Protein 3GJA (pdb70)

InterPro domains:
  IPR008775 Phytanoyl-CoA dioxygenase-like [PF05721] (20-249)
  IPR010092 Chlorinating enzyme [TIGR01762] (10-302)

Solvent-accessible surface area: 22613 Å² total; per-residue (Å²): 130,88,67,49,14,44,120,116,52,32,43,85,7,127,129,19,13,23,7,25,74,13,111,5,14,82,46,121,51,0,55,115,17,12,81,52,1,122,128,69,21,131,65,66,91,70,15,11,4,72,132,40,145,17,65,0,15,120,35,28,12,1,2,0,3,1,5,66,33,0,0,42,1,0,23,56,36,23,0,3,3,32,0,2,19,33,25,31,98,50,0,1,0,3,15,0,11,8,70,56,16,110,66,50,58,152,25,60,55,1,23,35,29,14,10,2,4,26,12,28,7,91,18,10,0,9,35,86,53,117,173,59,164,39,0,50,0,0,0,0,1,1,6,0,0,2,17,74,0,32,92,104,0,0,0,19,3,6,23,71,42,150,40,70,58,88,100,122,55,105,48,20,68,2,128,27,0,33,0,0,0,17,54,4,14,16,26,28,0,10,40,53,4,95,14,64,167,126,27,73,10,14,0,1,0,1,32,0,0,5,3,55,0,73,8,3,38,67,8,102,99,71,65,85,5,1,19,7,2,18,0,120,110,11,0,0,0,23,0,4,7,86,48,136,113,58,73,15,72,73,15,128,60,7,60,96,54,64,78,2,92,22,60,116,107,113,73,76,60,14,44,123,120,54,30,37,96,6,122,131,23,13,28,8,24,72,14,117,7,4,85,54,68,53,1,62,146,24,11,83,68,0,124,136,55,20,139,64,64,90,69,16,10,4,82,132,42,142,17,57,0,17,119,35,27,11,1,2,0,3,0,4,63,45,0,0,46,1,0,21,52,37,22,0,0,0,33,0,6,31,35,23,35,105,40,0,0,0,3,14,0,11,11,72,54,18,108,67,51,56,152,24,62,58,1,27,14,33,19,12,7,2,26,46,47,7,72,15,10,0,32,42,88,70,194,109,11,58,2,1,0,0,0,0,5,0,0,3,20,74,2,39,72,100,0,0,0,18,1,3,7,47,27,85,33,46,2,98,24,47,43,100,118,109,37,66,138,75,72,11,95,49,16,72,6,128,28,0,29,0,0,0,13,51,5,24,14,2,30,0,11,10,56,4,99,16,64,171,128,27,64,10,18,0,0,0,0,31,0,0,4,0,48,0,71,8,3,22,80,9,155,152,65,62,113,6,23,31,19,2,18,0,123,108,12,1,0,0,27,0,0,13,89,36,126,103,58,76,21,64,75,15,117,58,7,68,104,49,61,83,2,94,30,49,117,6,47,145

B-factor: mean 45.68, std 12.04, range [25.51, 95.99]

Structure (mmCIF, N/CA/C/O backbone):
data_3GJA
#
_entry.id   3GJA
#
_cell.length_a   90.024
_cell.length_b   90.024
_cell.length_c   249.187
_cell.angle_alpha   90.00
_cell.angle_beta   90.00
_cell.angle_gamma   90.00
#
_symmetry.space_group_name_H-M   'P 43 21 2'
#
loop_
_entity.id
_entity.type
_entity.pdbx_description
1 polymer CytC3
2 non-polymer 'ACETATE ION'
3 water water
#
loop_
_atom_site.group_PDB
_atom_site.id
_atom_site.type_symbol
_atom_site.label_atom_id
_atom_site.label_alt_id
_atom_site.label_comp_id
_atom_site.label_asym_id
_atom_site.label_entity_id
_atom_site.label_seq_id
_atom_site.pdbx_PDB_ins_code
_atom_site.Cartn_x
_atom_site.Cartn_y
_atom_site.Cartn_z
_atom_site.occupancy
_atom_site.B_iso_or_equiv
_atom_site.auth_seq_id
_atom_site.auth_comp_id
_atom_site.auth_asym_id
_atom_site.auth_atom_id
_atom_site.pdbx_PDB_model_num
ATOM 1 N N . ALA A 1 8 ? 13.591 -10.044 -15.335 1.00 59.94 8 ALA A N 1
ATOM 2 C CA . ALA A 1 8 ? 12.778 -9.817 -16.567 1.00 59.31 8 ALA A CA 1
ATOM 3 C C . ALA A 1 8 ? 12.210 -11.136 -17.079 1.00 58.80 8 ALA A C 1
ATOM 4 O O . ALA A 1 8 ? 12.885 -12.164 -17.061 1.00 59.37 8 ALA A O 1
ATOM 6 N N . ASN A 1 9 ? 10.968 -11.089 -17.545 1.00 57.32 9 ASN A N 1
ATOM 7 C CA . ASN A 1 9 ? 10.276 -12.263 -18.052 1.00 56.07 9 ASN A CA 1
ATOM 8 C C . ASN A 1 9 ? 9.479 -11.849 -19.289 1.00 54.95 9 ASN A C 1
ATOM 9 O O . ASN A 1 9 ? 8.940 -10.744 -19.333 1.00 55.62 9 ASN A O 1
ATOM 14 N N . PHE A 1 10 ? 9.407 -12.721 -20.292 1.00 51.98 10 PHE A N 1
ATOM 15 C CA . PHE A 1 10 ? 8.659 -12.396 -21.505 1.00 50.56 10 PHE A CA 1
ATOM 16 C C . PHE A 1 10 ? 7.587 -13.426 -21.846 1.00 50.43 10 PHE A C 1
ATOM 17 O O . PHE A 1 10 ? 7.149 -13.532 -22.990 1.00 51.51 10 PHE A O 1
ATOM 25 N N . THR A 1 11 ? 7.164 -14.177 -20.837 1.00 49.58 11 THR A N 1
ATOM 26 C CA . THR A 1 11 ? 6.132 -15.191 -20.995 1.00 48.91 11 THR A CA 1
ATOM 27 C C . THR A 1 11 ? 4.845 -14.530 -21.474 1.00 48.69 11 THR A C 1
ATOM 28 O O . THR A 1 11 ? 4.542 -13.408 -21.087 1.00 49.53 11 THR A O 1
ATOM 32 N N . PHE A 1 12 ? 4.089 -15.216 -22.322 1.00 48.08 12 PHE A N 1
ATOM 33 C CA . PHE A 1 12 ? 2.832 -14.655 -22.799 1.00 48.25 12 PHE A CA 1
ATOM 34 C C . PHE A 1 12 ? 1.779 -14.726 -21.700 1.00 49.69 12 PHE A C 1
ATOM 35 O O . PHE A 1 12 ? 1.833 -15.586 -20.824 1.00 47.55 12 PHE A O 1
ATOM 43 N N . SER A 1 13 ? 0.818 -13.815 -21.758 1.00 51.35 13 SER A N 1
ATOM 44 C CA . SER A 1 13 ? -0.264 -13.792 -20.791 1.00 53.44 13 SER A CA 1
ATOM 45 C C . SER A 1 13 ? -1.224 -14.897 -21.212 1.00 54.93 13 SER A C 1
ATOM 46 O O . SER A 1 13 ? -1.147 -15.393 -22.334 1.00 55.30 13 SER A O 1
ATOM 49 N N . PRO A 1 14 ? -2.139 -15.303 -20.322 1.00 56.59 14 PRO A N 1
ATOM 50 C CA . PRO A 1 14 ? -3.081 -16.361 -20.699 1.00 56.91 14 PRO A CA 1
ATOM 51 C C . PRO A 1 14 ? -3.930 -15.961 -21.907 1.00 57.30 14 PRO A C 1
ATOM 52 O O . PRO A 1 14 ? -4.305 -16.805 -22.722 1.00 57.29 14 PRO A O 1
ATOM 56 N N . GLU A 1 15 ? -4.219 -14.668 -22.022 1.00 57.34 15 GLU A N 1
ATOM 57 C CA . GLU A 1 15 ? -5.016 -14.157 -23.131 1.00 58.39 15 GLU A CA 1
ATOM 58 C C . GLU A 1 15 ? -4.256 -14.274 -24.454 1.00 57.70 15 GLU A C 1
ATOM 59 O O . GLU A 1 15 ? -4.791 -14.751 -25.458 1.00 56.53 15 GLU A O 1
ATOM 65 N N . GLU A 1 16 ? -3.006 -13.828 -24.447 1.00 55.33 16 GLU A N 1
ATOM 66 C CA . GLU A 1 16 ? -2.178 -13.872 -25.640 1.00 53.83 16 GLU A CA 1
ATOM 67 C C . GLU A 1 16 ? -2.021 -15.301 -26.135 1.00 52.26 16 GLU A C 1
ATOM 68 O O . GLU A 1 16 ? -2.059 -15.554 -27.338 1.00 50.40 16 GLU A O 1
ATOM 74 N N . VAL A 1 17 ? -1.851 -16.234 -25.204 1.00 52.37 17 VAL A N 1
ATOM 75 C CA . VAL A 1 17 ? -1.712 -17.643 -25.557 1.00 52.20 17 VAL A CA 1
ATOM 76 C C . VAL A 1 17 ? -3.000 -18.114 -26.226 1.00 51.84 17 VAL A C 1
ATOM 77 O O . VAL A 1 17 ? -2.966 -18.855 -27.204 1.00 51.38 17 VAL A O 1
ATOM 81 N N . ALA A 1 18 ? -4.136 -17.668 -25.696 1.00 52.22 18 ALA A N 1
ATOM 82 C CA . ALA A 1 18 ? -5.438 -18.040 -26.239 1.00 52.74 18 ALA A CA 1
ATOM 83 C C . ALA A 1 18 ? -5.579 -17.513 -27.659 1.00 52.65 18 ALA A C 1
ATOM 84 O O . ALA A 1 18 ? -6.070 -18.213 -28.548 1.00 53.61 18 ALA A O 1
ATOM 86 N N . ARG A 1 19 ? -5.150 -16.270 -27.853 1.00 50.88 19 ARG A N 1
ATOM 87 C CA . ARG A 1 19 ? -5.200 -15.617 -29.153 1.00 50.28 19 ARG A CA 1
ATOM 88 C C . ARG A 1 19 ? -4.392 -16.435 -30.159 1.00 49.47 19 ARG A C 1
ATOM 89 O O . ARG A 1 19 ? -4.846 -16.695 -31.273 1.00 48.54 19 ARG A O 1
ATOM 97 N N . PHE A 1 20 ? -3.194 -16.842 -29.753 1.00 47.98 20 PHE A N 1
ATOM 98 C CA . PHE A 1 20 ? -2.328 -17.634 -30.613 1.00 46.36 20 PHE A CA 1
ATOM 99 C C . PHE A 1 20 ? -2.994 -18.961 -30.947 1.00 47.58 20 PHE A C 1
ATOM 100 O O . PHE A 1 20 ? -2.898 -19.455 -32.070 1.00 47.63 20 PHE A O 1
ATOM 108 N N . GLU A 1 21 ? -3.661 -19.545 -29.960 1.00 49.04 21 GLU A N 1
ATOM 109 C CA . GLU A 1 21 ? -4.326 -20.820 -30.166 1.00 51.87 21 GLU A CA 1
ATOM 110 C C . GLU A 1 21 ? -5.430 -20.740 -31.208 1.00 50.88 21 GLU A C 1
ATOM 111 O O . GLU A 1 21 ? -5.668 -21.701 -31.933 1.00 51.51 21 GLU A O 1
ATOM 117 N N . ARG A 1 22 ? -6.111 -19.607 -31.301 1.00 49.83 22 ARG A N 1
ATOM 118 C CA . ARG A 1 22 ? -7.169 -19.517 -32.291 1.00 50.29 22 ARG A CA 1
ATOM 119 C C . ARG A 1 22 ? -6.695 -19.025 -33.654 1.00 48.63 22 ARG A C 1
ATOM 120 O O . ARG A 1 22 ? -7.307 -19.354 -34.668 1.00 48.95 22 ARG A O 1
ATOM 128 N N . ASP A 1 23 ? -5.600 -18.267 -33.686 1.00 45.07 23 ASP A N 1
ATOM 129 C CA . ASP A 1 23 ? -5.085 -17.735 -34.945 1.00 43.50 23 ASP A CA 1
ATOM 130 C C . ASP A 1 23 ? -3.933 -18.505 -35.578 1.00 42.50 23 ASP A C 1
ATOM 131 O O . ASP A 1 23 ? -3.765 -18.476 -36.793 1.00 44.36 23 ASP A O 1
ATOM 136 N N . GLY A 1 24 ? -3.137 -19.182 -34.765 1.00 41.05 24 GLY A N 1
ATOM 137 C CA . GLY A 1 24 ? -2.009 -19.918 -35.303 1.00 39.58 24 GLY A CA 1
ATOM 138 C C . GLY A 1 24 ? -0.795 -19.011 -35.411 1.00 39.34 24 GLY A C 1
ATOM 139 O O . GLY A 1 24 ? 0.261 -19.420 -35.885 1.00 39.21 24 GLY A O 1
ATOM 140 N N . TYR A 1 25 ? -0.953 -17.764 -34.982 1.00 38.53 25 TYR A N 1
ATOM 141 C CA . TYR A 1 25 ? 0.142 -16.803 -35.012 1.00 38.10 25 TYR A CA 1
ATOM 142 C C . TYR A 1 25 ? -0.139 -15.690 -34.020 1.00 37.36 25 TYR A C 1
ATOM 143 O O . TYR A 1 25 ? -1.226 -15.606 -33.451 1.00 36.14 25 TYR A O 1
ATOM 152 N N . ILE A 1 26 ? 0.854 -14.838 -33.817 1.00 36.82 26 ILE A N 1
ATOM 153 C CA . ILE A 1 26 ? 0.711 -13.710 -32.923 1.00 38.18 26 ILE A CA 1
ATOM 154 C C . ILE A 1 26 ? 1.841 -12.759 -33.220 1.00 38.24 26 ILE A C 1
ATOM 155 O O . ILE A 1 26 ? 2.990 -13.166 -33.372 1.00 39.22 26 ILE A O 1
ATOM 160 N N . GLY A 1 27 ? 1.498 -11.485 -33.324 1.00 38.58 27 GLY A N 1
ATOM 161 C CA . GLY A 1 27 ? 2.490 -10.477 -33.610 1.00 38.18 27 GLY A CA 1
ATOM 162 C C . GLY A 1 27 ? 1.775 -9.199 -33.984 1.00 39.67 27 GLY A C 1
ATOM 163 O O . GLY A 1 27 ? 0.565 -9.209 -34.223 1.00 39.18 27 GLY A O 1
ATOM 164 N N . PRO A 1 28 ? 2.500 -8.078 -34.047 1.00 39.90 28 PRO A N 1
ATOM 165 C CA . PRO A 1 28 ? 3.941 -8.036 -33.770 1.00 39.87 28 PRO A CA 1
ATOM 166 C C . PRO A 1 28 ? 4.342 -8.111 -32.292 1.00 40.23 28 PRO A C 1
ATOM 167 O O . PRO A 1 28 ? 3.583 -7.716 -31.408 1.00 41.89 28 PRO A O 1
ATOM 171 N N . VAL A 1 29 ? 5.536 -8.639 -32.038 1.00 39.43 29 VAL A N 1
ATOM 172 C CA . VAL A 1 29 ? 6.091 -8.720 -30.686 1.00 39.36 29 VAL A CA 1
ATOM 173 C C . VAL A 1 29 ? 7.502 -8.155 -30.818 1.00 39.38 29 VAL A C 1
ATOM 174 O O . VAL A 1 29 ? 8.234 -8.501 -31.752 1.00 38.87 29 VAL A O 1
ATOM 178 N N . LYS A 1 30 ? 7.872 -7.280 -29.892 1.00 38.24 30 LYS A N 1
ATOM 179 C CA . LYS A 1 30 ? 9.173 -6.643 -29.937 1.00 38.95 30 LYS A CA 1
ATOM 180 C C . LYS A 1 30 ? 10.304 -7.497 -29.403 1.00 38.42 30 LYS A C 1
ATOM 181 O O . LYS A 1 30 ? 10.264 -7.973 -28.272 1.00 38.26 30 LYS A O 1
ATOM 187 N N . ILE A 1 31 ? 11.317 -7.686 -30.236 1.00 38.26 31 ILE A N 1
ATOM 188 C CA . ILE A 1 31 ? 12.486 -8.458 -29.853 1.00 38.80 31 ILE A CA 1
ATOM 189 C C . ILE A 1 31 ? 13.588 -7.456 -29.524 1.00 39.61 31 ILE A C 1
ATOM 190 O O . ILE A 1 31 ? 14.293 -7.595 -28.532 1.00 41.24 31 ILE A O 1
ATOM 195 N N . PHE A 1 32 ? 13.711 -6.436 -30.369 1.00 40.15 32 PHE A N 1
ATOM 196 C CA . PHE A 1 32 ? 14.707 -5.379 -30.207 1.00 39.84 32 PHE A CA 1
ATOM 197 C C . PHE A 1 32 ? 14.102 -4.051 -30.644 1.00 39.42 32 PHE A C 1
ATOM 198 O O . PHE A 1 32 ? 13.133 -4.029 -31.403 1.00 39.26 32 PHE A O 1
ATOM 206 N N . GLU A 1 33 ? 14.677 -2.950 -30.171 1.00 39.14 33 GLU A N 1
ATOM 207 C CA . GLU A 1 33 ? 14.229 -1.626 -30.590 1.00 39.68 33 GLU A CA 1
ATOM 208 C C . GLU A 1 33 ? 14.739 -1.483 -32.025 1.00 38.83 33 GLU A C 1
ATOM 209 O O . GLU A 1 33 ? 15.784 -2.037 -32.380 1.00 39.09 33 GLU A O 1
ATOM 215 N N . PRO A 1 34 ? 14.017 -0.733 -32.866 1.00 38.70 34 PRO A N 1
ATOM 216 C CA . PRO A 1 34 ? 14.405 -0.530 -34.266 1.00 39.25 34 PRO A CA 1
ATOM 217 C C . PRO A 1 34 ? 15.878 -0.206 -34.545 1.00 41.70 34 PRO A C 1
ATOM 218 O O . PRO A 1 34 ? 16.499 -0.850 -35.394 1.00 42.93 34 PRO A O 1
ATOM 222 N N . GLU A 1 35 ? 16.439 0.779 -33.845 1.00 41.12 35 GLU A N 1
ATOM 223 C CA . GLU A 1 35 ? 17.830 1.168 -34.078 1.00 42.31 35 GLU A CA 1
ATOM 224 C C . GLU A 1 35 ? 18.801 0.077 -33.664 1.00 40.94 35 GLU A C 1
ATOM 225 O O . GLU A 1 35 ? 19.868 -0.074 -34.258 1.00 40.61 35 GLU A O 1
ATOM 231 N N . GLU A 1 36 ? 18.429 -0.671 -32.633 1.00 39.06 36 GLU A N 1
ATOM 232 C CA . GLU A 1 36 ? 19.258 -1.757 -32.130 1.00 38.90 36 GLU A CA 1
ATOM 233 C C . GLU A 1 36 ? 19.278 -2.907 -33.136 1.00 37.74 36 GLU A C 1
ATOM 234 O O . GLU A 1 36 ? 20.336 -3.446 -33.442 1.00 38.68 36 GLU A O 1
ATOM 240 N N . MET A 1 37 ? 18.112 -3.275 -33.661 1.00 37.33 37 MET A N 1
ATOM 241 C CA . MET A 1 37 ? 18.052 -4.361 -34.639 1.00 36.65 37 MET A CA 1
ATOM 242 C C . MET A 1 37 ? 18.861 -3.972 -35.864 1.00 35.44 37 MET A C 1
ATOM 243 O O . MET A 1 37 ? 19.598 -4.791 -36.419 1.00 34.60 37 MET A O 1
ATOM 248 N N . THR A 1 38 ? 18.721 -2.714 -36.279 1.00 34.34 38 THR A N 1
ATOM 249 C CA . THR A 1 38 ? 19.431 -2.215 -37.450 1.00 34.37 38 THR A CA 1
ATOM 250 C C . THR A 1 38 ? 20.931 -2.298 -37.229 1.00 35.21 38 THR A C 1
ATOM 251 O O . THR A 1 38 ? 21.677 -2.728 -38.112 1.00 36.76 38 THR A O 1
ATOM 255 N N . ARG A 1 39 ? 21.367 -1.896 -36.042 1.00 36.09 39 ARG A N 1
ATOM 256 C CA . ARG A 1 39 ? 22.779 -1.933 -35.692 1.00 37.57 39 ARG A CA 1
ATOM 257 C C . ARG A 1 39 ? 23.319 -3.359 -35.857 1.00 35.91 39 ARG A C 1
ATOM 258 O O . ARG A 1 39 ? 24.389 -3.562 -36.426 1.00 37.08 39 ARG A O 1
ATOM 266 N N . ARG A 1 40 ? 22.571 -4.338 -35.349 1.00 34.59 40 ARG A N 1
ATOM 267 C CA . ARG A 1 40 ? 22.964 -5.751 -35.430 1.00 34.70 40 ARG A CA 1
ATOM 268 C C . ARG A 1 40 ? 22.987 -6.257 -36.868 1.00 34.35 40 ARG A C 1
ATOM 269 O O . ARG A 1 40 ? 23.943 -6.899 -37.301 1.00 34.43 40 ARG A O 1
ATOM 277 N N . TRP A 1 41 ? 21.920 -5.968 -37.603 1.00 33.86 41 TRP A N 1
ATOM 278 C CA . TRP A 1 41 ? 21.816 -6.394 -38.989 1.00 34.31 41 TRP A CA 1
ATOM 279 C C . TRP A 1 41 ? 22.942 -5.796 -39.819 1.00 34.87 41 TRP A C 1
ATOM 280 O O . TRP A 1 41 ? 23.414 -6.423 -40.770 1.00 34.81 41 TRP A O 1
ATOM 291 N N . ASN A 1 42 ? 23.371 -4.584 -39.467 1.00 34.57 42 ASN A N 1
ATOM 292 C CA . ASN A 1 42 ? 24.450 -3.942 -40.211 1.00 35.12 42 ASN A CA 1
ATOM 293 C C . ASN A 1 42 ? 25.704 -4.799 -40.084 1.00 34.10 42 ASN A C 1
ATOM 294 O O . ASN A 1 42 ? 26.476 -4.942 -41.030 1.00 36.01 42 ASN A O 1
ATOM 299 N N . ILE A 1 43 ? 25.903 -5.376 -38.910 1.00 34.47 43 ILE A N 1
ATOM 300 C CA . ILE A 1 43 ? 27.068 -6.221 -38.693 1.00 34.76 43 ILE A CA 1
ATOM 301 C C . ILE A 1 43 ? 26.852 -7.586 -39.342 1.00 33.24 43 ILE A C 1
ATOM 302 O O . ILE A 1 43 ? 27.657 -8.022 -40.170 1.00 33.90 43 ILE A O 1
ATOM 307 N N . ILE A 1 44 ? 25.748 -8.233 -38.978 1.00 33.21 44 ILE A N 1
ATOM 308 C CA . ILE A 1 44 ? 25.389 -9.558 -39.488 1.00 33.20 44 ILE A CA 1
ATOM 309 C C . ILE A 1 44 ? 25.484 -9.685 -41.007 1.00 34.25 44 ILE A C 1
ATOM 310 O O . ILE A 1 44 ? 25.995 -10.680 -41.528 1.00 33.07 44 ILE A O 1
ATOM 315 N N . ARG A 1 45 ? 24.983 -8.676 -41.712 1.00 35.08 45 ARG A N 1
ATOM 316 C CA . ARG A 1 45 ? 24.983 -8.687 -43.170 1.00 36.40 45 ARG A CA 1
ATOM 317 C C . ARG A 1 45 ? 26.393 -8.909 -43.713 1.00 37.29 45 ARG A C 1
ATOM 318 O O . ARG A 1 45 ? 26.591 -9.702 -44.636 1.00 37.93 45 ARG A O 1
ATOM 326 N N . ARG A 1 46 ? 27.377 -8.225 -43.136 1.00 37.68 46 ARG A N 1
ATOM 327 C CA . ARG A 1 46 ? 28.753 -8.394 -43.585 1.00 39.14 46 ARG A CA 1
ATOM 328 C C . ARG A 1 46 ? 29.282 -9.757 -43.170 1.00 38.26 46 ARG A C 1
ATOM 329 O O . ARG A 1 46 ? 29.969 -10.424 -43.939 1.00 39.24 46 ARG A O 1
ATOM 337 N N . GLN A 1 47 ? 28.962 -10.168 -41.947 1.00 36.97 47 GLN A N 1
ATOM 338 C CA . GLN A 1 47 ? 29.438 -11.444 -41.442 1.00 37.09 47 GLN A CA 1
ATOM 339 C C . GLN A 1 47 ? 28.905 -12.656 -42.197 1.00 37.50 47 GLN A C 1
ATOM 340 O O . GLN A 1 47 ? 29.543 -13.707 -42.208 1.00 37.02 47 GLN A O 1
ATOM 346 N N . LEU A 1 48 ? 27.746 -12.520 -42.832 1.00 36.26 48 LEU A N 1
ATOM 347 C CA . LEU A 1 48 ? 27.207 -13.640 -43.596 1.00 36.81 48 LEU A CA 1
ATOM 348 C C . LEU A 1 48 ? 28.174 -13.952 -44.744 1.00 37.30 48 LEU A C 1
ATOM 349 O O . LEU A 1 48 ? 28.325 -15.099 -45.140 1.00 36.89 48 LEU A O 1
ATOM 354 N N . LEU A 1 49 ? 28.835 -12.918 -45.260 1.00 38.10 49 LEU A N 1
ATOM 355 C CA . LEU A 1 49 ? 29.774 -13.060 -46.368 1.00 39.10 49 LEU A CA 1
ATOM 356 C C . LEU A 1 49 ? 30.903 -14.038 -46.085 1.00 40.59 49 LEU A C 1
ATOM 357 O O . LEU A 1 49 ? 31.354 -14.750 -46.984 1.00 39.76 49 LEU A O 1
ATOM 362 N N . ASP A 1 50 ? 31.361 -14.065 -44.836 1.00 40.88 50 ASP A N 1
ATOM 363 C CA . ASP A 1 50 ? 32.444 -14.960 -44.431 1.00 40.89 50 ASP A CA 1
ATOM 364 C C . ASP A 1 50 ? 31.878 -16.293 -43.955 1.00 40.55 50 ASP A C 1
ATOM 365 O O . ASP A 1 50 ? 31.254 -16.374 -42.899 1.00 42.19 50 ASP A O 1
ATOM 370 N N . ARG A 1 51 ? 32.103 -17.336 -44.746 1.00 41.32 51 ARG A N 1
ATOM 371 C CA . ARG A 1 51 ? 31.600 -18.665 -44.423 1.00 42.16 51 ARG A CA 1
ATOM 372 C C . ARG A 1 51 ? 32.693 -19.585 -43.895 1.00 42.97 51 ARG A C 1
ATOM 373 O O . ARG A 1 51 ? 32.483 -20.792 -43.775 1.00 42.32 51 ARG A O 1
ATOM 381 N N . SER A 1 52 ? 33.849 -19.013 -43.569 1.00 42.49 52 SER A N 1
ATOM 382 C CA . SER A 1 52 ? 34.979 -19.799 -43.084 1.00 43.69 52 SER A CA 1
ATOM 383 C C . SER A 1 52 ? 34.598 -20.787 -41.987 1.00 44.48 52 SER A C 1
ATOM 384 O O . SER A 1 52 ? 35.201 -21.849 -41.873 1.00 46.49 52 SER A O 1
ATOM 387 N N . LEU A 1 53 ? 33.597 -20.451 -41.185 1.00 44.10 53 LEU A N 1
ATOM 388 C CA . LEU A 1 53 ? 33.188 -21.342 -40.106 1.00 42.28 53 LEU A CA 1
ATOM 389 C C . LEU A 1 53 ? 31.734 -21.796 -40.187 1.00 42.01 53 LEU A C 1
ATOM 390 O O . LEU A 1 53 ? 31.176 -22.263 -39.199 1.00 42.13 53 LEU A O 1
ATOM 395 N N . ALA A 1 54 ? 31.117 -21.653 -41.356 1.00 41.69 54 ALA A N 1
ATOM 396 C CA . ALA A 1 54 ? 29.728 -22.067 -41.525 1.00 41.79 54 ALA A CA 1
ATOM 397 C C . ALA A 1 54 ? 29.694 -23.592 -41.519 1.00 41.64 54 ALA A C 1
ATOM 398 O O . ALA A 1 54 ? 30.601 -24.237 -42.041 1.00 40.76 54 ALA A O 1
ATOM 400 N N . ILE A 1 55 ? 28.653 -24.174 -40.935 1.00 42.34 55 ILE A N 1
ATOM 401 C CA . ILE A 1 55 ? 28.583 -25.627 -40.874 1.00 41.53 55 ILE A CA 1
ATOM 402 C C . ILE A 1 55 ? 28.261 -26.310 -42.196 1.00 43.72 55 ILE A C 1
ATOM 403 O O . ILE A 1 55 ? 28.542 -27.499 -42.356 1.00 44.23 55 ILE A O 1
ATOM 408 N N . TYR A 1 56 ? 27.679 -25.581 -43.146 1.00 43.73 56 TYR A N 1
ATOM 409 C CA . TYR A 1 56 ? 27.379 -26.185 -44.443 1.00 45.51 56 TYR A CA 1
ATOM 410 C C . TYR A 1 56 ? 28.379 -25.730 -45.497 1.00 47.71 56 TYR A C 1
ATOM 411 O O . TYR A 1 56 ? 28.639 -24.543 -45.652 1.00 47.58 56 TYR A O 1
ATOM 420 N N . PRO A 1 57 ? 28.955 -26.686 -46.239 1.00 51.54 57 PRO A N 1
ATOM 421 C CA . PRO A 1 57 ? 29.939 -26.418 -47.290 1.00 53.87 57 PRO A CA 1
ATOM 422 C C . PRO A 1 57 ? 29.339 -25.693 -48.484 1.00 55.49 57 PRO A C 1
ATOM 423 O O . PRO A 1 57 ? 28.122 -25.676 -48.670 1.00 56.15 57 PRO A O 1
ATOM 427 N N . ASP A 1 58 ? 30.205 -25.103 -49.298 1.00 57.21 58 ASP A N 1
ATOM 428 C CA . ASP A 1 58 ? 29.763 -24.382 -50.476 1.00 58.80 58 ASP A CA 1
ATOM 429 C C . ASP A 1 58 ? 28.953 -25.302 -51.378 1.00 58.96 58 ASP A C 1
ATOM 430 O O . ASP A 1 58 ? 29.282 -26.480 -51.530 1.00 59.60 58 ASP A O 1
ATOM 435 N N . SER A 1 59 ? 27.886 -24.763 -51.960 1.00 56.77 59 SER A N 1
ATOM 436 C CA . SER A 1 59 ? 27.031 -25.524 -52.863 1.00 54.79 59 SER A CA 1
ATOM 437 C C . SER A 1 59 ? 25.983 -24.578 -53.417 1.00 54.40 59 SER A C 1
ATOM 438 O O . SER A 1 59 ? 25.996 -23.389 -53.106 1.00 54.55 59 SER A O 1
ATOM 441 N N . ASN A 1 60 ? 25.084 -25.102 -54.242 1.00 54.08 60 ASN A N 1
ATOM 442 C CA . ASN A 1 60 ? 24.021 -24.291 -54.824 1.00 54.44 60 ASN A CA 1
ATOM 443 C C . ASN A 1 60 ? 22.683 -24.640 -54.187 1.00 51.76 60 ASN A C 1
ATOM 444 O O . ASN A 1 60 ? 21.636 -24.225 -54.676 1.00 51.18 60 ASN A O 1
ATOM 449 N N . GLY A 1 61 ? 22.726 -25.402 -53.096 1.00 49.53 61 GLY A N 1
ATOM 450 C CA . GLY A 1 61 ? 21.506 -25.802 -52.413 1.00 46.18 61 GLY A CA 1
ATOM 451 C C . GLY A 1 61 ? 20.898 -24.696 -51.574 1.00 45.02 61 GLY A C 1
ATOM 452 O O . GLY A 1 61 ? 21.559 -23.699 -51.276 1.00 43.82 61 GLY A O 1
ATOM 453 N N . LYS A 1 62 ? 19.636 -24.874 -51.188 1.00 43.92 62 LYS A N 1
ATOM 454 C CA . LYS A 1 62 ? 18.927 -23.881 -50.379 1.00 44.16 62 LYS A CA 1
ATOM 455 C C . LYS A 1 62 ? 19.678 -23.499 -49.115 1.00 41.45 62 LYS A C 1
ATOM 456 O O . LYS A 1 62 ? 19.780 -22.317 -48.772 1.00 40.92 62 LYS A O 1
ATOM 462 N N . ALA A 1 63 ? 20.181 -24.516 -48.419 1.00 39.48 63 ALA A N 1
ATOM 463 C CA . ALA A 1 63 ? 20.905 -24.331 -47.164 1.00 37.99 63 ALA A CA 1
ATOM 464 C C . ALA A 1 63 ? 22.000 -23.274 -47.262 1.00 36.99 63 ALA A C 1
ATOM 465 O O . ALA A 1 63 ? 22.228 -22.519 -46.321 1.00 36.39 63 ALA A O 1
ATOM 467 N N . ASN A 1 64 ? 22.663 -23.224 -48.408 1.00 37.56 64 ASN A N 1
ATOM 468 C CA . ASN A 1 64 ? 23.738 -22.270 -48.640 1.00 39.23 64 ASN A CA 1
ATOM 469 C C . ASN A 1 64 ? 23.198 -20.924 -49.137 1.00 39.74 64 ASN A C 1
ATOM 470 O O . ASN A 1 64 ? 23.474 -19.868 -48.554 1.00 39.67 64 ASN A O 1
ATOM 475 N N . ILE A 1 65 ? 22.420 -20.975 -50.212 1.00 37.66 65 ILE A N 1
ATOM 476 C CA . ILE A 1 65 ? 21.860 -19.778 -50.822 1.00 38.37 65 ILE A CA 1
ATOM 477 C C . ILE A 1 65 ? 20.959 -18.971 -49.888 1.00 37.48 65 ILE A C 1
ATOM 478 O O . ILE A 1 65 ? 20.949 -17.749 -49.953 1.00 36.18 65 ILE A O 1
ATOM 483 N N . SER A 1 66 ? 20.204 -19.646 -49.025 1.00 36.77 66 SER A N 1
ATOM 484 C CA . SER A 1 66 ? 19.330 -18.943 -48.091 1.00 35.48 66 SER A CA 1
ATOM 485 C C . SER A 1 66 ? 19.948 -18.872 -46.701 1.00 34.48 66 SER A C 1
ATOM 486 O O . SER A 1 66 ? 19.276 -18.556 -45.723 1.00 34.35 66 SER A O 1
ATOM 489 N N . ASN A 1 67 ? 21.242 -19.159 -46.630 1.00 34.17 67 ASN A N 1
ATOM 490 C CA . ASN A 1 67 ? 21.989 -19.120 -45.380 1.00 33.56 67 ASN A CA 1
ATOM 491 C C . ASN A 1 67 ? 21.330 -19.762 -44.158 1.00 33.40 67 ASN A C 1
ATOM 492 O O . ASN A 1 67 ? 21.034 -19.098 -43.157 1.00 31.38 67 ASN A O 1
ATOM 497 N N . TYR A 1 68 ? 21.121 -21.070 -44.250 1.00 35.22 68 TYR A N 1
ATOM 498 C CA . TYR A 1 68 ? 20.531 -21.848 -43.167 1.00 35.52 68 TYR A CA 1
ATOM 499 C C . TYR A 1 68 ? 21.501 -21.995 -42.004 1.00 36.19 68 TYR A C 1
ATOM 500 O O . TYR A 1 68 ? 22.715 -22.108 -42.195 1.00 35.16 68 TYR A O 1
ATOM 509 N N . ASP A 1 69 ? 20.934 -21.992 -40.803 1.00 36.05 69 ASP A N 1
ATOM 510 C CA . ASP A 1 69 ? 21.655 -22.200 -39.558 1.00 35.38 69 ASP A CA 1
ATOM 511 C C . ASP A 1 69 ? 22.956 -21.440 -39.288 1.00 36.91 69 ASP A C 1
ATOM 512 O O . ASP A 1 69 ? 23.945 -22.026 -38.834 1.00 34.96 69 ASP A O 1
ATOM 517 N N . ARG A 1 70 ? 22.952 -20.137 -39.534 1.00 36.26 70 ARG A N 1
ATOM 518 C CA . ARG A 1 70 ? 24.138 -19.337 -39.278 1.00 34.76 70 ARG A CA 1
ATOM 519 C C . ARG A 1 70 ? 24.237 -18.958 -37.810 1.00 35.24 70 ARG A C 1
ATOM 520 O O . ARG A 1 70 ? 25.214 -18.341 -37.385 1.00 35.02 70 ARG A O 1
ATOM 528 N N . HIS A 1 71 ? 23.223 -19.330 -37.034 1.00 33.11 71 HIS A N 1
ATOM 529 C CA . HIS A 1 71 ? 23.253 -19.057 -35.608 1.00 33.92 71 HIS A CA 1
ATOM 530 C C . HIS A 1 71 ? 24.287 -20.001 -34.984 1.00 36.62 71 HIS A C 1
ATOM 531 O O . HIS A 1 71 ? 24.580 -19.919 -33.792 1.00 36.83 71 HIS A O 1
ATOM 538 N N . LEU A 1 72 ? 24.837 -20.901 -35.799 1.00 37.54 72 LEU A N 1
ATOM 539 C CA . LEU A 1 72 ? 25.842 -21.835 -35.318 1.00 38.33 72 LEU A CA 1
ATOM 540 C C . LEU A 1 72 ? 27.263 -21.340 -35.567 1.00 38.94 72 LEU A C 1
ATOM 541 O O . LEU A 1 72 ? 28.222 -22.004 -35.190 1.00 40.15 72 LEU A O 1
ATOM 546 N N . ASP A 1 73 ? 27.412 -20.187 -36.211 1.00 38.36 73 ASP A N 1
ATOM 547 C CA . ASP A 1 73 ? 28.756 -19.656 -36.419 1.00 39.78 73 ASP A CA 1
ATOM 548 C C . ASP A 1 73 ? 28.860 -18.135 -36.248 1.00 41.07 73 ASP A C 1
ATOM 549 O O . ASP A 1 73 ? 29.955 -17.601 -36.042 1.00 42.59 73 ASP A O 1
ATOM 554 N N . ILE A 1 74 ? 27.728 -17.438 -36.308 1.00 39.80 74 ILE A N 1
ATOM 555 C CA . ILE A 1 74 ? 27.741 -15.988 -36.139 1.00 37.68 74 ILE A CA 1
ATOM 556 C C . ILE A 1 74 ? 27.184 -15.644 -34.768 1.00 37.37 74 ILE A C 1
ATOM 557 O O . ILE A 1 74 ? 26.018 -15.915 -34.477 1.00 36.14 74 ILE A O 1
ATOM 562 N N . ASP A 1 75 ? 28.030 -15.045 -33.932 1.00 37.01 75 ASP A N 1
ATOM 563 C CA . ASP A 1 75 ? 27.656 -14.684 -32.568 1.00 37.12 75 ASP A CA 1
ATOM 564 C C . ASP A 1 75 ? 26.341 -13.948 -32.401 1.00 36.06 75 ASP A C 1
ATOM 565 O O . ASP A 1 75 ? 25.524 -14.337 -31.577 1.00 36.00 75 ASP A O 1
ATOM 570 N N . LEU A 1 76 ? 26.139 -12.878 -33.163 1.00 35.68 76 LEU A N 1
ATOM 571 C CA . LEU A 1 76 ? 24.905 -12.097 -33.066 1.00 34.87 76 LEU A CA 1
ATOM 572 C C . LEU A 1 76 ? 23.659 -12.931 -33.406 1.00 33.38 76 LEU A C 1
ATOM 573 O O . LEU A 1 76 ? 22.555 -12.652 -32.934 1.00 34.18 76 LEU A O 1
ATOM 578 N N . LEU A 1 77 ? 23.842 -13.956 -34.227 1.00 31.22 77 LEU A N 1
ATOM 579 C CA . LEU A 1 77 ? 22.739 -14.829 -34.598 1.00 33.34 77 LEU A CA 1
ATOM 580 C C . LEU A 1 77 ? 22.584 -15.899 -33.524 1.00 33.83 77 LEU A C 1
ATOM 581 O O . LEU A 1 77 ? 21.472 -16.347 -33.237 1.00 33.46 77 LEU A O 1
ATOM 586 N N . ALA A 1 78 ? 23.703 -16.296 -32.921 1.00 34.76 78 ALA A N 1
ATOM 587 C CA . ALA A 1 78 ? 23.672 -17.291 -31.849 1.00 35.16 78 ALA A CA 1
ATOM 588 C C . ALA A 1 78 ? 22.876 -16.681 -30.698 1.00 34.49 78 ALA A C 1
ATOM 589 O O . ALA A 1 78 ? 22.045 -17.343 -30.074 1.00 35.58 78 ALA A O 1
ATOM 591 N N . GLU A 1 79 ? 23.127 -15.405 -30.435 1.00 33.94 79 GLU A N 1
ATOM 592 C CA . GLU A 1 79 ? 22.432 -14.704 -29.369 1.00 34.36 79 GLU A CA 1
ATOM 593 C C . GLU A 1 79 ? 20.961 -14.484 -29.715 1.00 33.80 79 GLU A C 1
ATOM 594 O O . GLU A 1 79 ? 20.087 -14.609 -28.856 1.00 33.55 79 GLU A O 1
ATOM 600 N N . HIS A 1 80 ? 20.689 -14.152 -30.976 1.00 34.90 80 HIS A N 1
ATOM 601 C CA . HIS A 1 80 ? 19.316 -13.907 -31.407 1.00 33.38 80 HIS A CA 1
ATOM 602 C C . HIS A 1 80 ? 18.387 -15.071 -31.079 1.00 33.06 80 HIS A C 1
ATOM 603 O O . HIS A 1 80 ? 17.327 -14.869 -30.498 1.00 33.08 80 HIS A O 1
ATOM 610 N N . ILE A 1 81 ? 18.779 -16.293 -31.432 1.00 34.46 81 ILE A N 1
ATOM 611 C CA . ILE A 1 81 ? 17.908 -17.440 -31.166 1.00 35.39 81 ILE A CA 1
ATOM 612 C C . ILE A 1 81 ? 17.776 -17.776 -29.678 1.00 37.30 81 ILE A C 1
ATOM 613 O O . ILE A 1 81 ? 16.844 -18.476 -29.278 1.00 37.54 81 ILE A O 1
ATOM 618 N N . MET A 1 82 ? 18.691 -17.247 -28.865 1.00 37.53 82 MET A N 1
ATOM 619 C CA . MET A 1 82 ? 18.686 -17.468 -27.415 1.00 38.30 82 MET A CA 1
ATOM 620 C C . MET A 1 82 ? 17.906 -16.388 -26.657 1.00 38.90 82 MET A C 1
ATOM 621 O O . MET A 1 82 ? 17.613 -16.536 -25.472 1.00 37.66 82 MET A O 1
ATOM 626 N N . ARG A 1 83 ? 17.584 -15.297 -27.341 1.00 40.02 83 ARG A N 1
ATOM 627 C CA . ARG A 1 83 ? 16.878 -14.177 -26.727 1.00 40.04 83 ARG A CA 1
ATOM 628 C C . ARG A 1 83 ? 15.644 -14.488 -25.882 1.00 41.11 83 ARG A C 1
ATOM 629 O O . ARG A 1 83 ? 14.718 -15.166 -26.328 1.00 40.65 83 ARG A O 1
ATOM 637 N N . PRO A 1 84 ? 15.625 -13.992 -24.632 1.00 40.46 84 PRO A N 1
ATOM 638 C CA . PRO A 1 84 ? 14.499 -14.208 -23.718 1.00 40.23 84 PRO A CA 1
ATOM 639 C C . PRO A 1 84 ? 13.207 -13.708 -24.359 1.00 40.54 84 PRO A C 1
ATOM 640 O O . PRO A 1 84 ? 12.143 -14.317 -24.206 1.00 39.42 84 PRO A O 1
ATOM 644 N N . GLU A 1 85 ? 13.314 -12.589 -25.074 1.00 39.40 85 GLU A N 1
ATOM 645 C CA . GLU A 1 85 ? 12.167 -11.996 -25.752 1.00 38.97 85 GLU A CA 1
ATOM 646 C C . GLU A 1 85 ? 11.557 -12.983 -26.745 1.00 38.70 85 GLU A C 1
ATOM 647 O O . GLU A 1 85 ? 10.376 -12.890 -27.083 1.00 38.39 85 GLU A O 1
ATOM 653 N N . ILE A 1 86 ? 12.362 -13.930 -27.215 1.00 37.78 86 ILE A N 1
ATOM 654 C CA . ILE A 1 86 ? 11.854 -14.940 -28.129 1.00 37.45 86 ILE A CA 1
ATOM 655 C C . ILE A 1 86 ? 11.528 -16.220 -27.367 1.00 38.09 86 ILE A C 1
ATOM 656 O O . ILE A 1 86 ? 10.392 -16.699 -27.393 1.00 38.71 86 ILE A O 1
ATOM 661 N N . VAL A 1 87 ? 12.533 -16.757 -26.681 1.00 37.80 87 VAL A N 1
ATOM 662 C CA . VAL A 1 87 ? 12.404 -17.995 -25.920 1.00 38.34 87 VAL A CA 1
ATOM 663 C C . VAL A 1 87 ? 11.293 -18.019 -24.868 1.00 39.12 87 VAL A C 1
ATOM 664 O O . VAL A 1 87 ? 10.559 -19.000 -24.769 1.00 38.52 87 VAL A O 1
ATOM 668 N N . ASP A 1 88 ? 11.156 -16.962 -24.076 1.00 39.25 88 ASP A N 1
ATOM 669 C CA . ASP A 1 88 ? 10.091 -16.962 -23.078 1.00 41.43 88 ASP A CA 1
ATOM 670 C C . ASP A 1 88 ? 8.723 -17.024 -23.754 1.00 41.47 88 ASP A C 1
ATOM 671 O O . ASP A 1 88 ? 7.797 -17.656 -23.244 1.00 41.06 88 ASP A O 1
ATOM 676 N N . ARG A 1 89 ? 8.591 -16.363 -24.901 1.00 42.34 89 ARG A N 1
ATOM 677 C CA . ARG A 1 89 ? 7.314 -16.360 -25.604 1.00 41.90 89 ARG A CA 1
ATOM 678 C C . ARG A 1 89 ? 7.023 -17.697 -26.271 1.00 41.02 89 ARG A C 1
ATOM 679 O O . ARG A 1 89 ? 5.908 -18.205 -26.172 1.00 40.95 89 ARG A O 1
ATOM 687 N N . VAL A 1 90 ? 8.016 -18.278 -26.934 1.00 40.00 90 VAL A N 1
ATOM 688 C CA . VAL A 1 90 ? 7.804 -19.568 -27.573 1.00 39.52 90 VAL A CA 1
ATOM 689 C C . VAL A 1 90 ? 7.502 -20.597 -26.482 1.00 41.13 90 VAL A C 1
ATOM 690 O O . VAL A 1 90 ? 6.604 -21.430 -26.627 1.00 40.34 90 VAL A O 1
ATOM 694 N N . GLY A 1 91 ? 8.257 -20.512 -25.388 1.00 42.54 91 GLY A N 1
ATOM 695 C CA . GLY A 1 91 ? 8.087 -21.424 -24.268 1.00 41.74 91 GLY A CA 1
ATOM 696 C C . GLY A 1 91 ? 6.688 -21.413 -23.687 1.00 43.02 91 GLY A C 1
ATOM 697 O O . GLY A 1 91 ? 6.210 -22.436 -23.208 1.00 41.07 91 GLY A O 1
ATOM 698 N N . SER A 1 92 ? 6.033 -20.257 -23.711 1.00 43.11 92 SER A N 1
ATOM 699 C CA . SER A 1 92 ? 4.673 -20.149 -23.201 1.00 44.24 92 SER A CA 1
ATOM 700 C C . SER A 1 92 ? 3.719 -20.926 -24.108 1.00 45.58 92 SER A C 1
ATOM 701 O O . SER A 1 92 ? 2.598 -21.247 -23.713 1.00 46.81 92 SER A O 1
ATOM 704 N N . LEU A 1 93 ? 4.168 -21.228 -25.322 1.00 44.78 93 LEU A N 1
ATOM 705 C CA . LEU A 1 93 ? 3.335 -21.926 -26.292 1.00 44.59 93 LEU A CA 1
ATOM 706 C C . LEU A 1 93 ? 3.551 -23.424 -26.383 1.00 43.48 93 LEU A C 1
ATOM 707 O O . LEU A 1 93 ? 2.592 -24.193 -26.402 1.00 42.71 93 LEU A O 1
ATOM 712 N N . ILE A 1 94 ? 4.806 -23.847 -26.445 1.00 44.02 94 ILE A N 1
ATOM 713 C CA . ILE A 1 94 ? 5.090 -25.268 -26.569 1.00 43.38 94 ILE A CA 1
ATOM 714 C C . ILE A 1 94 ? 6.002 -25.863 -25.495 1.00 45.58 94 ILE A C 1
ATOM 715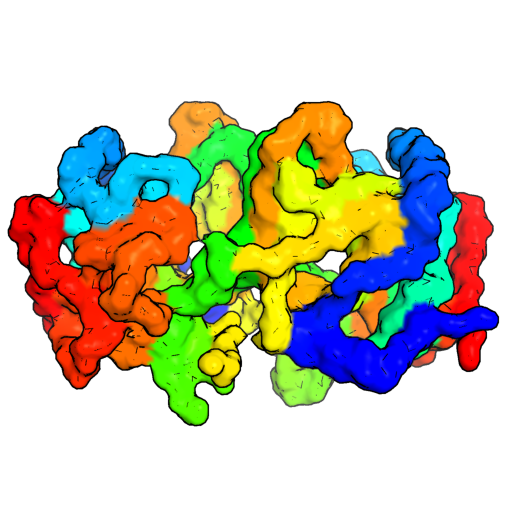 O O . ILE A 1 94 ? 6.493 -26.983 -25.651 1.00 45.78 94 ILE A O 1
ATOM 720 N N . GLY A 1 95 ? 6.234 -25.119 -24.415 1.00 44.98 95 GLY A N 1
ATOM 721 C CA . GLY A 1 95 ? 7.059 -25.640 -23.336 1.00 46.84 95 GLY A CA 1
ATOM 722 C C . GLY A 1 95 ? 8.426 -25.012 -23.151 1.00 48.18 95 GLY A C 1
ATOM 723 O O . GLY A 1 95 ? 9.039 -24.547 -24.111 1.00 48.70 95 GLY A O 1
ATOM 724 N N . ARG A 1 96 ? 8.913 -25.016 -21.911 1.00 49.23 96 ARG A N 1
ATOM 725 C CA . ARG A 1 96 ? 10.213 -24.430 -21.597 1.00 50.66 96 ARG A CA 1
ATOM 726 C C . ARG A 1 96 ? 11.428 -25.267 -21.973 1.00 48.78 96 ARG A C 1
ATOM 727 O O . ARG A 1 96 ? 12.548 -24.770 -21.942 1.00 49.23 96 ARG A O 1
ATOM 735 N N . ASN A 1 97 ? 11.226 -26.534 -22.311 1.00 47.00 97 ASN A N 1
ATOM 736 C CA . ASN A 1 97 ? 12.352 -27.355 -22.737 1.00 45.96 97 ASN A CA 1
ATOM 737 C C . ASN A 1 97 ? 12.388 -27.170 -24.253 1.00 46.18 97 ASN A C 1
ATOM 738 O O . ASN A 1 97 ? 11.919 -28.021 -25.004 1.00 45.28 97 ASN A O 1
ATOM 743 N N . LEU A 1 98 ? 12.951 -26.036 -24.677 1.00 46.54 98 LEU A N 1
ATOM 744 C CA . LEU A 1 98 ? 13.019 -25.641 -26.084 1.00 45.53 98 LEU A CA 1
ATOM 745 C C . LEU A 1 98 ? 14.270 -25.914 -26.893 1.00 44.45 98 LEU A C 1
ATOM 746 O O . LEU A 1 98 ? 15.388 -25.652 -26.454 1.00 46.22 98 LEU A O 1
ATOM 751 N N . LEU A 1 99 ? 14.040 -26.368 -28.119 1.00 42.18 99 LEU A N 1
ATOM 752 C CA . LEU A 1 99 ? 15.090 -26.671 -29.082 1.00 40.40 99 LEU A CA 1
ATOM 753 C C . LEU A 1 99 ? 14.937 -25.767 -30.320 1.00 40.43 99 LEU A C 1
ATOM 754 O O . LEU A 1 99 ? 13.839 -25.641 -30.869 1.00 38.66 99 LEU A O 1
ATOM 759 N N . CYS A 1 100 ? 16.022 -25.113 -30.732 1.00 39.27 100 CYS A N 1
ATOM 760 C CA . CYS A 1 100 ? 16.008 -24.304 -31.947 1.00 36.08 100 CYS A CA 1
ATOM 761 C C . CYS A 1 100 ? 16.724 -25.209 -32.933 1.00 36.22 100 CYS A C 1
ATOM 762 O O . CYS A 1 100 ? 17.939 -25.382 -32.854 1.00 34.71 100 CYS A O 1
ATOM 765 N N . TRP A 1 101 ? 15.978 -25.800 -33.861 1.00 36.38 101 TRP A N 1
ATOM 766 C CA . TRP A 1 101 ? 16.591 -26.724 -34.802 1.00 35.42 101 TRP A CA 1
ATOM 767 C C . TRP A 1 101 ? 16.964 -26.117 -36.150 1.00 34.75 101 TRP A C 1
ATOM 768 O O . TRP A 1 101 ? 17.580 -26.780 -36.985 1.00 34.83 101 TRP A O 1
ATOM 779 N N . ARG A 1 102 ? 16.585 -24.866 -36.370 1.00 34.61 102 ARG A N 1
ATOM 780 C CA . ARG A 1 102 ? 16.915 -24.205 -37.625 1.00 33.76 102 ARG A CA 1
ATOM 781 C C . ARG A 1 102 ? 16.635 -22.703 -37.656 1.00 32.87 102 ARG A C 1
ATOM 782 O O . ARG A 1 102 ? 15.797 -22.188 -36.909 1.00 31.16 102 ARG A O 1
ATOM 790 N N . SER A 1 103 ? 17.375 -22.021 -38.525 1.00 32.13 103 SER A N 1
ATOM 791 C CA . SER A 1 103 ? 17.225 -20.599 -38.762 1.00 32.61 103 SER A CA 1
ATOM 792 C C . SER A 1 103 ? 17.578 -20.395 -40.237 1.00 34.46 103 SER A C 1
ATOM 793 O O . SER A 1 103 ? 18.348 -21.171 -40.820 1.00 30.32 103 SER A O 1
ATOM 796 N N . GLU A 1 104 ? 16.994 -19.365 -40.844 1.00 35.03 104 GLU A N 1
ATOM 797 C CA . GLU A 1 104 ? 17.234 -19.073 -42.251 1.00 35.57 104 GLU A CA 1
ATOM 798 C C . GLU A 1 104 ? 16.789 -17.654 -42.549 1.00 35.42 104 GLU A C 1
ATOM 799 O O . GLU A 1 104 ? 16.062 -17.048 -41.762 1.00 34.35 104 GLU A O 1
ATOM 805 N N . PHE A 1 105 ? 17.223 -17.130 -43.690 1.00 35.16 105 PHE A N 1
ATOM 806 C CA . PHE A 1 105 ? 16.860 -15.782 -44.081 1.00 33.58 105 PHE A CA 1
ATOM 807 C C . PHE A 1 105 ? 15.800 -15.778 -45.168 1.00 34.05 105 PHE A C 1
ATOM 808 O O . PHE A 1 105 ? 15.723 -16.689 -45.990 1.00 31.30 105 PHE A O 1
ATOM 816 N N . PHE A 1 106 ? 14.975 -14.741 -45.149 1.00 33.54 106 PHE A N 1
ATOM 817 C CA . PHE A 1 106 ? 13.919 -14.587 -46.129 1.00 35.05 106 PHE A CA 1
ATOM 818 C C . PHE A 1 106 ? 14.002 -13.203 -46.746 1.00 34.60 106 PHE A C 1
ATOM 819 O O . PHE A 1 106 ? 13.393 -12.251 -46.264 1.00 32.50 106 PHE A O 1
ATOM 827 N N . PRO A 1 107 ? 14.798 -13.068 -47.810 1.00 35.22 107 PRO A N 1
ATOM 828 C CA . PRO A 1 107 ? 14.929 -11.766 -48.465 1.00 35.95 107 PRO A CA 1
ATOM 829 C C . PRO A 1 107 ? 13.792 -11.571 -49.457 1.00 36.54 107 PRO A C 1
ATOM 830 O O . PRO A 1 107 ? 13.167 -12.534 -49.892 1.00 38.00 107 PRO A O 1
ATOM 834 N N . LYS A 1 108 ? 13.508 -10.324 -49.796 1.00 36.39 108 LYS A N 1
ATOM 835 C CA . LYS A 1 108 ? 12.478 -10.031 -50.779 1.00 37.20 108 LYS A CA 1
ATOM 836 C C . LYS A 1 108 ? 12.928 -8.763 -51.480 1.00 37.23 108 LYS A C 1
ATOM 837 O O . LYS A 1 108 ? 13.234 -7.763 -50.834 1.00 37.12 108 LYS A O 1
ATOM 843 N N . TYR A 1 109 ? 12.981 -8.816 -52.803 1.00 36.82 109 TYR A N 1
ATOM 844 C CA . TYR A 1 109 ? 13.444 -7.686 -53.588 1.00 38.03 109 TYR A CA 1
ATOM 845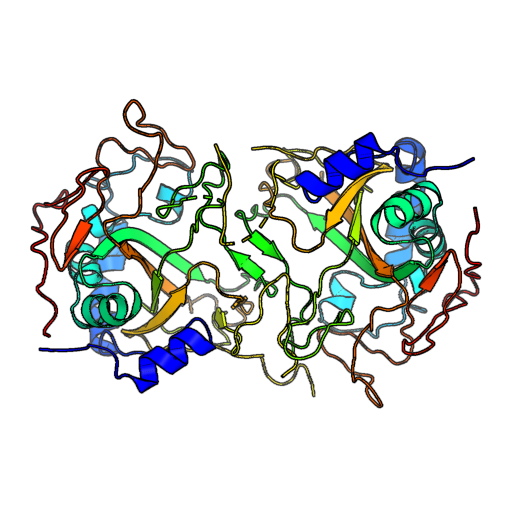 C C . TYR A 1 109 ? 12.392 -7.236 -54.584 1.00 39.05 109 TYR A C 1
ATOM 846 O O . TYR A 1 109 ? 11.457 -7.979 -54.897 1.00 38.44 109 TYR A O 1
ATOM 855 N N . GLN A 1 110 ? 12.564 -6.017 -55.081 1.00 38.66 110 GLN A N 1
ATOM 856 C CA . GLN A 1 110 ? 11.651 -5.426 -56.049 1.00 39.39 110 GLN A CA 1
ATOM 857 C C . GLN A 1 110 ? 11.433 -6.399 -57.207 1.00 39.43 110 GLN A C 1
ATOM 858 O O . GLN A 1 110 ? 12.379 -6.971 -57.741 1.00 38.19 110 GLN A O 1
ATOM 864 N N . GLY A 1 111 ? 10.172 -6.612 -57.566 1.00 39.93 111 GLY A N 1
ATOM 865 C CA . GLY A 1 111 ? 9.861 -7.518 -58.653 1.00 39.69 111 GLY A CA 1
ATOM 866 C C . GLY A 1 111 ? 9.357 -8.865 -58.174 1.00 41.96 111 GLY A C 1
ATOM 867 O O . GLY A 1 111 ? 8.621 -9.537 -58.892 1.00 42.87 111 GLY A O 1
ATOM 868 N N . ASP A 1 112 ? 9.751 -9.271 -56.971 1.00 41.78 112 ASP A N 1
ATOM 869 C CA . ASP A 1 112 ? 9.311 -10.552 -56.439 1.00 41.97 112 ASP A CA 1
ATOM 870 C C . ASP A 1 112 ? 7.796 -10.543 -56.351 1.00 43.10 112 ASP A C 1
ATOM 871 O O . ASP A 1 112 ? 7.188 -9.566 -55.922 1.00 43.19 112 ASP A O 1
ATOM 876 N N . GLU A 1 113 ? 7.185 -11.634 -56.784 1.00 44.98 113 GLU A N 1
ATOM 877 C CA . GLU A 1 113 ? 5.740 -11.745 -56.749 1.00 47.57 113 GLU A CA 1
ATOM 878 C C . GLU A 1 113 ? 5.333 -12.223 -55.369 1.00 47.22 113 GLU A C 1
ATOM 879 O O . GLU A 1 113 ? 6.170 -12.685 -54.591 1.00 46.32 113 GLU A O 1
ATOM 885 N N . GLY A 1 114 ? 4.052 -12.097 -55.054 1.00 46.00 114 GLY A N 1
ATOM 886 C CA . GLY A 1 114 ? 3.603 -12.549 -53.754 1.00 46.27 114 GLY A CA 1
ATOM 887 C C . GLY A 1 114 ? 3.375 -14.041 -53.811 1.00 44.64 114 GLY A C 1
ATOM 888 O O . GLY A 1 114 ? 3.909 -14.730 -54.681 1.00 45.48 114 GLY A O 1
ATOM 889 N N . THR A 1 115 ? 2.588 -14.542 -52.874 1.00 43.20 115 THR A N 1
ATOM 890 C CA . THR A 1 115 ? 2.251 -15.949 -52.830 1.00 42.93 115 THR A CA 1
ATOM 891 C C . THR A 1 115 ? 0.784 -16.013 -52.461 1.00 42.36 115 THR A C 1
ATOM 892 O O . THR A 1 115 ? 0.284 -15.150 -51.742 1.00 41.17 115 THR A O 1
ATOM 896 N N . ASP A 1 116 ? 0.085 -17.018 -52.972 1.00 43.18 116 ASP A N 1
ATOM 897 C CA . ASP A 1 116 ? -1.328 -17.167 -52.662 1.00 42.63 116 ASP A CA 1
ATOM 898 C C . ASP A 1 116 ? -1.422 -17.897 -51.325 1.00 40.79 116 ASP A C 1
ATOM 899 O O . ASP A 1 116 ? -0.422 -18.413 -50.829 1.00 38.52 116 ASP A O 1
ATOM 904 N N . TRP A 1 117 ? -2.618 -17.931 -50.747 1.00 39.85 117 TRP A N 1
ATOM 905 C CA . TRP A 1 117 ? -2.845 -18.592 -49.463 1.00 39.38 117 TRP A CA 1
ATOM 906 C C . TRP A 1 117 ? -2.461 -20.069 -49.483 1.00 39.12 117 TRP A C 1
ATOM 907 O O . TRP A 1 117 ? -2.915 -20.827 -50.341 1.00 38.52 117 TRP A O 1
ATOM 918 N N . HIS A 1 118 ? -1.633 -20.476 -48.523 1.00 38.55 118 HIS A N 1
ATOM 919 C CA . HIS A 1 118 ? -1.183 -21.865 -48.452 1.00 37.41 118 HIS A CA 1
ATOM 920 C C . HIS A 1 118 ? -0.619 -22.235 -47.083 1.00 38.00 118 HIS A C 1
ATOM 921 O O . HIS A 1 118 ? -0.424 -21.378 -46.220 1.00 37.24 118 HIS A O 1
ATOM 928 N N . GLN A 1 119 ? -0.347 -23.524 -46.902 1.00 37.00 119 GLN A N 1
ATOM 929 C CA . GLN A 1 119 ? 0.222 -24.024 -45.659 1.00 37.77 119 GLN A CA 1
ATOM 930 C C . GLN A 1 119 ? 1.550 -24.704 -45.971 1.00 39.13 119 GLN A C 1
ATOM 931 O O . GLN A 1 119 ? 1.587 -25.738 -46.650 1.00 39.28 119 GLN A O 1
ATOM 937 N N . ALA A 1 120 ? 2.639 -24.119 -45.485 1.00 37.49 120 ALA A N 1
ATOM 938 C CA . ALA A 1 120 ? 3.960 -24.681 -45.723 1.00 37.32 120 ALA A CA 1
ATOM 939 C C . ALA A 1 120 ? 4.139 -25.955 -44.893 1.00 38.20 120 ALA A C 1
ATOM 940 O O . ALA A 1 120 ? 3.499 -26.122 -43.858 1.00 38.46 120 ALA A O 1
ATOM 942 N N . ALA A 1 121 ? 5.006 -26.850 -45.356 1.00 38.52 121 ALA A N 1
ATOM 943 C CA . ALA A 1 121 ? 5.270 -28.109 -44.664 1.00 38.87 121 ALA A CA 1
ATOM 944 C C . ALA A 1 121 ? 6.733 -28.158 -44.223 1.00 40.14 121 ALA A C 1
ATOM 945 O O . ALA A 1 121 ? 7.542 -27.341 -44.662 1.00 42.45 121 ALA A O 1
ATOM 947 N N . THR A 1 122 ? 7.079 -29.107 -43.360 1.00 39.67 122 THR A N 1
ATOM 948 C CA . THR A 1 122 ? 8.456 -29.209 -42.892 1.00 39.73 122 THR A CA 1
ATOM 949 C C . THR A 1 122 ? 9.251 -30.336 -43.547 1.00 42.12 122 THR A C 1
ATOM 950 O O . THR A 1 122 ? 10.289 -30.761 -43.027 1.00 42.21 122 THR A O 1
ATOM 954 N N . PHE A 1 123 ? 8.763 -30.819 -44.686 1.00 40.47 123 PHE A N 1
ATOM 955 C CA . PHE A 1 123 ? 9.453 -31.877 -45.409 1.00 40.33 123 PHE A CA 1
ATOM 956 C C . PHE A 1 123 ? 10.626 -31.256 -46.154 1.00 40.53 123 PHE A C 1
ATOM 957 O O . PHE A 1 123 ? 10.591 -30.076 -46.510 1.00 41.64 123 PHE A O 1
ATOM 965 N N . ALA A 1 124 ? 11.661 -32.055 -46.385 1.00 40.34 124 ALA A N 1
ATOM 966 C CA . ALA A 1 124 ? 12.836 -31.604 -47.117 1.00 40.64 124 ALA A CA 1
ATOM 967 C C . ALA A 1 124 ? 12.463 -31.629 -48.599 1.00 42.93 124 ALA A C 1
ATOM 968 O O . ALA A 1 124 ? 11.947 -32.631 -49.103 1.00 42.40 124 ALA A O 1
ATOM 970 N N . HIS A 1 125 ? 12.725 -30.535 -49.301 1.00 42.87 125 HIS A N 1
ATOM 971 C CA . HIS A 1 125 ? 12.381 -30.468 -50.713 1.00 43.64 125 HIS A CA 1
ATOM 972 C C . HIS A 1 125 ? 13.053 -31.540 -51.575 1.00 42.68 125 HIS A C 1
ATOM 973 O O . HIS A 1 125 ? 12.390 -32.229 -52.349 1.00 43.61 125 HIS A O 1
ATOM 980 N N . ALA A 1 126 ? 14.364 -31.683 -51.434 1.00 43.37 126 ALA A N 1
ATOM 981 C CA . ALA A 1 126 ? 15.121 -32.648 -52.231 1.00 43.93 126 ALA A CA 1
ATOM 982 C C . ALA A 1 126 ? 14.693 -34.111 -52.132 1.00 43.02 126 ALA A C 1
ATOM 983 O O . ALA A 1 126 ? 14.760 -34.844 -53.115 1.00 43.85 126 ALA A O 1
ATOM 985 N N . THR A 1 127 ? 14.250 -34.533 -50.956 1.00 42.60 127 THR A N 1
ATOM 986 C CA . THR A 1 127 ? 13.883 -35.928 -50.748 1.00 42.55 127 THR A CA 1
ATOM 987 C C . THR A 1 127 ? 12.458 -36.171 -50.274 1.00 43.40 127 THR A C 1
ATOM 988 O O . THR A 1 127 ? 11.969 -37.297 -50.331 1.00 42.72 127 THR A O 1
ATOM 992 N N . GLY A 1 128 ? 11.800 -35.129 -49.784 1.00 43.59 128 GLY A N 1
ATOM 993 C CA . GLY A 1 128 ? 10.441 -35.293 -49.301 1.00 43.73 128 GLY A CA 1
ATOM 994 C C . GLY A 1 128 ? 10.398 -35.894 -47.909 1.00 45.00 128 GLY A C 1
ATOM 995 O O . GLY A 1 128 ? 9.321 -36.199 -47.392 1.00 46.08 128 GLY A O 1
ATOM 996 N N . LYS A 1 129 ? 11.568 -36.069 -47.299 1.00 45.56 129 LYS A N 1
ATOM 997 C CA . LYS A 1 129 ? 11.653 -36.636 -45.949 1.00 46.46 129 LYS A CA 1
ATOM 998 C C . LYS A 1 129 ? 11.189 -35.636 -44.900 1.00 46.34 129 LYS A C 1
ATOM 999 O O . LYS A 1 129 ? 11.424 -34.433 -45.030 1.00 46.75 129 LYS A O 1
ATOM 1005 N N . PRO A 1 130 ? 10.523 -36.119 -43.840 1.00 45.41 130 PRO A N 1
ATOM 1006 C CA . PRO A 1 130 ? 10.064 -35.198 -42.801 1.00 44.59 130 PRO A CA 1
ATOM 1007 C C . PRO A 1 130 ? 11.277 -34.815 -41.961 1.00 44.29 130 PRO A C 1
ATOM 1008 O O . PRO A 1 130 ? 11.998 -35.685 -41.471 1.00 44.15 130 PRO A O 1
ATOM 1012 N N . GLN A 1 131 ? 11.514 -33.517 -41.810 1.00 43.15 131 GLN A N 1
ATOM 1013 C CA . GLN A 1 131 ? 12.659 -33.050 -41.037 1.00 43.36 131 GLN A CA 1
ATOM 1014 C C . GLN A 1 131 ? 12.280 -32.927 -39.570 1.00 43.56 131 GLN A C 1
ATOM 1015 O O . GLN A 1 131 ? 13.142 -32.823 -38.699 1.00 43.74 131 GLN A O 1
ATOM 1021 N N . ILE A 1 132 ? 10.978 -32.968 -39.308 1.00 44.74 132 ILE A N 1
ATOM 1022 C CA . ILE A 1 132 ? 10.448 -32.832 -37.959 1.00 45.54 132 ILE A CA 1
ATOM 1023 C C . ILE A 1 132 ? 9.409 -33.913 -37.667 1.00 47.58 132 ILE A C 1
ATOM 1024 O O . ILE A 1 132 ? 8.484 -34.122 -38.454 1.00 47.16 132 ILE A O 1
ATOM 1029 N N . ILE A 1 133 ? 9.564 -34.596 -36.533 1.00 48.75 133 ILE A N 1
ATOM 1030 C CA . ILE A 1 133 ? 8.622 -35.645 -36.136 1.00 48.47 133 ILE A CA 1
ATOM 1031 C C . ILE A 1 133 ? 8.269 -35.569 -34.652 1.00 48.50 133 ILE A C 1
ATOM 1032 O O . ILE A 1 133 ? 9.136 -35.729 -33.793 1.00 47.76 133 ILE A O 1
ATOM 1037 N N . TRP A 1 134 ? 6.999 -35.314 -34.359 1.00 47.48 134 TRP A N 1
ATOM 1038 C CA . TRP A 1 134 ? 6.530 -35.254 -32.980 1.00 49.31 134 TRP A CA 1
ATOM 1039 C C . TRP A 1 134 ? 6.071 -36.656 -32.582 1.00 52.07 134 TRP A C 1
ATOM 1040 O O . TRP A 1 134 ? 5.688 -37.457 -33.436 1.00 52.16 134 TRP A O 1
ATOM 1051 N N . PRO A 1 135 ? 6.099 -36.970 -31.276 1.00 54.38 135 PRO A N 1
ATOM 1052 C CA . PRO A 1 135 ? 5.663 -38.299 -30.835 1.00 55.35 135 PRO A CA 1
ATOM 1053 C C . PRO A 1 135 ? 4.158 -38.438 -31.036 1.00 58.14 135 PRO A C 1
ATOM 1054 O O . PRO A 1 135 ? 3.422 -37.451 -30.971 1.00 55.97 135 PRO A O 1
ATOM 1058 N N . SER A 1 136 ? 3.702 -39.661 -31.282 1.00 61.69 136 SER A N 1
ATOM 1059 C CA . SER A 1 136 ? 2.279 -39.899 -31.501 1.00 66.05 136 SER A CA 1
ATOM 1060 C C . SER A 1 136 ? 1.834 -41.275 -31.018 1.00 68.80 136 SER A C 1
ATOM 1061 O O . SER A 1 136 ? 2.650 -42.184 -30.856 1.00 68.74 136 SER A O 1
ATOM 1064 N N . ASP A 1 137 ? 0.532 -41.418 -30.791 1.00 72.94 137 ASP A N 1
ATOM 1065 C CA . ASP A 1 137 ? -0.033 -42.684 -30.342 1.00 77.07 137 ASP A CA 1
ATOM 1066 C C . ASP A 1 137 ? 0.004 -43.696 -31.474 1.00 79.33 137 ASP A C 1
ATOM 1067 O O . ASP A 1 137 ? 0.370 -43.366 -32.606 1.00 79.90 137 ASP A O 1
ATOM 1072 N N . GLU A 1 138 ? -0.374 -44.931 -31.165 1.00 81.57 138 GLU A N 1
ATOM 1073 C CA . GLU A 1 138 ? -0.373 -45.988 -32.164 1.00 83.33 138 GLU A CA 1
ATOM 1074 C C . GLU A 1 138 ? -1.405 -45.684 -33.242 1.00 83.31 138 GLU A C 1
ATOM 1075 O O . GLU A 1 138 ? -2.523 -45.254 -32.943 1.00 83.75 138 GLU A O 1
ATOM 1081 N N . GLY A 1 139 ? -1.020 -45.905 -34.496 1.00 82.72 139 GLY A N 1
ATOM 1082 C CA . GLY A 1 139 ? -1.920 -45.644 -35.603 1.00 81.54 139 GLY A CA 1
ATOM 1083 C C . GLY A 1 139 ? -1.922 -44.177 -35.984 1.00 80.64 139 GLY A C 1
ATOM 1084 O O . GLY A 1 139 ? -1.557 -43.821 -37.105 1.00 80.74 139 GLY A O 1
ATOM 1085 N N . ARG A 1 140 ? -2.331 -43.325 -35.048 1.00 79.15 140 ARG A N 1
ATOM 1086 C CA . ARG A 1 140 ? -2.385 -41.887 -35.281 1.00 77.72 140 ARG A CA 1
ATOM 1087 C C . ARG A 1 140 ? -1.118 -41.343 -35.937 1.00 74.58 140 ARG A C 1
ATOM 1088 O O . ARG A 1 140 ? -0.003 -41.724 -35.573 1.00 74.98 140 ARG A O 1
ATOM 1096 N N . PRO A 1 141 ? -1.279 -40.449 -36.926 1.00 70.67 141 PRO A N 1
ATOM 1097 C CA . PRO A 1 141 ? -0.141 -39.851 -37.629 1.00 67.63 141 PRO A CA 1
ATOM 1098 C C . PRO A 1 141 ? 0.586 -38.876 -36.707 1.00 64.11 141 PRO A C 1
ATOM 1099 O O . PRO A 1 141 ? 0.020 -38.412 -35.718 1.00 64.39 141 PRO A O 1
ATOM 1103 N N . ALA A 1 142 ? 1.834 -38.562 -37.032 1.00 60.00 142 ALA A N 1
ATOM 1104 C CA . ALA A 1 142 ? 2.623 -37.655 -36.207 1.00 55.25 142 ALA A CA 1
ATOM 1105 C C . ALA A 1 142 ? 2.562 -36.201 -36.672 1.00 52.13 142 ALA A C 1
ATOM 1106 O O . ALA A 1 142 ? 2.651 -35.913 -37.865 1.00 52.04 142 ALA A O 1
ATOM 1108 N N . PHE A 1 143 ? 2.404 -35.293 -35.716 1.00 49.27 143 PHE A N 1
ATOM 1109 C CA . PHE A 1 143 ? 2.361 -33.863 -35.999 1.00 47.59 143 PHE A CA 1
ATOM 1110 C C . PHE A 1 143 ? 3.761 -33.486 -36.478 1.00 46.17 143 PHE A C 1
ATOM 1111 O O . PHE A 1 143 ? 4.743 -34.096 -36.054 1.00 45.69 143 PHE A O 1
ATOM 1119 N N . ILE A 1 144 ? 3.861 -32.497 -37.362 1.00 44.54 144 ILE A N 1
ATOM 1120 C CA . ILE A 1 144 ? 5.168 -32.101 -37.887 1.00 42.38 144 ILE A CA 1
ATOM 1121 C C . ILE A 1 144 ? 5.405 -30.596 -37.924 1.00 41.13 144 ILE A C 1
ATOM 1122 O O . ILE A 1 144 ? 6.269 -30.120 -38.662 1.00 41.65 144 ILE A O 1
ATOM 1127 N N . GLY A 1 145 ? 4.647 -29.848 -37.132 1.00 39.89 145 GLY A N 1
ATOM 1128 C CA . GLY A 1 145 ? 4.805 -28.407 -37.119 1.00 38.64 145 GLY A CA 1
ATOM 1129 C C . GLY A 1 145 ? 5.958 -27.909 -36.263 1.00 39.37 145 GLY A C 1
ATOM 1130 O O . GLY A 1 145 ? 6.500 -28.638 -35.430 1.00 37.09 145 GLY A O 1
ATOM 1131 N N . THR A 1 146 ? 6.334 -26.653 -36.471 1.00 37.54 146 THR A N 1
ATOM 1132 C CA . THR A 1 146 ? 7.420 -26.049 -35.719 1.00 37.33 146 THR A CA 1
ATOM 1133 C C . THR A 1 146 ? 7.120 -24.562 -35.516 1.00 38.29 146 THR A C 1
ATOM 1134 O O . THR A 1 146 ? 6.755 -23.857 -36.455 1.00 39.45 146 THR A O 1
ATOM 1138 N N . ILE A 1 147 ? 7.244 -24.098 -34.280 1.00 37.98 147 ILE A N 1
ATOM 1139 C CA . ILE A 1 147 ? 6.997 -22.697 -33.976 1.00 37.46 147 ILE A CA 1
ATOM 1140 C C . ILE A 1 147 ? 8.081 -21.882 -34.661 1.00 37.91 147 ILE A C 1
ATOM 1141 O O . ILE A 1 147 ? 9.274 -22.083 -34.420 1.00 37.79 147 ILE A O 1
ATOM 1146 N N . THR A 1 148 ? 7.651 -20.970 -35.524 1.00 37.19 148 THR A N 1
ATOM 1147 C CA . THR A 1 148 ? 8.558 -20.120 -36.283 1.00 35.14 148 THR A CA 1
ATOM 1148 C C . THR A 1 148 ? 8.511 -18.696 -35.748 1.00 33.96 148 THR A C 1
ATOM 1149 O O . THR A 1 148 ? 7.435 -18.133 -35.569 1.00 35.04 148 THR A O 1
ATOM 1153 N N . VAL A 1 149 ? 9.679 -18.130 -35.472 1.00 33.55 149 VAL A N 1
ATOM 1154 C CA . VAL A 1 149 ? 9.783 -16.759 -34.991 1.00 30.66 149 VAL A CA 1
ATOM 1155 C C . VAL A 1 149 ? 10.455 -15.985 -36.125 1.00 30.47 149 VAL A C 1
ATOM 1156 O O . VAL A 1 149 ? 11.650 -16.137 -36.372 1.00 30.57 149 VAL A O 1
ATOM 1160 N N . TRP A 1 150 ? 9.666 -15.169 -36.816 1.00 32.55 150 TRP A N 1
ATOM 1161 C CA . TRP A 1 150 ? 10.126 -14.380 -37.966 1.00 32.28 150 TRP A CA 1
ATOM 1162 C C . TRP A 1 150 ? 10.442 -12.941 -37.539 1.00 33.19 150 TRP A C 1
ATOM 1163 O O . TRP A 1 150 ? 9.530 -12.135 -37.343 1.00 32.74 150 TRP A O 1
ATOM 1174 N N . THR A 1 151 ? 11.725 -12.626 -37.393 1.00 32.99 151 THR A N 1
ATOM 1175 C CA . THR A 1 151 ? 12.142 -11.285 -36.9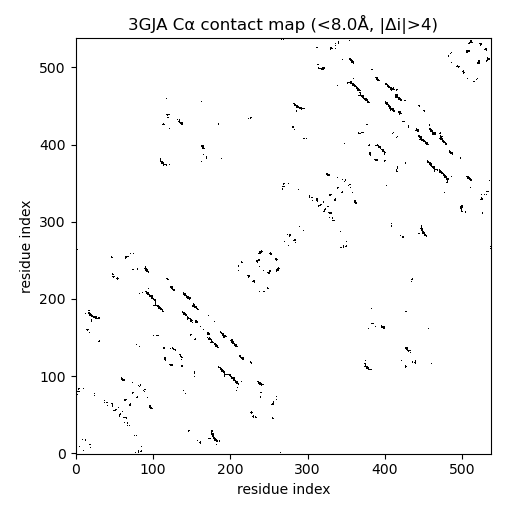96 1.00 32.19 151 THR A CA 1
ATOM 1176 C C . THR A 1 151 ? 12.457 -10.433 -38.220 1.00 32.46 151 THR A C 1
ATOM 1177 O O . THR A 1 151 ? 13.162 -10.871 -39.130 1.00 32.13 151 THR A O 1
ATOM 1181 N N . ALA A 1 152 ? 11.935 -9.214 -38.240 1.00 31.67 152 ALA A N 1
ATOM 1182 C CA . ALA A 1 152 ? 12.191 -8.304 -39.347 1.00 31.78 152 ALA A CA 1
ATOM 1183 C C . ALA A 1 152 ? 13.516 -7.593 -39.080 1.00 32.07 152 ALA A C 1
ATOM 1184 O O . ALA A 1 152 ? 13.642 -6.862 -38.102 1.00 31.55 152 ALA A O 1
ATOM 1186 N N . PHE A 1 153 ? 14.509 -7.824 -39.934 1.00 31.73 153 PHE A N 1
ATOM 1187 C CA . PHE A 1 153 ? 15.820 -7.194 -39.769 1.00 33.66 153 PHE A CA 1
ATOM 1188 C C . PHE A 1 153 ? 15.790 -5.855 -40.487 1.00 35.49 153 PHE A C 1
ATOM 1189 O O . PHE A 1 153 ? 16.548 -4.935 -40.183 1.00 34.87 153 PHE A O 1
ATOM 1197 N N . THR A 1 154 ? 14.891 -5.785 -41.454 1.00 34.55 154 THR A N 1
ATOM 1198 C CA . THR A 1 154 ? 14.656 -4.612 -42.275 1.00 35.49 154 THR A CA 1
ATOM 1199 C C . THR A 1 154 ? 13.163 -4.376 -42.038 1.00 35.87 154 THR A C 1
ATOM 1200 O O . THR A 1 154 ? 12.503 -5.234 -41.460 1.00 35.40 154 THR A O 1
ATOM 1204 N N . HIS A 1 155 ? 12.611 -3.240 -42.437 1.00 35.14 155 HIS A N 1
ATOM 1205 C CA . HIS A 1 155 ? 11.182 -3.075 -42.210 1.00 36.25 155 HIS A CA 1
ATOM 1206 C C . HIS A 1 155 ? 10.438 -3.998 -43.181 1.00 36.02 155 HIS A C 1
ATOM 1207 O O . HIS A 1 155 ? 10.895 -4.239 -44.296 1.00 35.36 155 HIS A O 1
ATOM 1214 N N . SER A 1 156 ? 9.313 -4.542 -42.743 1.00 34.56 156 SER A N 1
ATOM 1215 C CA . SER A 1 156 ? 8.516 -5.402 -43.605 1.00 36.22 156 SER A CA 1
ATOM 1216 C C . SER A 1 156 ? 7.199 -4.669 -43.782 1.00 36.08 156 SER A C 1
ATOM 1217 O O . SER A 1 156 ? 6.396 -4.572 -42.851 1.00 34.11 156 SER A O 1
ATOM 1220 N N . THR A 1 157 ? 6.997 -4.140 -44.981 1.00 36.80 157 THR A N 1
ATOM 1221 C CA . THR A 1 157 ? 5.805 -3.369 -45.300 1.00 37.19 157 THR A CA 1
ATOM 1222 C C . THR A 1 157 ? 4.982 -4.019 -46.396 1.00 39.59 157 THR A C 1
ATOM 1223 O O . THR A 1 157 ? 5.375 -5.042 -46.971 1.00 38.59 157 THR A O 1
ATOM 1227 N N . GLU A 1 158 ? 3.837 -3.411 -46.691 1.00 39.40 158 GLU A N 1
ATOM 1228 C CA . GLU A 1 158 ? 2.985 -3.921 -47.749 1.00 41.58 158 GLU A CA 1
ATOM 1229 C C . GLU A 1 158 ? 3.695 -3.679 -49.068 1.00 40.16 158 GLU A C 1
ATOM 1230 O O . GLU A 1 158 ? 3.676 -4.528 -49.957 1.00 41.97 158 GLU A O 1
ATOM 1236 N N . GLN A 1 159 ? 4.341 -2.525 -49.184 1.00 38.89 159 GLN A N 1
ATOM 1237 C CA . GLN A 1 159 ? 5.066 -2.190 -50.403 1.00 38.77 159 GLN A CA 1
ATOM 1238 C C . GLN A 1 159 ? 6.234 -3.150 -50.618 1.00 36.03 159 GLN A C 1
ATOM 1239 O O . GLN A 1 159 ? 6.584 -3.451 -51.754 1.00 34.37 159 GLN A O 1
ATOM 1245 N N . ASN A 1 160 ? 6.811 -3.615 -49.508 1.00 35.44 160 ASN A N 1
ATOM 1246 C CA . ASN A 1 160 ? 7.947 -4.560 -49.462 1.00 34.95 160 ASN A CA 1
ATOM 1247 C C . ASN A 1 160 ? 7.599 -6.019 -49.723 1.00 32.11 160 ASN A C 1
ATOM 1248 O O . ASN A 1 160 ? 8.497 -6.853 -49.851 1.00 30.19 160 ASN A O 1
ATOM 1253 N N . GLY A 1 161 ? 6.309 -6.331 -49.729 1.00 30.78 161 GLY A N 1
ATOM 1254 C CA . GLY A 1 161 ? 5.876 -7.701 -49.928 1.00 32.29 161 GLY A CA 1
ATOM 1255 C C . GLY A 1 161 ? 5.774 -8.459 -48.610 1.00 32.97 161 GLY A C 1
ATOM 1256 O O . GLY A 1 161 ? 6.175 -9.627 -48.523 1.00 33.11 161 GLY A O 1
ATOM 1257 N N . CYS A 1 162 ? 5.230 -7.804 -47.585 1.00 34.01 162 CYS A N 1
ATOM 1258 C CA . CYS A 1 162 ? 5.083 -8.417 -46.264 1.00 36.05 162 CYS A CA 1
ATOM 1259 C C . CYS A 1 162 ? 4.171 -9.635 -46.255 1.00 38.24 162 CYS A C 1
ATOM 1260 O O . CYS A 1 162 ? 3.347 -9.829 -47.149 1.00 38.78 162 CYS A O 1
ATOM 1263 N N . LEU A 1 163 ? 4.317 -10.446 -45.214 1.00 40.28 163 LEU A N 1
ATOM 1264 C CA . LEU A 1 163 ? 3.521 -11.649 -45.050 1.00 42.10 163 LEU A CA 1
ATOM 1265 C C . LEU A 1 163 ? 2.060 -11.286 -44.793 1.00 42.59 163 LEU A C 1
ATOM 1266 O O . LEU A 1 163 ? 1.739 -10.161 -44.399 1.00 39.75 163 LEU A O 1
ATOM 1271 N N . GLN A 1 164 ? 1.180 -12.255 -45.021 1.00 43.38 164 GLN A N 1
ATOM 1272 C CA . GLN A 1 164 ? -0.251 -12.082 -44.806 1.00 43.63 164 GLN A CA 1
ATOM 1273 C C . GLN A 1 164 ? -0.772 -13.287 -44.028 1.00 45.46 164 GLN A C 1
ATOM 1274 O O . GLN A 1 164 ? -0.505 -14.434 -44.392 1.00 44.42 164 GLN A O 1
ATOM 1280 N N . LEU A 1 165 ? -1.493 -13.018 -42.947 1.00 48.19 165 LEU A N 1
ATOM 1281 C CA . LEU A 1 165 ? -2.069 -14.068 -42.107 1.00 51.18 165 LEU A CA 1
ATOM 1282 C C . LEU A 1 165 ? -3.565 -13.801 -41.958 1.00 52.35 165 LEU A C 1
ATOM 1283 O O . LEU A 1 165 ? -4.012 -12.674 -42.132 1.00 53.40 165 LEU A O 1
ATOM 1288 N N . MET A 1 166 ? -4.348 -14.828 -41.657 1.00 54.14 166 MET A N 1
ATOM 1289 C CA . MET A 1 166 ? -5.776 -14.607 -41.461 1.00 55.29 166 MET A CA 1
ATOM 1290 C C . MET A 1 166 ? -6.209 -15.180 -40.118 1.00 54.96 166 MET A C 1
ATOM 1291 O O . MET A 1 166 ? -5.754 -16.250 -39.712 1.00 54.28 166 MET A O 1
ATOM 1296 N N . PRO A 1 167 ? -7.079 -14.458 -39.400 1.00 55.76 167 PRO A N 1
ATOM 1297 C CA . PRO A 1 167 ? -7.589 -14.877 -38.091 1.00 56.84 167 PRO A CA 1
ATOM 1298 C C . PRO A 1 167 ? -8.294 -16.225 -38.188 1.00 58.73 167 PRO A C 1
ATOM 1299 O O . PRO A 1 167 ? -8.384 -16.800 -39.270 1.00 59.42 167 PRO A O 1
ATOM 1303 N N . GLY A 1 168 ? -8.799 -16.722 -37.064 1.00 60.47 168 GLY A N 1
ATOM 1304 C CA . GLY A 1 168 ? -9.481 -18.003 -37.081 1.00 63.05 168 GLY A CA 1
ATOM 1305 C C . GLY A 1 168 ? -8.479 -19.109 -37.327 1.00 65.50 168 GLY A C 1
ATOM 1306 O O . GLY A 1 168 ? -7.363 -18.845 -37.767 1.00 65.70 168 GLY A O 1
ATOM 1307 N N . THR A 1 169 ? -8.865 -20.350 -37.050 1.00 68.11 169 THR A N 1
ATOM 1308 C CA . THR A 1 169 ? -7.956 -21.475 -37.238 1.00 70.35 169 THR A CA 1
ATOM 1309 C C . THR A 1 169 ? -7.870 -21.884 -38.706 1.00 71.12 169 THR A C 1
ATOM 1310 O O . THR A 1 169 ? -8.074 -23.082 -38.995 1.00 70.80 169 THR A O 1
ATOM 1314 N N . MET A 1 173 ? -7.679 -27.007 -45.775 1.00 81.61 173 MET A N 1
ATOM 1315 C CA . MET A 1 173 ? -8.685 -28.106 -45.861 1.00 81.28 173 MET A CA 1
ATOM 1316 C C . MET A 1 173 ? -10.043 -27.668 -45.323 1.00 80.93 173 MET A C 1
ATOM 1317 O O . MET A 1 173 ? -11.078 -27.986 -45.909 1.00 80.38 173 MET A O 1
ATOM 1319 N N . ASN A 1 174 ? -10.042 -26.931 -44.217 1.00 81.68 174 ASN A N 1
ATOM 1320 C CA . ASN A 1 174 ? -11.294 -26.477 -43.623 1.00 82.48 174 ASN A CA 1
ATOM 1321 C C . ASN A 1 174 ? -11.376 -24.986 -43.300 1.00 83.33 174 ASN A C 1
ATOM 1322 O O . ASN A 1 174 ? -10.368 -24.296 -43.147 1.00 83.44 174 ASN A O 1
ATOM 1327 N N . TYR A 1 175 ? -12.612 -24.512 -43.204 1.00 84.39 175 TYR A N 1
ATOM 1328 C CA . TYR A 1 175 ? -12.925 -23.130 -42.878 1.00 85.91 175 TYR A CA 1
ATOM 1329 C C . TYR A 1 175 ? -13.815 -23.266 -41.648 1.00 87.51 175 TYR A C 1
ATOM 1330 O O . TYR A 1 175 ? -14.132 -24.385 -41.249 1.00 87.75 175 TYR A O 1
ATOM 1339 N N . ASP A 1 176 ? -14.230 -22.161 -41.041 1.00 88.86 176 ASP A N 1
ATOM 1340 C CA . ASP A 1 176 ? -15.059 -22.280 -39.847 1.00 90.72 176 ASP A CA 1
ATOM 1341 C C . ASP A 1 176 ? -15.994 -21.120 -39.549 1.00 91.48 176 ASP A C 1
ATOM 1342 O O . ASP A 1 176 ? -15.612 -19.956 -39.659 1.00 91.31 176 ASP A O 1
ATOM 1347 N N . GLU A 1 177 ? -17.218 -21.473 -39.155 1.00 92.41 177 GLU A N 1
ATOM 1348 C CA . GLU A 1 177 ? -18.276 -20.530 -38.794 1.00 93.90 177 GLU A CA 1
ATOM 1349 C C . GLU A 1 177 ? -17.990 -19.090 -39.191 1.00 94.70 177 GLU A C 1
ATOM 1350 O O . GLU A 1 177 ? -17.198 -18.403 -38.539 1.00 95.18 177 GLU A O 1
ATOM 1352 N N . SER A 1 178 ? -18.643 -18.628 -40.254 1.00 95.09 178 SER A N 1
ATOM 1353 C CA . SER A 1 178 ? -18.434 -17.250 -40.722 1.00 95.02 178 SER A CA 1
ATOM 1354 C C . SER A 1 178 ? -19.792 -16.592 -40.798 1.00 95.74 178 SER A C 1
ATOM 1355 O O . SER A 1 178 ? -20.049 -15.687 -39.944 1.00 95.99 178 SER A O 1
ATOM 1357 N N . ALA A 1 221 ? -6.986 -9.166 -46.987 1.00 65.85 221 ALA A N 1
ATOM 1358 C CA . ALA A 1 221 ? -5.593 -8.635 -46.915 1.00 64.50 221 ALA A CA 1
ATOM 1359 C C . ALA A 1 221 ? -4.883 -9.187 -45.680 1.00 63.72 221 ALA A C 1
ATOM 1360 O O . ALA A 1 221 ? -4.155 -10.175 -45.770 1.00 65.31 221 ALA A O 1
ATOM 1362 N N . TYR A 1 222 ? -5.102 -8.548 -44.533 1.00 61.03 222 TYR A N 1
ATOM 1363 C CA . TYR A 1 222 ? -4.491 -8.972 -43.275 1.00 57.92 222 TYR A CA 1
ATOM 1364 C C . TYR A 1 222 ? -2.957 -9.002 -43.340 1.00 54.14 222 TYR A C 1
ATOM 1365 O O . TYR A 1 222 ? -2.334 -10.048 -43.138 1.00 51.84 222 TYR A O 1
ATOM 1374 N N . PRO A 1 223 ? -2.327 -7.853 -43.612 1.00 50.65 223 PRO A N 1
ATOM 1375 C CA . PRO A 1 223 ? -0.867 -7.815 -43.692 1.00 49.34 223 PRO A CA 1
ATOM 1376 C C . PRO A 1 223 ? -0.201 -7.725 -42.329 1.00 48.37 223 PRO A C 1
ATOM 1377 O O . PRO A 1 223 ? -0.676 -7.014 -41.443 1.00 50.35 223 PRO A O 1
ATOM 1381 N N . MET A 1 224 ? 0.902 -8.447 -42.160 1.00 45.76 224 MET A N 1
ATOM 1382 C CA . MET A 1 224 ? 1.641 -8.409 -40.903 1.00 42.56 224 MET A CA 1
ATOM 1383 C C . MET A 1 224 ? 2.846 -7.486 -41.095 1.00 41.54 224 MET A C 1
ATOM 1384 O O . MET A 1 224 ? 3.965 -7.937 -41.371 1.00 41.02 224 MET A O 1
ATOM 1389 N N . VAL A 1 225 ? 2.589 -6.188 -40.971 1.00 38.59 225 VAL A N 1
ATOM 1390 C CA . VAL A 1 225 ? 3.613 -5.164 -41.110 1.00 36.68 225 VAL A CA 1
ATOM 1391 C C . VAL A 1 225 ? 4.509 -5.184 -39.874 1.00 37.91 225 VAL A C 1
ATOM 1392 O O . VAL A 1 225 ? 4.017 -5.266 -38.750 1.00 37.20 225 VAL A O 1
ATOM 1396 N N . LEU A 1 226 ? 5.821 -5.091 -40.079 1.00 36.15 226 LEU A N 1
ATOM 1397 C CA . LEU A 1 226 ? 6.760 -5.134 -38.963 1.00 35.24 226 LEU A CA 1
ATOM 1398 C C . LEU A 1 226 ? 7.849 -4.077 -39.048 1.00 35.27 226 LEU A C 1
ATOM 1399 O O . LEU A 1 226 ? 8.358 -3.780 -40.118 1.00 37.60 226 LEU A O 1
ATOM 1404 N N . LYS A 1 227 ? 8.219 -3.514 -37.908 1.00 37.00 227 LYS A N 1
ATOM 1405 C CA . LYS A 1 227 ? 9.291 -2.536 -37.888 1.00 36.98 227 LYS A CA 1
ATOM 1406 C C . LYS A 1 227 ? 10.548 -3.342 -37.625 1.00 35.37 227 LYS A C 1
ATOM 1407 O O . LYS A 1 227 ? 10.472 -4.498 -37.206 1.00 35.02 227 LYS A O 1
ATOM 1413 N N . PRO A 1 228 ? 11.723 -2.762 -37.889 1.00 34.91 228 PRO A N 1
ATOM 1414 C CA . PRO A 1 228 ? 12.935 -3.541 -37.625 1.00 33.65 228 PRO A CA 1
ATOM 1415 C C . PRO A 1 228 ? 12.932 -3.901 -36.143 1.00 34.11 228 PRO A C 1
ATOM 1416 O O . PRO A 1 228 ? 12.633 -3.055 -35.299 1.00 34.12 228 PRO A O 1
ATOM 1420 N N . GLY A 1 229 ? 13.230 -5.153 -35.821 1.00 32.69 229 GLY A N 1
ATOM 1421 C CA . GLY A 1 229 ? 13.252 -5.539 -34.423 1.00 33.13 229 GLY A CA 1
ATOM 1422 C C . GLY A 1 229 ? 11.980 -6.214 -33.954 1.00 33.71 229 GLY A C 1
ATOM 1423 O O . GLY A 1 229 ? 11.942 -6.810 -32.870 1.00 32.27 229 GLY A O 1
ATOM 1424 N N . GLU A 1 230 ? 10.924 -6.117 -34.751 1.00 33.50 230 GLU A N 1
ATOM 1425 C CA . GLU A 1 230 ? 9.676 -6.767 -34.378 1.00 33.91 230 GLU A CA 1
ATOM 1426 C C . GLU A 1 230 ? 9.620 -8.129 -35.040 1.00 33.92 230 GLU A C 1
ATOM 1427 O O . GLU A 1 230 ? 10.293 -8.373 -36.038 1.00 33.28 230 GLU A O 1
ATOM 1433 N N . ALA A 1 231 ? 8.809 -9.015 -34.483 1.00 34.02 231 ALA A N 1
ATOM 1434 C CA . ALA A 1 231 ? 8.672 -10.344 -35.034 1.00 33.59 231 ALA A CA 1
ATOM 1435 C C . ALA A 1 231 ? 7.235 -10.818 -34.987 1.00 34.19 231 ALA A C 1
ATOM 1436 O O . ALA A 1 231 ? 6.397 -10.277 -34.254 1.00 31.31 231 ALA A O 1
ATOM 1438 N N . VAL A 1 232 ? 6.957 -11.830 -35.798 1.00 32.52 232 VAL A N 1
ATOM 1439 C CA . VAL A 1 232 ? 5.655 -12.445 -35.810 1.00 32.19 232 VAL A CA 1
ATOM 1440 C C . VAL A 1 232 ? 5.966 -13.900 -35.483 1.00 32.43 232 VAL A C 1
ATOM 1441 O O . VAL A 1 232 ? 6.947 -14.460 -35.970 1.00 32.83 232 VAL A O 1
ATOM 1445 N N . ILE A 1 233 ? 5.164 -14.496 -34.617 1.00 32.25 233 ILE A N 1
ATOM 1446 C CA . ILE A 1 233 ? 5.373 -15.878 -34.242 1.00 34.00 233 ILE A CA 1
ATOM 1447 C C . ILE A 1 233 ? 4.202 -16.678 -34.783 1.00 35.44 233 ILE A C 1
ATOM 1448 O O . ILE A 1 233 ? 3.043 -16.281 -34.622 1.00 36.55 233 ILE A O 1
ATOM 1453 N N . PHE A 1 234 ? 4.502 -17.801 -35.426 1.00 34.99 234 PHE A N 1
ATOM 1454 C CA . PHE A 1 234 ? 3.454 -18.632 -36.000 1.00 34.23 234 PHE A CA 1
ATOM 1455 C C . PHE A 1 234 ? 3.886 -20.068 -36.213 1.00 35.09 234 PHE A C 1
ATOM 1456 O O . PHE A 1 234 ? 5.079 -20.366 -36.331 1.00 36.30 234 PHE A O 1
ATOM 1464 N N . TRP A 1 235 ? 2.906 -20.962 -36.262 1.00 35.23 235 TRP A N 1
ATOM 1465 C CA . TRP A 1 235 ? 3.184 -22.359 -36.542 1.00 34.10 235 TRP A CA 1
ATOM 1466 C C . TRP A 1 235 ? 3.623 -22.345 -38.002 1.00 34.20 235 TRP A C 1
ATOM 1467 O O . TRP A 1 235 ? 3.018 -21.658 -38.826 1.00 31.86 235 TRP A O 1
ATOM 1478 N N . SER A 1 236 ? 4.673 -23.091 -38.318 1.00 33.65 236 SER A N 1
ATOM 1479 C CA . SER A 1 236 ? 5.188 -23.147 -39.680 1.00 35.32 236 SER A CA 1
ATOM 1480 C C . SER A 1 236 ? 4.114 -23.484 -40.722 1.00 36.69 236 SER A C 1
ATOM 1481 O O . SER A 1 236 ? 4.221 -23.084 -41.883 1.00 35.83 236 SER A O 1
ATOM 1484 N N . ASN A 1 237 ? 3.084 -24.214 -40.306 1.00 38.41 237 ASN A N 1
ATOM 1485 C CA . ASN A 1 237 ? 2.016 -24.625 -41.217 1.00 40.50 237 ASN A CA 1
ATOM 1486 C C . ASN A 1 237 ? 0.755 -23.760 -41.177 1.00 40.89 237 ASN A C 1
ATOM 1487 O O . ASN A 1 237 ? -0.278 -24.141 -41.724 1.00 40.13 237 ASN A O 1
ATOM 1492 N N . THR A 1 238 ? 0.835 -22.597 -40.539 1.00 39.12 238 THR A N 1
ATOM 1493 C CA . THR A 1 238 ? -0.325 -21.720 -40.462 1.00 39.29 238 THR A CA 1
ATOM 1494 C C . THR A 1 238 ? -0.666 -21.145 -41.832 1.00 37.87 238 THR A C 1
ATOM 1495 O O . THR A 1 238 ? 0.216 -20.793 -42.612 1.00 37.90 238 THR A O 1
ATOM 1499 N N . MET A 1 239 ? -1.956 -21.058 -42.116 1.00 37.53 239 MET A N 1
ATOM 1500 C CA . MET A 1 239 ? -2.431 -20.518 -43.382 1.00 38.53 239 MET A CA 1
ATOM 1501 C C . MET A 1 239 ? -1.861 -19.122 -43.583 1.00 37.59 239 MET A C 1
ATOM 1502 O O . MET A 1 239 ? -2.027 -18.255 -42.734 1.00 38.86 239 MET A O 1
ATOM 1507 N N . HIS A 1 240 ? -1.178 -18.895 -44.696 1.00 37.24 240 HIS A N 1
ATOM 1508 C CA . HIS A 1 240 ? -0.641 -17.569 -44.944 1.00 36.38 240 HIS A CA 1
ATOM 1509 C C . HIS A 1 240 ? -0.361 -17.312 -46.414 1.00 35.52 240 HIS A C 1
ATOM 1510 O O . HIS A 1 240 ? -0.321 -18.237 -47.228 1.00 35.20 240 HIS A O 1
ATOM 1517 N N . ALA A 1 241 ? -0.167 -16.036 -46.730 1.00 34.21 241 ALA A N 1
ATOM 1518 C CA . ALA A 1 241 ? 0.128 -15.588 -48.081 1.00 34.21 241 ALA A CA 1
ATOM 1519 C C . ALA A 1 241 ? 1.155 -14.468 -47.968 1.00 34.62 241 ALA A C 1
ATOM 1520 O O . ALA A 1 241 ? 1.627 -14.166 -46.879 1.00 37.00 241 ALA A O 1
ATOM 1522 N N . SER A 1 242 ? 1.504 -13.854 -49.088 1.00 34.11 242 SER A N 1
ATOM 1523 C CA . SER A 1 242 ? 2.458 -12.755 -49.068 1.00 34.65 242 SER A CA 1
ATOM 1524 C C . SER A 1 242 ? 2.201 -11.854 -50.266 1.00 34.50 242 SER A C 1
ATOM 1525 O O . SER A 1 242 ? 1.807 -12.315 -51.334 1.00 34.20 242 SER A O 1
ATOM 1528 N N . LEU A 1 243 ? 2.420 -10.562 -50.072 1.00 36.95 243 LEU A N 1
ATOM 1529 C CA . LEU A 1 243 ? 2.205 -9.575 -51.117 1.00 36.39 243 LEU A CA 1
ATOM 1530 C C . LEU A 1 243 ? 3.414 -9.492 -52.039 1.00 37.25 243 LEU A C 1
ATOM 1531 O O . LEU A 1 243 ? 4.511 -9.921 -51.680 1.00 35.46 243 LEU A O 1
ATOM 1536 N N . PRO A 1 244 ? 3.219 -8.966 -53.258 1.00 35.93 244 PRO A N 1
ATOM 1537 C CA . PRO A 1 244 ? 4.344 -8.838 -54.186 1.00 35.59 244 PRO A CA 1
ATOM 1538 C C . PRO A 1 244 ? 5.142 -7.629 -53.719 1.00 35.42 244 PRO A C 1
ATOM 1539 O O . PRO A 1 244 ? 4.643 -6.824 -52.936 1.00 34.62 244 PRO A O 1
ATOM 1543 N N . HIS A 1 245 ? 6.378 -7.505 -54.181 1.00 35.22 245 HIS A N 1
ATOM 1544 C CA . HIS A 1 245 ? 7.205 -6.375 -53.794 1.00 34.74 245 HIS A CA 1
ATOM 1545 C C . HIS A 1 245 ? 7.061 -5.316 -54.875 1.00 35.05 245 HIS A C 1
ATOM 1546 O O . HIS A 1 245 ? 7.581 -5.476 -55.976 1.00 34.17 245 HIS A O 1
ATOM 1553 N N . THR A 1 246 ? 6.362 -4.235 -54.548 1.00 35.36 246 THR A N 1
ATOM 1554 C CA . THR A 1 246 ? 6.124 -3.154 -55.500 1.00 36.99 246 THR A CA 1
ATOM 1555 C C . THR A 1 246 ? 6.811 -1.845 -55.126 1.00 37.84 246 THR A C 1
ATOM 1556 O O . THR A 1 246 ? 6.352 -0.776 -55.532 1.00 39.87 246 THR A O 1
ATOM 1560 N N . GLY A 1 247 ? 7.901 -1.926 -54.361 1.00 37.77 247 GLY A N 1
ATOM 1561 C CA . GLY A 1 247 ? 8.620 -0.730 -53.938 1.00 34.48 247 GLY A CA 1
ATOM 1562 C C . GLY A 1 247 ? 9.840 -0.400 -54.775 1.00 34.76 247 GLY A C 1
ATOM 1563 O O . GLY A 1 247 ? 9.924 -0.793 -55.931 1.00 35.68 247 GLY A O 1
ATOM 1564 N N . SER A 1 248 ? 10.794 0.326 -54.207 1.00 35.44 248 SER A N 1
ATOM 1565 C CA . SER A 1 248 ? 11.993 0.676 -54.963 1.00 38.11 248 SER A CA 1
ATOM 1566 C C . SER A 1 248 ? 12.994 -0.474 -54.948 1.00 37.93 248 SER A C 1
ATOM 1567 O O . SER A 1 248 ? 12.938 -1.341 -54.074 1.00 38.20 248 SER A O 1
ATOM 1570 N N . LYS A 1 249 ? 13.906 -0.475 -55.916 1.00 37.27 249 LYS A N 1
ATOM 1571 C CA . LYS A 1 249 ? 14.912 -1.523 -56.018 1.00 38.16 249 LYS A CA 1
ATOM 1572 C C . LYS A 1 249 ? 15.929 -1.522 -54.876 1.00 39.00 249 LYS A C 1
ATOM 1573 O O . LYS A 1 249 ? 16.584 -2.534 -54.630 1.00 38.92 249 LYS A O 1
ATOM 1579 N N . THR A 1 250 ? 16.070 -0.396 -54.183 1.00 37.71 250 THR A N 1
ATOM 1580 C CA . THR A 1 250 ? 17.011 -0.324 -53.071 1.00 38.66 250 THR A CA 1
ATOM 1581 C C . THR A 1 250 ? 16.321 -0.689 -51.762 1.00 39.53 250 THR A C 1
ATOM 1582 O O . THR A 1 250 ? 16.968 -0.821 -50.723 1.00 40.23 250 THR A O 1
ATOM 1586 N N . ASP A 1 251 ? 15.005 -0.854 -51.814 1.00 39.58 251 ASP A N 1
ATOM 1587 C CA . ASP A 1 251 ? 14.243 -1.185 -50.616 1.00 41.90 251 ASP A CA 1
ATOM 1588 C C . ASP A 1 251 ? 14.031 -2.687 -50.483 1.00 43.25 251 ASP A C 1
ATOM 1589 O O . ASP A 1 251 ? 12.985 -3.209 -50.840 1.00 46.52 251 ASP A O 1
ATOM 1594 N N . TYR A 1 252 ? 15.031 -3.388 -49.973 1.00 44.58 252 TYR A N 1
ATOM 1595 C CA . TYR A 1 252 ? 14.899 -4.828 -49.809 1.00 44.87 252 TYR A CA 1
ATOM 1596 C C . TYR A 1 252 ? 14.372 -5.139 -48.421 1.00 43.94 252 TYR A C 1
ATOM 1597 O O . TYR A 1 252 ? 14.621 -4.406 -47.466 1.00 44.38 252 TYR A O 1
ATOM 1606 N N . ARG A 1 253 ? 13.628 -6.227 -48.317 1.00 41.97 253 ARG A N 1
ATOM 1607 C CA . ARG A 1 253 ? 13.090 -6.639 -47.043 1.00 40.30 253 ARG A CA 1
ATOM 1608 C C . ARG A 1 253 ? 13.855 -7.879 -46.605 1.00 41.61 253 ARG A C 1
ATOM 1609 O O . ARG A 1 253 ? 14.054 -8.806 -47.395 1.00 43.36 253 ARG A O 1
ATOM 1617 N N . MET A 1 254 ? 14.304 -7.890 -45.356 1.00 39.76 254 MET A N 1
ATOM 1618 C CA . MET A 1 254 ? 15.040 -9.035 -44.847 1.00 37.80 254 MET A CA 1
ATOM 1619 C C . MET A 1 254 ? 14.432 -9.571 -43.566 1.00 37.15 254 MET A C 1
ATOM 1620 O O . MET A 1 254 ? 14.333 -8.865 -42.562 1.00 36.80 254 MET A O 1
ATOM 1625 N N . GLY A 1 255 ? 14.016 -10.828 -43.615 1.00 36.04 255 GLY A N 1
ATOM 1626 C CA . GLY A 1 255 ? 13.449 -11.462 -42.444 1.00 35.10 255 GLY A CA 1
ATOM 1627 C C . GLY A 1 255 ? 14.371 -12.582 -41.992 1.00 35.59 255 GLY A C 1
ATOM 1628 O O . GLY A 1 255 ? 14.970 -13.275 -42.815 1.00 35.81 255 GLY A O 1
ATOM 1629 N N . PHE A 1 256 ? 14.513 -12.745 -40.683 1.00 35.68 256 PHE A N 1
ATOM 1630 C CA . PHE A 1 256 ? 15.353 -13.804 -40.145 1.00 33.74 256 PHE A CA 1
ATOM 1631 C C . PHE A 1 256 ? 14.436 -14.709 -39.336 1.00 33.63 256 PHE A C 1
ATOM 1632 O O . PHE A 1 256 ? 13.846 -14.277 -38.351 1.00 31.80 256 PHE A O 1
ATOM 1640 N N . ALA A 1 257 ? 14.306 -15.962 -39.760 1.00 32.01 257 ALA A N 1
ATOM 1641 C CA . ALA A 1 257 ? 13.428 -16.892 -39.066 1.00 32.05 257 ALA A CA 1
ATOM 1642 C C . ALA A 1 257 ? 14.181 -17.947 -38.277 1.00 32.08 257 ALA A C 1
ATOM 1643 O O . ALA A 1 257 ? 15.144 -18.541 -38.768 1.00 33.23 257 ALA A O 1
ATOM 1645 N N . ALA A 1 258 ? 13.728 -18.164 -37.046 1.00 32.80 258 ALA A N 1
ATOM 1646 C CA . ALA A 1 258 ? 14.303 -19.164 -36.153 1.00 33.01 258 ALA A CA 1
ATOM 1647 C C . ALA A 1 258 ? 13.148 -20.110 -35.849 1.00 34.36 258 ALA A C 1
ATOM 1648 O O . ALA A 1 258 ? 12.057 -19.664 -35.482 1.00 34.68 258 ALA A O 1
ATOM 1650 N N . ARG A 1 259 ? 13.380 -21.410 -36.003 1.00 33.78 259 ARG A N 1
ATOM 1651 C CA . ARG A 1 259 ? 12.317 -22.386 -35.789 1.00 35.53 259 ARG A CA 1
ATOM 1652 C C . ARG A 1 259 ? 12.546 -23.250 -34.545 1.00 34.89 259 ARG A C 1
ATOM 1653 O O . ARG A 1 259 ? 13.638 -23.784 -34.323 1.00 33.75 259 ARG A O 1
ATOM 1661 N N . TYR A 1 260 ? 11.502 -23.367 -33.731 1.00 34.38 260 TYR A N 1
ATOM 1662 C CA . TYR A 1 260 ? 11.587 -24.108 -32.482 1.00 35.14 260 TYR A CA 1
ATOM 1663 C C . TYR A 1 260 ? 10.680 -25.318 -32.370 1.00 36.35 260 TYR A C 1
ATOM 1664 O O . TYR A 1 260 ? 9.617 -25.390 -32.986 1.00 35.95 260 TYR A O 1
ATOM 1673 N N . VAL A 1 261 ? 11.113 -26.254 -31.540 1.00 37.07 261 VAL A N 1
ATOM 1674 C CA . VAL A 1 261 ? 10.392 -27.484 -31.312 1.00 38.20 261 VAL A CA 1
ATOM 1675 C C . VAL A 1 261 ? 10.789 -27.992 -29.914 1.00 39.33 261 VAL A C 1
ATOM 1676 O O . VAL A 1 261 ? 11.941 -27.843 -29.498 1.00 39.35 261 VAL A O 1
ATOM 1680 N N . PRO A 1 262 ? 9.833 -28.557 -29.154 1.00 38.55 262 PRO A N 1
ATOM 1681 C CA . PRO A 1 262 ? 10.165 -29.061 -27.816 1.00 38.83 262 PRO A CA 1
ATOM 1682 C C . PRO A 1 262 ? 11.096 -30.265 -27.908 1.00 37.55 262 PRO A C 1
ATOM 1683 O O . PRO A 1 262 ? 11.140 -30.932 -28.939 1.00 37.88 262 PRO A O 1
ATOM 1687 N N . THR A 1 263 ? 11.842 -30.527 -26.835 1.00 37.21 263 THR A N 1
ATOM 1688 C CA . THR A 1 263 ? 12.812 -31.631 -26.777 1.00 37.01 263 THR A CA 1
ATOM 1689 C C . THR A 1 263 ? 12.307 -33.026 -27.181 1.00 37.54 263 THR A C 1
ATOM 1690 O O . THR A 1 263 ? 13.062 -33.845 -27.704 1.00 36.30 263 THR A O 1
ATOM 1694 N N . GLN A 1 264 ? 11.040 -33.296 -26.916 1.00 37.41 264 GLN A N 1
ATOM 1695 C CA . GLN A 1 264 ? 10.438 -34.582 -27.241 1.00 41.49 264 GLN A CA 1
ATOM 1696 C C . GLN A 1 264 ? 10.383 -34.813 -28.745 1.00 42.46 264 GLN A C 1
ATOM 1697 O O . GLN A 1 264 ? 10.185 -35.940 -29.207 1.00 41.35 264 GLN A O 1
ATOM 1703 N N . VAL A 1 265 ? 10.562 -33.742 -29.512 1.00 42.16 265 VAL A N 1
ATOM 1704 C CA . VAL A 1 265 ? 10.514 -33.848 -30.962 1.00 41.35 265 VAL A CA 1
ATOM 1705 C C . VAL A 1 265 ? 11.834 -34.299 -31.571 1.00 42.79 265 VAL A C 1
ATOM 1706 O O . VAL A 1 265 ? 12.913 -33.909 -31.117 1.00 43.74 265 VAL A O 1
ATOM 1710 N N . GLN A 1 266 ? 11.744 -35.125 -32.605 1.00 43.04 266 GLN A N 1
ATOM 1711 C CA . GLN A 1 266 ? 12.937 -35.600 -33.283 1.00 45.52 266 GLN A CA 1
ATOM 1712 C C . GLN A 1 266 ? 13.256 -34.730 -34.497 1.00 44.30 266 GLN A C 1
ATOM 1713 O O . GLN A 1 266 ? 12.402 -34.480 -35.354 1.00 44.33 266 GLN A O 1
ATOM 1719 N N . VAL A 1 267 ? 14.499 -34.276 -34.558 1.00 41.97 267 VAL A N 1
ATOM 1720 C CA . VAL A 1 267 ? 14.961 -33.430 -35.638 1.00 40.54 267 VAL A CA 1
ATOM 1721 C C . VAL A 1 267 ? 15.788 -34.266 -36.589 1.00 41.41 267 VAL A C 1
ATOM 1722 O O . VAL A 1 267 ? 16.680 -35.000 -36.171 1.00 41.13 267 VAL A O 1
ATOM 1726 N N . TYR A 1 268 ? 15.494 -34.152 -37.877 1.00 42.07 268 TYR A N 1
ATOM 1727 C CA . TYR A 1 268 ? 16.213 -34.935 -38.866 1.00 44.08 268 TYR A CA 1
ATOM 1728 C C . TYR A 1 268 ? 16.200 -36.414 -38.436 1.00 46.63 268 TYR A C 1
ATOM 1729 O O . TYR A 1 268 ? 17.244 -37.050 -38.325 1.00 44.95 268 TYR A O 1
ATOM 1738 N N . PRO A 1 269 ? 14.998 -36.971 -38.193 1.00 49.75 269 PRO A N 1
ATOM 1739 C CA . PRO A 1 269 ? 14.842 -38.369 -37.776 1.00 53.54 269 PRO A CA 1
ATOM 1740 C C . PRO A 1 269 ? 15.561 -39.315 -38.726 1.00 56.60 269 PRO A C 1
ATOM 1741 O O . PRO A 1 269 ? 15.750 -39.003 -39.903 1.00 56.15 269 PRO A O 1
ATOM 1745 N N . GLY A 1 270 ? 15.938 -40.482 -38.221 1.00 60.34 270 GLY A N 1
ATOM 1746 C CA . GLY A 1 270 ? 16.685 -41.410 -39.044 1.00 64.93 270 GLY A CA 1
ATOM 1747 C C . GLY A 1 270 ? 18.041 -40.741 -39.082 1.00 67.44 270 GLY A C 1
ATOM 1748 O O . GLY A 1 270 ? 18.625 -40.485 -38.028 1.00 68.49 270 GLY A O 1
ATOM 1749 N N . THR A 1 271 ? 18.545 -40.441 -40.272 1.00 69.17 271 THR A N 1
ATOM 1750 C CA . THR A 1 271 ? 19.827 -39.751 -40.383 1.00 72.06 271 THR A CA 1
ATOM 1751 C C . THR A 1 271 ? 20.921 -40.431 -39.558 1.00 73.38 271 THR A C 1
ATOM 1752 O O . THR A 1 271 ? 22.007 -39.878 -39.372 1.00 73.73 271 THR A O 1
ATOM 1756 N N . GLU A 1 272 ? 20.626 -41.635 -39.072 1.00 74.85 272 GLU A N 1
ATOM 1757 C CA . GLU A 1 272 ? 21.559 -42.402 -38.252 1.00 74.90 272 GLU A CA 1
ATOM 1758 C C . GLU A 1 272 ? 23.019 -42.165 -38.621 1.00 74.55 272 GLU A C 1
ATOM 1759 O O . GLU A 1 272 ? 23.779 -41.576 -37.847 1.00 73.74 272 GLU A O 1
ATOM 1761 N N . ASN A 1 273 ? 23.404 -42.623 -39.807 1.00 73.97 273 ASN A N 1
ATOM 1762 C CA . ASN A 1 273 ? 24.776 -42.473 -40.270 1.00 73.91 273 ASN A CA 1
ATOM 1763 C C . ASN A 1 273 ? 24.847 -41.624 -41.533 1.00 73.49 273 ASN A C 1
ATOM 1764 O O . ASN A 1 273 ? 25.571 -41.952 -42.473 1.00 74.36 273 ASN A O 1
ATOM 1766 N N . LEU A 1 274 ? 24.099 -40.526 -41.551 1.00 72.67 274 LEU A N 1
ATOM 1767 C CA . LEU A 1 274 ? 24.086 -39.641 -42.710 1.00 71.04 274 LEU A CA 1
ATOM 1768 C C . LEU A 1 274 ? 24.789 -38.320 -42.442 1.00 69.13 274 LEU A C 1
ATOM 1769 O O . LEU A 1 274 ? 24.968 -37.912 -41.297 1.00 69.67 274 LEU A O 1
ATOM 1774 N N . THR A 1 275 ? 25.198 -37.665 -43.518 1.00 67.54 275 THR A N 1
ATOM 1775 C CA . THR A 1 275 ? 25.839 -36.362 -43.438 1.00 66.43 275 THR A CA 1
ATOM 1776 C C . THR A 1 275 ? 25.207 -35.537 -44.553 1.00 65.03 275 THR A C 1
ATOM 1777 O O . THR A 1 275 ? 24.500 -34.567 -44.286 1.00 63.71 275 THR A O 1
ATOM 1781 N N . GLU A 1 276 ? 25.444 -35.944 -45.799 1.00 64.07 276 GLU A N 1
ATOM 1782 C CA . GLU A 1 276 ? 24.871 -35.259 -46.952 1.00 62.46 276 GLU A CA 1
ATOM 1783 C C . GLU A 1 276 ? 23.385 -35.590 -46.936 1.00 60.65 276 GLU A C 1
ATOM 1784 O O . GLU A 1 276 ? 22.987 -36.703 -47.277 1.00 61.13 276 GLU A O 1
ATOM 1790 N N . TYR A 1 277 ? 22.573 -34.617 -46.534 1.00 58.04 277 TYR A N 1
ATOM 1791 C CA . TYR A 1 277 ? 21.129 -34.792 -46.411 1.00 54.95 277 TYR A CA 1
ATOM 1792 C C . TYR A 1 277 ? 20.316 -34.268 -47.597 1.00 53.91 277 TYR A C 1
ATOM 1793 O O . TYR A 1 277 ? 19.182 -34.695 -47.818 1.00 53.14 277 TYR A O 1
ATOM 1802 N N . GLY A 1 278 ? 20.893 -33.346 -48.362 1.00 53.13 278 GLY A N 1
ATOM 1803 C CA . GLY A 1 278 ? 20.178 -32.783 -49.496 1.00 50.31 278 GLY A CA 1
ATOM 1804 C C . GLY A 1 278 ? 19.920 -31.295 -49.310 1.00 49.04 278 GLY A C 1
ATOM 1805 O O . GLY A 1 278 ? 19.878 -30.803 -48.182 1.00 49.67 278 GLY A O 1
ATOM 1806 N N . ASP A 1 279 ? 19.734 -30.583 -50.417 1.00 47.40 279 ASP A N 1
ATOM 1807 C CA . ASP A 1 279 ? 19.495 -29.140 -50.395 1.00 45.37 279 ASP A CA 1
ATOM 1808 C C . ASP A 1 279 ? 20.685 -28.412 -49.783 1.00 44.69 279 ASP A C 1
ATOM 1809 O O . ASP A 1 279 ? 20.554 -27.307 -49.265 1.00 45.54 279 ASP A O 1
ATOM 1814 N N . GLY A 1 280 ? 21.851 -29.044 -49.853 1.00 42.37 280 GLY A N 1
ATOM 1815 C CA . GLY A 1 280 ? 23.048 -28.438 -49.313 1.00 40.09 280 GLY A CA 1
ATOM 1816 C C . GLY A 1 280 ? 23.217 -28.659 -47.824 1.00 39.84 280 GLY A C 1
ATOM 1817 O O . GLY A 1 280 ? 24.161 -28.162 -47.226 1.00 42.34 280 GLY A O 1
ATOM 1818 N N . ILE A 1 281 ? 22.304 -29.399 -47.214 1.00 39.88 281 ILE A N 1
ATOM 1819 C CA . ILE A 1 281 ? 22.399 -29.673 -45.789 1.00 40.51 281 ILE A CA 1
ATOM 1820 C C . ILE A 1 281 ? 23.371 -30.820 -45.512 1.00 42.54 281 ILE A C 1
ATOM 1821 O O . ILE A 1 281 ? 23.230 -31.912 -46.065 1.00 42.57 281 ILE A O 1
ATOM 1826 N N . ASN A 1 282 ? 24.356 -30.569 -44.661 1.00 44.20 282 ASN A N 1
ATOM 1827 C CA . ASN A 1 282 ? 25.302 -31.612 -44.278 1.00 44.79 282 ASN A CA 1
ATOM 1828 C C . ASN A 1 282 ? 25.267 -31.674 -42.759 1.00 44.25 282 ASN A C 1
ATOM 1829 O O . ASN A 1 282 ? 25.751 -30.771 -42.083 1.00 45.22 282 ASN A O 1
ATOM 1834 N N . LEU A 1 283 ? 24.679 -32.744 -42.231 1.00 45.12 283 LEU A N 1
ATOM 1835 C CA . LEU A 1 283 ? 24.524 -32.933 -40.790 1.00 43.95 283 LEU A CA 1
ATOM 1836 C C . LEU A 1 283 ? 25.786 -33.124 -39.964 1.00 43.40 283 LEU A C 1
ATOM 1837 O O . LEU A 1 283 ? 25.721 -33.098 -38.738 1.00 41.66 283 LEU A O 1
ATOM 1842 N N . GLU A 1 284 ? 26.926 -33.301 -40.618 1.00 43.37 284 GLU A N 1
ATOM 1843 C CA . GLU A 1 284 ? 28.176 -33.508 -39.895 1.00 45.86 284 GLU A CA 1
ATOM 1844 C C . GLU A 1 284 ? 28.330 -32.582 -38.689 1.00 46.03 284 GLU A C 1
ATOM 1845 O O . GLU A 1 284 ? 28.486 -33.045 -37.559 1.00 46.54 284 GLU A O 1
ATOM 1851 N N . LYS A 1 285 ? 28.279 -31.274 -38.919 1.00 45.91 285 LYS A N 1
ATOM 1852 C CA . LYS A 1 285 ? 28.430 -30.326 -37.822 1.00 45.12 285 LYS A CA 1
ATOM 1853 C C . LYS A 1 285 ? 27.113 -29.710 -37.363 1.00 44.10 285 LYS A C 1
ATOM 1854 O O . LYS A 1 285 ? 27.109 -28.690 -36.675 1.00 44.33 285 LYS A O 1
ATOM 1860 N N . TYR A 1 286 ? 25.994 -30.320 -37.738 1.00 42.15 286 TYR A N 1
ATOM 1861 C CA . TYR A 1 286 ? 24.708 -29.786 -37.322 1.00 41.10 286 TYR A CA 1
ATOM 1862 C C . TYR A 1 286 ? 24.388 -30.166 -35.892 1.00 42.01 286 TYR A C 1
ATOM 1863 O O . TYR A 1 286 ? 24.832 -31.199 -35.392 1.00 43.61 286 TYR A O 1
ATOM 1872 N N . GLY A 1 287 ? 23.590 -29.325 -35.246 1.00 41.38 287 GLY A N 1
ATOM 1873 C CA . GLY A 1 287 ? 23.165 -29.593 -33.894 1.00 37.90 287 GLY A CA 1
ATOM 1874 C C . GLY A 1 287 ? 21.970 -28.726 -33.571 1.00 38.41 287 GLY A C 1
ATOM 1875 O O . GLY A 1 287 ? 21.887 -27.590 -34.027 1.00 37.35 287 GLY A O 1
ATOM 1876 N N . ALA A 1 288 ? 21.025 -29.270 -32.818 1.00 37.66 288 ALA A N 1
ATOM 1877 C CA . ALA A 1 288 ? 19.870 -28.501 -32.396 1.00 38.46 288 ALA A CA 1
ATOM 1878 C C . ALA A 1 288 ? 20.352 -27.776 -31.135 1.00 38.64 288 ALA A C 1
ATOM 1879 O O . ALA A 1 288 ? 21.231 -28.270 -30.425 1.00 38.65 288 ALA A O 1
ATOM 1881 N N . VAL A 1 289 ? 19.795 -26.604 -30.863 1.00 38.85 289 VAL A N 1
ATOM 1882 C CA . VAL A 1 289 ? 20.205 -25.833 -29.699 1.00 37.58 289 VAL A CA 1
ATOM 1883 C C . VAL A 1 289 ? 19.145 -25.828 -28.614 1.00 38.83 289 VAL A C 1
ATOM 1884 O O . VAL A 1 289 ? 17.993 -25.465 -28.859 1.00 39.18 289 VAL A O 1
ATOM 1888 N N . LEU A 1 290 ? 19.542 -26.240 -27.414 1.00 38.81 290 LEU A N 1
ATOM 1889 C CA . LEU A 1 290 ? 18.641 -26.259 -26.267 1.00 40.05 290 LEU A CA 1
ATOM 1890 C C . LEU A 1 290 ? 18.705 -24.829 -25.732 1.00 39.34 290 LEU A C 1
ATOM 1891 O O . LEU A 1 290 ? 19.717 -24.421 -25.166 1.00 39.27 290 LEU A O 1
ATOM 1896 N N . THR A 1 291 ? 17.626 -24.075 -25.905 1.00 38.35 291 THR A N 1
ATOM 1897 C CA . THR A 1 291 ? 17.600 -22.679 -25.486 1.00 36.58 291 THR A CA 1
ATOM 1898 C C . THR A 1 291 ? 17.056 -22.438 -24.088 1.00 38.53 291 THR A C 1
ATOM 1899 O O . THR A 1 291 ? 17.167 -21.334 -23.556 1.00 37.81 291 THR A O 1
ATOM 1903 N N . SER A 1 292 ? 16.457 -23.464 -23.498 1.00 39.79 292 SER A N 1
ATOM 1904 C CA . SER A 1 292 ? 15.894 -23.340 -22.163 1.00 40.07 292 SER A CA 1
ATOM 1905 C C . SER A 1 292 ? 15.548 -24.716 -21.617 1.00 40.92 292 SER A C 1
ATOM 1906 O O . SER A 1 292 ? 15.474 -25.686 -22.369 1.00 41.73 292 SER A O 1
ATOM 1909 N N . GLY A 1 293 ? 15.330 -24.798 -20.309 1.00 40.03 293 GLY A N 1
ATOM 1910 C CA . GLY A 1 293 ? 15.005 -26.079 -19.706 1.00 41.22 293 GLY A CA 1
ATOM 1911 C C . GLY A 1 293 ? 16.135 -27.091 -19.801 1.00 40.38 293 GLY A C 1
ATOM 1912 O O . GLY A 1 293 ? 17.311 -26.736 -19.716 1.00 41.86 293 GLY A O 1
ATOM 1913 N N . VAL A 1 294 ? 15.778 -28.356 -19.991 1.00 40.56 294 VAL A N 1
ATOM 1914 C CA . VAL A 1 294 ? 16.757 -29.435 -20.087 1.00 39.61 294 VAL A CA 1
ATOM 1915 C C . VAL A 1 294 ? 16.298 -30.418 -21.141 1.00 41.09 294 VAL A C 1
ATOM 1916 O O . VAL A 1 294 ? 15.140 -30.397 -21.550 1.00 41.27 294 VAL A O 1
ATOM 1920 N N . ASP A 1 295 ? 17.205 -31.297 -21.556 1.00 41.58 295 ASP A N 1
ATOM 1921 C CA . ASP A 1 295 ? 16.888 -32.299 -22.563 1.00 43.41 295 ASP A CA 1
ATOM 1922 C C . ASP A 1 295 ? 16.924 -33.695 -21.960 1.00 45.33 295 ASP A C 1
ATOM 1923 O O . ASP A 1 295 ? 17.993 -34.275 -21.769 1.00 43.62 295 ASP A O 1
ATOM 1928 N N . GLU A 1 296 ? 15.738 -34.219 -21.662 1.00 47.08 296 GLU A N 1
ATOM 1929 C CA . GLU A 1 296 ? 15.581 -35.544 -21.074 1.00 48.63 296 GLU A CA 1
ATOM 1930 C C . GLU A 1 296 ? 15.547 -36.627 -22.137 1.00 48.81 296 GLU A C 1
ATOM 1931 O O . GLU A 1 296 ? 15.227 -37.771 -21.828 1.00 51.35 296 GLU A O 1
ATOM 1937 N N . TYR A 1 297 ? 15.870 -36.280 -23.380 1.00 47.32 297 TYR A N 1
ATOM 1938 C CA . TYR A 1 297 ? 15.822 -37.261 -24.460 1.00 46.47 297 TYR A CA 1
ATOM 1939 C C . TYR A 1 297 ? 17.130 -37.673 -25.108 1.00 46.34 297 TYR A C 1
ATOM 1940 O O . TYR A 1 297 ? 17.400 -38.860 -25.247 1.00 49.99 297 TYR A O 1
ATOM 1949 N N . GLY A 1 298 ? 17.933 -36.712 -25.535 1.00 46.89 298 GLY A N 1
ATOM 1950 C CA . GLY A 1 298 ? 19.187 -37.068 -26.174 1.00 46.62 298 GLY A CA 1
ATOM 1951 C C . GLY A 1 298 ? 19.055 -37.774 -27.519 1.00 47.38 298 GLY A C 1
ATOM 1952 O O . GLY A 1 298 ? 20.029 -38.344 -28.015 1.00 48.41 298 GLY A O 1
ATOM 1953 N N . HIS A 1 299 ? 17.870 -37.742 -28.129 1.00 46.84 299 HIS A N 1
ATOM 1954 C CA . HIS A 1 299 ? 17.688 -38.396 -29.429 1.00 45.85 299 HIS A CA 1
ATOM 1955 C C . HIS A 1 299 ? 17.980 -37.490 -30.629 1.00 45.77 299 HIS A C 1
ATOM 1956 O O . HIS A 1 299 ? 17.818 -37.902 -31.778 1.00 45.64 299 HIS A O 1
ATOM 1963 N N . ASN A 1 300 ? 18.416 -36.262 -30.361 1.00 44.32 300 ASN A N 1
ATOM 1964 C CA . ASN A 1 300 ? 18.735 -35.314 -31.425 1.00 42.38 300 ASN A CA 1
ATOM 1965 C C . ASN A 1 300 ? 20.199 -34.908 -31.387 1.00 41.78 300 ASN A C 1
ATOM 1966 O O . ASN A 1 300 ? 20.838 -34.985 -30.340 1.00 41.26 300 ASN A O 1
ATOM 1971 N N . ARG A 1 301 ? 20.737 -34.494 -32.530 1.00 40.35 301 ARG A N 1
ATOM 1972 C CA . ARG A 1 301 ? 22.103 -33.996 -32.552 1.00 40.34 301 ARG A CA 1
ATOM 1973 C C . ARG A 1 301 ? 21.951 -32.693 -31.767 1.00 40.62 301 ARG A C 1
ATOM 1974 O O . ARG A 1 301 ? 20.969 -31.971 -31.948 1.00 38.96 301 ARG A O 1
ATOM 1982 N N . ILE A 1 302 ? 22.907 -32.398 -30.893 1.00 41.41 302 ILE A N 1
ATOM 1983 C CA . ILE A 1 302 ? 22.837 -31.203 -30.057 1.00 40.79 302 ILE A CA 1
ATOM 1984 C C . ILE A 1 302 ? 24.115 -30.390 -30.145 1.00 41.51 302 ILE A C 1
ATOM 1985 O O . ILE A 1 302 ? 25.209 -30.945 -30.206 1.00 41.76 302 ILE A O 1
ATOM 1990 N N . ALA A 1 303 ? 23.964 -29.070 -30.154 1.00 41.92 303 ALA A N 1
ATOM 1991 C CA . ALA A 1 303 ? 25.095 -28.159 -30.211 1.00 40.40 303 ALA A CA 1
ATOM 1992 C C . ALA A 1 303 ? 25.050 -27.297 -28.957 1.00 42.26 303 ALA A C 1
ATOM 1993 O O . ALA A 1 303 ? 24.180 -26.435 -28.805 1.00 40.99 303 ALA A O 1
ATOM 1995 N N . ARG A 1 304 ? 25.985 -27.547 -28.050 1.00 40.98 304 ARG A N 1
ATOM 1996 C CA . ARG A 1 304 ? 26.056 -26.796 -26.807 1.00 40.63 304 ARG A CA 1
ATOM 1997 C C . ARG A 1 304 ? 26.921 -25.564 -27.034 1.00 40.11 304 ARG A C 1
ATOM 1998 O O . ARG A 1 304 ? 26.796 -24.573 -26.328 1.00 38.92 304 ARG A O 1
ATOM 2006 N N . THR A 1 305 ? 27.786 -25.632 -28.042 1.00 41.61 305 THR A N 1
ATOM 2007 C CA . THR A 1 305 ? 28.688 -24.530 -28.352 1.00 40.80 305 THR A CA 1
ATOM 2008 C C . THR A 1 305 ? 28.690 -24.220 -29.838 1.00 41.98 305 THR A C 1
ATOM 2009 O O . THR A 1 305 ? 28.666 -25.132 -30.668 1.00 40.07 305 THR A O 1
ATOM 2013 N N . SER A 1 306 ? 28.727 -22.931 -30.171 1.00 40.84 306 SER A N 1
ATOM 2014 C CA . SER A 1 306 ? 28.730 -22.511 -31.564 1.00 39.48 306 SER A CA 1
ATOM 2015 C C . SER A 1 306 ? 30.097 -22.768 -32.165 1.00 40.94 306 SER A C 1
ATOM 2016 O O . SER A 1 306 ? 31.086 -22.948 -31.450 1.00 40.52 306 SER A O 1
ATOM 2019 N N . GLN A 1 307 ? 30.142 -22.762 -33.490 1.00 40.42 307 GLN A N 1
ATOM 2020 C CA . GLN A 1 307 ? 31.362 -22.991 -34.230 1.00 39.75 307 GLN A CA 1
ATOM 2021 C C . GLN A 1 307 ? 32.406 -21.922 -33.911 1.00 41.29 307 GLN A C 1
ATOM 2022 O O . GLN A 1 307 ? 33.549 -22.016 -34.350 1.00 39.86 307 GLN A O 1
ATOM 2028 N N . ARG A 1 308 ? 32.008 -20.896 -33.164 1.00 40.33 308 ARG A N 1
ATOM 2029 C CA . ARG A 1 308 ? 32.933 -19.827 -32.796 1.00 41.59 308 ARG A CA 1
ATOM 2030 C C . ARG A 1 308 ? 33.126 -19.739 -31.294 1.00 40.95 308 ARG A C 1
ATOM 2031 O O . ARG A 1 308 ? 33.591 -18.722 -30.781 1.00 41.13 308 ARG A O 1
ATOM 2039 N N . GLY A 1 309 ? 32.757 -20.799 -30.589 1.00 41.22 309 GLY A N 1
ATOM 2040 C CA . GLY A 1 309 ? 32.927 -20.810 -29.151 1.00 41.55 309 GLY A CA 1
ATOM 2041 C C . GLY A 1 309 ? 31.824 -20.129 -28.369 1.00 43.05 309 GLY A C 1
ATOM 2042 O O . GLY A 1 309 ? 31.934 -19.970 -27.152 1.00 43.78 309 GLY A O 1
ATOM 2043 N N . TYR A 1 310 ? 30.761 -19.712 -29.046 1.00 42.01 310 TYR A N 1
ATOM 2044 C CA . TYR A 1 310 ? 29.668 -19.074 -28.331 1.00 40.73 310 TYR A CA 1
ATOM 2045 C C . TYR A 1 310 ? 28.943 -20.197 -27.594 1.00 42.05 310 TYR A C 1
ATOM 2046 O O . TYR A 1 310 ? 28.454 -21.147 -28.204 1.00 41.97 310 TYR A O 1
ATOM 2055 N N . GLU A 1 311 ? 28.899 -20.085 -26.273 1.00 43.29 311 GLU A N 1
ATOM 2056 C CA . GLU A 1 311 ? 28.279 -21.091 -25.427 1.00 43.85 311 GLU A CA 1
ATOM 2057 C C . GLU A 1 311 ? 26.785 -20.880 -25.277 1.00 41.67 311 GLU A C 1
ATOM 2058 O O . GLU A 1 311 ? 26.343 -19.788 -24.932 1.00 39.74 311 GLU A O 1
ATOM 2064 N N . PHE A 1 312 ? 26.010 -21.931 -25.533 1.00 39.91 312 PHE A N 1
ATOM 2065 C CA . PHE A 1 312 ? 24.556 -21.862 -25.405 1.00 38.83 312 PHE A CA 1
ATOM 2066 C C . PHE A 1 312 ? 24.167 -22.390 -24.031 1.00 40.31 312 PHE A C 1
ATOM 2067 O O . PHE A 1 312 ? 24.158 -23.602 -23.804 1.00 41.98 312 PHE A O 1
ATOM 2075 N N . VAL A 1 313 ? 23.847 -21.486 -23.114 1.00 39.28 313 VAL A N 1
ATOM 2076 C CA . VAL A 1 313 ? 23.467 -21.890 -21.770 1.00 39.11 313 VAL A CA 1
ATOM 2077 C C . VAL A 1 313 ? 21.957 -21.789 -21.621 1.00 38.79 313 VAL A C 1
ATOM 2078 O O . VAL A 1 313 ? 21.397 -20.697 -21.620 1.00 41.52 313 VAL A O 1
ATOM 2082 N N . PRO A 1 314 ? 21.277 -22.936 -21.492 1.00 38.47 314 PRO A N 1
ATOM 2083 C CA . PRO A 1 314 ? 19.820 -22.966 -21.349 1.00 38.13 314 PRO A CA 1
ATOM 2084 C C . PRO A 1 314 ? 19.288 -22.006 -20.301 1.00 40.04 314 PRO A C 1
ATOM 2085 O O . PRO A 1 314 ? 19.765 -21.976 -19.171 1.00 41.88 314 PRO A O 1
ATOM 2089 N N . ARG A 1 315 ? 18.293 -21.222 -20.689 1.00 40.52 315 ARG A N 1
ATOM 2090 C CA . ARG A 1 315 ? 17.665 -20.259 -19.800 1.00 40.91 315 ARG A CA 1
ATOM 2091 C C . ARG A 1 315 ? 16.648 -20.955 -18.889 1.00 42.16 315 ARG A C 1
ATOM 2092 O O . ARG A 1 315 ? 15.996 -21.913 -19.293 1.00 42.19 315 ARG A O 1
ATOM 2100 N N . GLN A 1 316 ? 16.520 -20.468 -17.661 1.00 43.51 316 GLN A N 1
ATOM 2101 C CA . GLN A 1 316 ? 15.575 -21.033 -16.710 1.00 45.61 316 GLN A CA 1
ATOM 2102 C C . GLN A 1 316 ? 14.792 -19.888 -16.077 1.00 48.99 316 GLN A C 1
ATOM 2103 O O . GLN A 1 316 ? 15.367 -18.853 -15.738 1.00 50.23 316 GLN A O 1
ATOM 2109 N N . ILE A 1 317 ? 13.484 -20.072 -15.927 1.00 52.38 317 ILE A N 1
ATOM 2110 C CA . ILE A 1 317 ? 12.631 -19.062 -15.302 1.00 56.26 317 ILE A CA 1
ATOM 2111 C C . ILE A 1 317 ? 11.841 -19.674 -14.129 1.00 58.52 317 ILE A C 1
ATOM 2112 O O . ILE A 1 317 ? 11.996 -20.897 -13.887 1.00 57.93 317 ILE A O 1
ATOM 2117 N N . ALA B 1 8 ? -18.677 -45.577 -74.401 1.00 62.85 8 ALA B N 1
ATOM 2118 C CA . ALA B 1 8 ? -18.014 -44.318 -73.940 1.00 64.23 8 ALA B CA 1
ATOM 2119 C C . ALA B 1 8 ? -18.009 -44.236 -72.415 1.00 63.92 8 ALA B C 1
ATOM 2120 O O . ALA B 1 8 ? -18.953 -43.719 -71.818 1.00 64.75 8 ALA B O 1
ATOM 2122 N N . ASN B 1 9 ? -16.949 -44.739 -71.786 1.00 62.66 9 ASN B N 1
ATOM 2123 C CA . ASN B 1 9 ? -16.860 -44.712 -70.327 1.00 61.91 9 ASN B CA 1
ATOM 2124 C C . ASN B 1 9 ? -15.415 -44.659 -69.839 1.00 60.53 9 ASN B C 1
ATOM 2125 O O . ASN B 1 9 ? -14.609 -45.535 -70.158 1.00 60.76 9 ASN B O 1
ATOM 2130 N N . PHE B 1 10 ? -15.099 -43.632 -69.054 1.00 58.50 10 PHE B N 1
ATOM 2131 C CA . PHE B 1 10 ? -13.752 -43.448 -68.524 1.00 56.15 10 PHE B CA 1
ATOM 2132 C C . PHE B 1 10 ? -13.717 -43.464 -66.999 1.00 55.63 10 PHE B C 1
ATOM 2133 O O . PHE B 1 10 ? -12.772 -42.979 -66.381 1.00 56.00 10 PHE B O 1
ATOM 2141 N N . THR B 1 11 ? -14.757 -44.033 -66.403 1.00 54.92 11 THR B N 1
ATOM 2142 C CA . THR B 1 11 ? -14.869 -44.147 -64.954 1.00 54.51 11 THR B CA 1
ATOM 2143 C C . THR B 1 11 ? -13.644 -44.856 -64.368 1.00 54.12 11 THR B C 1
ATOM 2144 O O . THR B 1 11 ? -13.036 -45.704 -65.020 1.00 52.33 11 THR B O 1
ATOM 2148 N N . PHE B 1 12 ? -13.286 -44.506 -63.135 1.00 53.86 12 PHE B N 1
ATOM 2149 C CA . PHE B 1 12 ? -12.140 -45.123 -62.469 1.00 53.62 12 PHE B CA 1
ATOM 2150 C C . PHE B 1 12 ? -12.466 -46.518 -61.930 1.00 54.17 12 PHE B C 1
ATOM 2151 O O . PHE B 1 12 ? -13.593 -46.783 -61.500 1.00 52.21 12 PHE B O 1
ATOM 2159 N N . SER B 1 13 ? -11.476 -47.405 -61.955 1.00 55.45 13 SER B N 1
ATOM 2160 C CA . SER B 1 13 ? -11.663 -48.754 -61.435 1.00 57.80 13 SER B CA 1
ATOM 2161 C C . SER B 1 13 ? -11.642 -48.606 -59.922 1.00 60.22 13 SER B C 1
ATOM 2162 O O . SER B 1 13 ? -11.063 -47.651 -59.402 1.00 61.28 13 SER B O 1
ATOM 2165 N N . PRO B 1 14 ? -12.266 -49.547 -59.193 1.00 62.11 14 PRO B N 1
ATOM 2166 C CA . PRO B 1 14 ? -12.292 -49.473 -57.727 1.00 62.22 14 PRO B CA 1
ATOM 2167 C C . PRO B 1 14 ? -10.889 -49.358 -57.130 1.00 62.11 14 PRO B C 1
ATOM 2168 O O . PRO B 1 14 ? -10.699 -48.773 -56.060 1.00 60.63 14 PRO B O 1
ATOM 2172 N N . GLU B 1 15 ? -9.912 -49.919 -57.831 1.00 61.89 15 GLU B N 1
ATOM 2173 C CA . GLU B 1 15 ? -8.532 -49.871 -57.378 1.00 63.27 15 GLU B CA 1
ATOM 2174 C C . GLU B 1 15 ? -7.928 -48.497 -57.619 1.00 62.50 15 GLU B C 1
ATOM 2175 O O . GLU B 1 15 ? -7.183 -47.984 -56.786 1.00 62.69 15 GLU B O 1
ATOM 2181 N N . GLU B 1 16 ? -8.241 -47.910 -58.769 1.00 60.82 16 GLU B N 1
ATOM 2182 C CA . GLU B 1 16 ? -7.730 -46.590 -59.107 1.00 59.47 16 GLU B CA 1
ATOM 2183 C C . GLU B 1 16 ? -8.243 -45.574 -58.101 1.00 58.54 16 GLU B C 1
ATOM 2184 O O . GLU B 1 16 ? -7.507 -44.678 -57.682 1.00 58.55 16 GLU B O 1
ATOM 2190 N N . VAL B 1 17 ? -9.506 -45.725 -57.711 1.00 56.68 17 VAL B N 1
ATOM 2191 C CA . VAL B 1 17 ? -10.120 -44.828 -56.741 1.00 56.08 17 VAL B CA 1
ATOM 2192 C C . VAL B 1 17 ? -9.418 -44.957 -55.393 1.00 56.82 17 VAL B C 1
ATOM 2193 O O . VAL B 1 17 ? -9.172 -43.962 -54.710 1.00 56.51 17 VAL B O 1
ATOM 2197 N N . ALA B 1 18 ? -9.101 -46.191 -55.016 1.00 56.74 18 ALA B N 1
ATOM 2198 C CA . ALA B 1 18 ? -8.422 -46.452 -53.754 1.00 57.29 18 ALA B CA 1
ATOM 2199 C C . ALA B 1 18 ? -7.049 -45.792 -53.785 1.00 56.64 18 ALA B C 1
ATOM 2200 O O . ALA B 1 18 ? -6.574 -45.265 -52.780 1.00 57.44 18 ALA B O 1
ATOM 2202 N N . ARG B 1 19 ? -6.420 -45.827 -54.953 1.00 55.84 19 ARG B N 1
ATOM 2203 C CA . ARG B 1 19 ? -5.105 -45.235 -55.136 1.00 56.02 19 ARG B CA 1
ATOM 2204 C C . ARG B 1 19 ? -5.184 -43.722 -54.944 1.00 55.54 19 ARG B C 1
ATOM 2205 O O . ARG B 1 19 ? -4.328 -43.119 -54.296 1.00 55.48 19 ARG B O 1
ATOM 2213 N N . PHE B 1 20 ? -6.224 -43.116 -55.505 1.00 53.78 20 PHE B N 1
ATOM 2214 C CA . PHE B 1 20 ? -6.416 -41.680 -55.385 1.00 52.30 20 PHE B CA 1
ATOM 2215 C C . PHE B 1 20 ? -6.617 -41.305 -53.926 1.00 52.66 20 PHE B C 1
ATOM 2216 O O . PHE B 1 20 ? -5.999 -40.369 -53.432 1.00 52.95 20 PHE B O 1
ATOM 2224 N N . GLU B 1 21 ? -7.492 -42.039 -53.245 1.00 53.68 21 GLU B N 1
ATOM 2225 C CA . GLU B 1 21 ? -7.784 -41.782 -51.839 1.00 53.52 21 GLU B CA 1
ATOM 2226 C C . GLU B 1 21 ? -6.543 -41.979 -50.972 1.00 52.81 21 GLU B C 1
ATOM 2227 O O . GLU B 1 21 ? -6.437 -41.407 -49.890 1.00 51.83 21 GLU B O 1
ATOM 2233 N N . ARG B 1 22 ? -5.605 -42.787 -51.453 1.00 51.45 22 ARG B N 1
ATOM 2234 C CA . ARG B 1 22 ? -4.368 -43.028 -50.721 1.00 51.65 22 ARG B CA 1
ATOM 2235 C C . ARG B 1 22 ? -3.429 -41.828 -50.829 1.00 50.74 22 ARG B C 1
ATOM 2236 O O . ARG B 1 22 ? -2.992 -41.280 -49.817 1.00 49.66 22 ARG B O 1
ATOM 2244 N N . ASP B 1 23 ? -3.142 -41.426 -52.066 1.00 48.36 23 ASP B N 1
ATOM 2245 C CA . ASP B 1 23 ? -2.220 -40.332 -52.345 1.00 47.10 23 ASP B CA 1
ATOM 2246 C C . ASP B 1 23 ? -2.815 -38.938 -52.484 1.00 46.18 23 ASP B C 1
ATOM 2247 O O . ASP B 1 23 ? -2.111 -37.945 -52.300 1.00 46.15 23 ASP B O 1
ATOM 2252 N N . GLY B 1 24 ? -4.099 -38.859 -52.819 1.00 46.11 24 GLY B N 1
ATOM 2253 C CA . GLY B 1 24 ? -4.740 -37.566 -52.993 1.00 42.99 24 GLY B CA 1
ATOM 2254 C C . GLY B 1 24 ? -4.532 -37.035 -54.403 1.00 42.41 24 GLY B C 1
ATOM 2255 O O . GLY B 1 24 ? -4.813 -35.869 -54.697 1.00 42.01 24 GLY B O 1
ATOM 2256 N N . TYR B 1 25 ? -4.029 -37.899 -55.276 1.00 40.52 25 TYR B N 1
ATOM 2257 C CA . TYR B 1 25 ? -3.783 -37.541 -56.665 1.00 41.76 25 TYR B CA 1
ATOM 2258 C C . TYR B 1 25 ? -3.581 -38.817 -57.475 1.00 42.29 25 TYR B C 1
ATOM 2259 O O . TYR B 1 25 ? -3.234 -39.861 -56.930 1.00 43.58 25 TYR B O 1
ATOM 2268 N N . ILE B 1 26 ? -3.790 -38.729 -58.780 1.00 42.42 26 ILE B N 1
ATOM 2269 C CA . ILE B 1 26 ? -3.591 -39.880 -59.640 1.00 41.70 26 ILE B CA 1
ATOM 2270 C C . ILE B 1 26 ? -3.183 -39.386 -61.022 1.00 40.61 26 ILE B C 1
ATOM 2271 O O . ILE B 1 26 ? -3.739 -38.415 -61.536 1.00 40.64 26 ILE B O 1
ATOM 2276 N N . GLY B 1 27 ? -2.188 -40.041 -61.606 1.00 39.45 27 GLY B N 1
ATOM 2277 C CA . GLY B 1 27 ? -1.720 -39.649 -62.919 1.00 39.22 27 GLY B CA 1
ATOM 2278 C C . GLY B 1 27 ? -0.395 -40.306 -63.243 1.00 39.77 27 GLY B C 1
ATOM 2279 O O . GLY B 1 27 ? 0.250 -40.865 -62.359 1.00 39.92 27 GLY B O 1
ATOM 2280 N N . PRO B 1 28 ? 0.042 -40.260 -64.506 1.00 39.75 28 PRO B N 1
ATOM 2281 C CA . PRO B 1 28 ? -0.645 -39.623 -65.636 1.00 41.31 28 PRO B CA 1
ATOM 2282 C C . PRO B 1 28 ? -1.930 -40.332 -66.050 1.00 42.10 28 PRO B C 1
ATOM 2283 O O . PRO B 1 28 ? -2.106 -41.518 -65.796 1.00 43.34 28 PRO B O 1
ATOM 2287 N N . VAL B 1 29 ? -2.834 -39.585 -66.670 1.00 42.72 29 VAL B N 1
ATOM 2288 C CA . VAL B 1 29 ? -4.076 -40.141 -67.197 1.00 43.54 29 VAL B CA 1
ATOM 2289 C C . VAL B 1 29 ? -4.189 -39.472 -68.556 1.00 44.06 29 VAL B C 1
ATOM 2290 O O . VAL B 1 29 ? -4.027 -38.255 -68.666 1.00 45.12 29 VAL B O 1
ATOM 2294 N N . LYS B 1 30 ? -4.443 -40.261 -69.593 1.00 43.33 30 LYS B N 1
ATOM 2295 C CA . LYS B 1 30 ? -4.537 -39.708 -70.938 1.00 43.95 30 LYS B CA 1
ATOM 2296 C C . LYS B 1 30 ? -5.861 -39.034 -71.234 1.00 43.25 30 LYS B C 1
ATOM 2297 O O . LYS B 1 30 ? -6.911 -39.671 -71.176 1.00 43.72 30 LYS B O 1
ATOM 2303 N N . ILE B 1 31 ? -5.806 -37.741 -71.543 1.00 42.65 31 ILE B N 1
ATOM 2304 C CA . ILE B 1 31 ? -7.003 -36.994 -71.902 1.00 41.97 31 ILE B CA 1
ATOM 2305 C C . ILE B 1 31 ? -7.003 -36.905 -73.426 1.00 43.08 31 ILE B C 1
ATOM 2306 O O . ILE B 1 31 ? -7.991 -37.227 -74.080 1.00 44.86 31 ILE B O 1
ATOM 2311 N N . PHE B 1 32 ? -5.880 -36.464 -73.983 1.00 42.97 32 PHE B N 1
ATOM 2312 C CA . PHE B 1 32 ? -5.724 -36.349 -75.427 1.00 42.60 32 PHE B CA 1
ATOM 2313 C C . PHE B 1 32 ? -4.419 -37.003 -75.855 1.00 43.53 32 PHE B C 1
ATOM 2314 O O . PHE B 1 32 ? -3.524 -37.239 -75.039 1.00 41.48 32 PHE B O 1
ATOM 2322 N N . GLU B 1 33 ? -4.320 -37.284 -77.148 1.00 42.71 33 GLU B N 1
ATOM 2323 C CA . GLU B 1 33 ? -3.121 -37.867 -77.711 1.00 42.79 33 GLU B CA 1
ATOM 2324 C C . GLU B 1 33 ? -2.162 -36.681 -77.845 1.00 42.09 33 GLU B C 1
ATOM 2325 O O . GLU B 1 33 ? -2.599 -35.539 -77.992 1.00 40.70 33 GLU B O 1
ATOM 2331 N N . PRO B 1 34 ? -0.846 -36.933 -77.796 1.00 40.69 34 PRO B N 1
ATOM 2332 C CA . PRO B 1 34 ? 0.133 -35.846 -77.914 1.00 39.11 34 PRO B CA 1
ATOM 2333 C C . PRO B 1 34 ? -0.059 -34.932 -79.135 1.00 39.16 34 PRO B C 1
ATOM 2334 O O . PRO B 1 34 ? -0.155 -33.706 -78.995 1.00 37.92 34 PRO B O 1
ATOM 2338 N N . GLU B 1 35 ? -0.108 -35.524 -80.326 1.00 37.43 35 GLU B N 1
ATOM 2339 C CA . GLU B 1 35 ? -0.277 -34.754 -81.558 1.00 37.19 35 GLU B CA 1
ATOM 2340 C C . GLU B 1 35 ? -1.605 -33.998 -81.527 1.00 36.16 35 GLU B C 1
ATOM 2341 O O . GLU B 1 35 ? -1.701 -32.861 -81.990 1.00 36.04 35 GLU B O 1
ATOM 2343 N N . GLU B 1 36 ? -2.625 -34.637 -80.970 1.00 35.44 36 GLU B N 1
ATOM 2344 C CA . GLU B 1 36 ? -3.943 -34.030 -80.862 1.00 36.71 36 GLU B CA 1
ATOM 2345 C C . GLU B 1 36 ? -3.923 -32.852 -79.891 1.00 35.87 36 GLU B C 1
ATOM 2346 O O . GLU B 1 36 ? -4.526 -31.803 -80.153 1.00 34.81 36 GLU B O 1
ATOM 2352 N N . MET B 1 37 ? -3.222 -33.026 -78.775 1.00 33.89 37 MET B N 1
ATOM 2353 C CA . MET B 1 37 ? -3.104 -31.971 -77.773 1.00 35.03 37 MET B CA 1
ATOM 2354 C C . MET B 1 37 ? -2.411 -30.766 -78.392 1.00 34.39 37 MET B C 1
ATOM 2355 O O . MET B 1 37 ? -2.829 -29.629 -78.193 1.00 34.13 37 MET B O 1
ATOM 2360 N N . THR B 1 38 ? -1.348 -31.021 -79.148 1.00 34.37 38 THR B N 1
ATOM 2361 C CA . THR B 1 38 ? -0.598 -29.948 -79.795 1.00 36.12 38 THR B CA 1
ATOM 2362 C C . THR B 1 38 ? -1.455 -29.173 -80.796 1.00 33.60 38 THR B C 1
ATOM 2363 O O . THR B 1 38 ? -1.364 -27.956 -80.890 1.00 37.63 38 THR B O 1
ATOM 2367 N N . ARG B 1 39 ? -2.278 -29.890 -81.545 1.00 33.78 39 ARG B N 1
ATOM 2368 C CA . ARG B 1 39 ? -3.174 -29.273 -82.524 1.00 34.97 39 ARG B CA 1
ATOM 2369 C C . ARG B 1 39 ? -4.124 -28.337 -81.775 1.00 33.90 39 ARG B C 1
ATOM 2370 O O . ARG B 1 39 ? -4.332 -27.190 -82.168 1.00 32.64 39 ARG B O 1
ATOM 2378 N N . ARG B 1 40 ? -4.688 -28.842 -80.682 1.00 33.73 40 ARG B N 1
ATOM 2379 C CA . ARG B 1 40 ? -5.602 -28.063 -79.858 1.00 33.38 40 ARG B CA 1
ATOM 2380 C C . ARG B 1 40 ? -4.947 -26.803 -79.302 1.00 32.98 40 ARG B C 1
ATOM 2381 O O . ARG B 1 40 ? -5.471 -25.694 -79.448 1.00 30.18 40 ARG B O 1
ATOM 2389 N N . TRP B 1 41 ? -3.801 -26.989 -78.653 1.00 32.45 41 TRP B N 1
ATOM 2390 C CA . TRP B 1 41 ? -3.072 -25.882 -78.052 1.00 32.88 41 TRP B CA 1
ATOM 2391 C C . TRP B 1 41 ? -2.661 -24.859 -79.103 1.00 33.23 41 TRP B C 1
ATOM 2392 O O . TRP B 1 41 ? -2.694 -23.656 -78.830 1.00 34.75 41 TRP B O 1
ATOM 2403 N N . ASN B 1 42 ? -2.285 -25.310 -80.302 1.00 33.55 42 ASN B N 1
ATOM 2404 C CA . ASN B 1 42 ? -1.899 -24.355 -81.340 1.00 33.79 42 ASN B CA 1
ATOM 2405 C C . ASN B 1 42 ? -3.046 -23.373 -81.596 1.00 35.37 42 ASN B C 1
ATOM 2406 O O . ASN B 1 42 ? -2.818 -22.176 -81.779 1.00 36.48 42 ASN B O 1
ATOM 2411 N N . ILE B 1 43 ? -4.278 -23.877 -81.611 1.00 35.53 43 ILE B N 1
ATOM 2412 C CA . ILE B 1 43 ? -5.443 -23.021 -81.828 1.00 35.63 43 ILE B CA 1
ATOM 2413 C C . ILE B 1 43 ? -5.728 -22.183 -80.571 1.00 35.57 43 ILE B C 1
ATOM 2414 O O . ILE B 1 43 ? -5.784 -20.951 -80.625 1.00 36.36 43 ILE B O 1
ATOM 2419 N N . ILE B 1 44 ? -5.882 -22.854 -79.436 1.00 34.54 44 ILE B N 1
ATOM 2420 C CA . ILE B 1 44 ? -6.151 -22.169 -78.173 1.00 34.53 44 ILE B CA 1
ATOM 2421 C C . ILE B 1 44 ? -5.178 -21.025 -77.868 1.00 35.97 44 ILE B C 1
ATOM 2422 O O . ILE B 1 44 ? -5.603 -19.929 -77.489 1.00 34.70 44 ILE B O 1
ATOM 2427 N N . ARG B 1 45 ? -3.880 -21.279 -78.032 1.00 35.94 45 ARG B N 1
ATOM 2428 C CA . ARG B 1 45 ? -2.860 -20.269 -77.757 1.00 35.65 45 ARG B CA 1
ATOM 2429 C C . ARG B 1 45 ? -3.190 -18.978 -78.489 1.00 37.29 45 ARG B C 1
ATOM 2430 O O . ARG B 1 45 ? -3.122 -17.888 -77.920 1.00 36.56 45 ARG B O 1
ATOM 2438 N N . ARG B 1 46 ? -3.557 -19.107 -79.757 1.00 38.03 46 ARG B N 1
ATOM 2439 C CA . ARG B 1 46 ? -3.894 -17.945 -80.564 1.00 38.80 46 ARG B CA 1
ATOM 2440 C C . ARG B 1 46 ? -5.160 -17.260 -80.065 1.00 36.80 46 ARG B C 1
ATOM 2441 O O . ARG B 1 46 ? -5.190 -16.047 -79.892 1.00 35.97 46 ARG B O 1
ATOM 2449 N N . GLN B 1 47 ? -6.204 -18.046 -79.830 1.00 35.12 47 GLN B N 1
ATOM 2450 C CA . GLN B 1 47 ? -7.481 -17.505 -79.381 1.00 35.11 47 GLN B CA 1
ATOM 2451 C C . GLN B 1 47 ? -7.446 -16.777 -78.031 1.00 36.03 47 GLN B C 1
ATOM 2452 O O . GLN B 1 47 ? -8.266 -15.890 -77.776 1.00 34.94 47 GLN B O 1
ATOM 2458 N N . LEU B 1 48 ? -6.492 -17.140 -77.178 1.00 34.79 48 LEU B N 1
ATOM 2459 C CA . LEU B 1 48 ? -6.357 -16.497 -75.874 1.00 34.29 48 LEU B CA 1
ATOM 2460 C C . LEU B 1 48 ? -6.093 -15.007 -76.049 1.00 35.01 48 LEU B C 1
ATOM 2461 O O . LEU B 1 48 ? -6.491 -14.199 -75.217 1.00 35.74 48 LEU B O 1
ATOM 2466 N N . LEU B 1 49 ? -5.421 -14.648 -77.138 1.00 35.06 49 LEU B N 1
ATOM 2467 C CA . LEU B 1 49 ? -5.089 -13.253 -77.417 1.00 34.87 49 LEU B CA 1
ATOM 2468 C C . LEU B 1 49 ? -6.314 -12.371 -77.634 1.00 36.62 49 LEU B C 1
ATOM 2469 O O . LEU B 1 49 ? -6.254 -11.155 -77.465 1.00 34.32 49 LEU B O 1
ATOM 2474 N N . ASP B 1 50 ? -7.418 -12.984 -78.036 1.00 37.41 50 ASP B N 1
ATOM 2475 C CA . ASP B 1 50 ? -8.647 -12.248 -78.273 1.00 37.32 50 ASP B CA 1
ATOM 2476 C C . ASP B 1 50 ? -9.548 -12.366 -77.059 1.00 38.56 50 ASP B C 1
ATOM 2477 O O . ASP B 1 50 ? -10.097 -13.439 -76.779 1.00 38.95 50 ASP B O 1
ATOM 2482 N N . ARG B 1 51 ? -9.690 -11.257 -76.340 1.00 37.83 51 ARG B N 1
ATOM 2483 C CA . ARG B 1 51 ? -10.515 -11.216 -75.141 1.00 38.71 51 ARG B CA 1
ATOM 2484 C C . ARG B 1 51 ? -11.849 -10.525 -75.381 1.00 38.96 51 ARG B C 1
ATOM 2485 O O . ARG B 1 51 ? -12.619 -10.329 -74.437 1.00 37.44 51 ARG B O 1
ATOM 2493 N N . SER B 1 52 ? -12.122 -10.162 -76.634 1.00 39.35 52 SER B N 1
ATOM 2494 C CA . SER B 1 52 ? -13.364 -9.465 -76.965 1.00 40.14 52 SER B CA 1
ATOM 2495 C C . SER B 1 52 ? -14.591 -10.073 -76.282 1.00 40.74 52 SER B C 1
ATOM 2496 O O . SER B 1 52 ? -15.530 -9.359 -75.953 1.00 40.63 52 SER B O 1
ATOM 2499 N N . LEU B 1 53 ? -14.585 -11.382 -76.051 1.00 40.21 53 LEU B N 1
ATOM 2500 C CA . LEU B 1 53 ? -15.722 -12.010 -75.397 1.00 38.81 53 LEU B CA 1
ATOM 2501 C C . LEU B 1 53 ? -15.393 -12.646 -74.047 1.00 39.78 53 LEU B C 1
ATOM 2502 O O . LEU B 1 53 ? -16.201 -13.406 -73.501 1.00 39.28 53 LEU B O 1
ATOM 2507 N N . ALA B 1 54 ? -14.215 -12.344 -73.510 1.00 37.73 54 ALA B N 1
ATOM 2508 C CA . ALA B 1 54 ? -13.827 -12.883 -72.209 1.00 40.20 54 ALA B CA 1
ATOM 2509 C C . ALA B 1 54 ? -14.733 -12.248 -71.145 1.00 40.05 54 ALA B C 1
ATOM 2510 O O . ALA B 1 54 ? -15.094 -11.076 -71.255 1.00 38.34 54 ALA B O 1
ATOM 2512 N N . ILE B 1 55 ? -15.090 -13.016 -70.119 1.00 39.95 55 ILE B N 1
ATOM 2513 C CA . ILE B 1 55 ? -15.974 -12.514 -69.075 1.00 41.60 55 ILE B CA 1
ATOM 2514 C C . ILE B 1 55 ? -15.337 -11.544 -68.089 1.00 42.92 55 ILE B C 1
ATOM 2515 O O . ILE B 1 55 ? -16.053 -10.795 -67.422 1.00 43.52 55 ILE B O 1
ATOM 2520 N N . TYR B 1 56 ? -14.008 -11.553 -67.982 1.00 41.84 56 TYR B N 1
ATOM 2521 C CA . TYR B 1 56 ? -13.333 -10.636 -67.072 1.00 42.56 56 TYR B CA 1
ATOM 2522 C C . TYR B 1 56 ? -12.720 -9.484 -67.843 1.00 46.12 56 TYR B C 1
ATOM 2523 O O . TYR B 1 56 ? -11.946 -9.691 -68.772 1.00 48.77 56 TYR B O 1
ATOM 2532 N N . PRO B 1 57 ? -13.069 -8.244 -67.468 1.00 48.46 57 PRO B N 1
ATOM 2533 C CA . PRO B 1 57 ? -12.552 -7.049 -68.138 1.00 50.21 57 PRO B CA 1
ATOM 2534 C C . PRO B 1 57 ? -11.046 -6.942 -68.043 1.00 52.45 57 PRO B C 1
ATOM 2535 O O . PRO B 1 57 ? -10.404 -7.709 -67.330 1.00 53.83 57 PRO B O 1
ATOM 2539 N N . ASP B 1 58 ? -10.481 -5.989 -68.771 1.00 54.48 58 ASP B N 1
ATOM 2540 C CA . ASP B 1 58 ? -9.045 -5.799 -68.740 1.00 56.73 58 ASP B CA 1
ATOM 2541 C C . ASP B 1 58 ? -8.632 -5.263 -67.378 1.00 56.63 58 ASP B C 1
ATOM 2542 O O . ASP B 1 58 ? -9.267 -4.359 -66.836 1.00 58.09 58 ASP B O 1
ATOM 2547 N 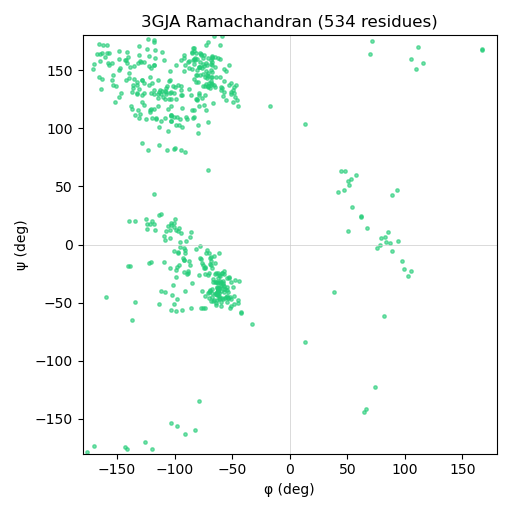N . SER B 1 59 ? -7.576 -5.841 -66.818 1.00 55.48 59 SER B N 1
ATOM 2548 C CA . SER B 1 59 ? -7.074 -5.405 -65.527 1.00 53.90 59 SER B CA 1
ATOM 2549 C C . SER B 1 59 ? -5.734 -6.060 -65.270 1.00 53.63 59 SER B C 1
ATOM 2550 O O . SER B 1 59 ? -5.183 -6.740 -66.138 1.00 52.97 59 SER B O 1
ATOM 2553 N N . ASN B 1 60 ? -5.218 -5.857 -64.066 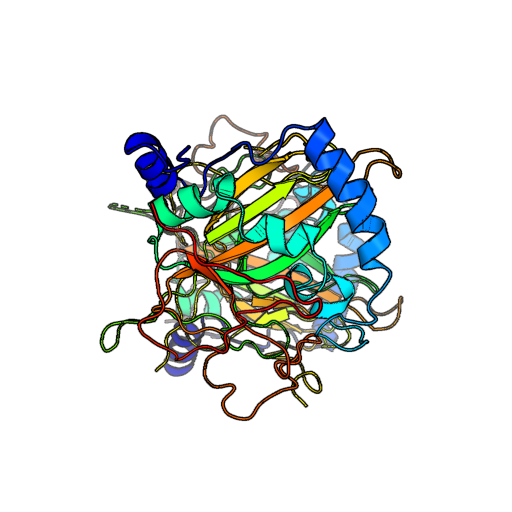1.00 52.59 60 ASN B N 1
ATOM 2554 C CA . ASN B 1 60 ? -3.939 -6.425 -63.688 1.00 52.12 60 ASN B CA 1
ATOM 2555 C C . ASN B 1 60 ? -4.132 -7.563 -62.694 1.00 50.04 60 ASN B C 1
ATOM 2556 O O . ASN B 1 60 ? -3.161 -8.131 -62.189 1.00 51.23 60 ASN B O 1
ATOM 2561 N N . GLY B 1 61 ? -5.389 -7.892 -62.417 1.00 47.00 61 GLY B N 1
ATOM 2562 C CA . GLY B 1 61 ? -5.679 -8.970 -61.491 1.00 43.48 61 GLY B CA 1
ATOM 2563 C C . GLY B 1 61 ? -5.239 -10.272 -62.113 1.00 42.86 61 GLY B C 1
ATOM 2564 O O . GLY B 1 61 ? -5.175 -10.384 -63.339 1.00 42.04 61 GLY B O 1
ATOM 2565 N N . LYS B 1 62 ? -4.927 -11.263 -61.289 1.00 42.08 62 LYS B N 1
ATOM 2566 C CA . LYS B 1 62 ? -4.487 -12.532 -61.834 1.00 41.65 62 LYS B CA 1
ATOM 2567 C C . LYS B 1 62 ? -5.557 -13.212 -62.690 1.00 41.78 62 LYS B C 1
ATOM 2568 O O . LYS B 1 62 ? -5.224 -13.942 -63.625 1.00 41.79 62 LYS B O 1
ATOM 2574 N N . ALA B 1 63 ? -6.832 -12.959 -62.393 1.00 39.79 63 ALA B N 1
ATOM 2575 C CA . ALA B 1 63 ? -7.923 -13.560 -63.162 1.00 39.77 63 ALA B CA 1
ATOM 2576 C C . ALA B 1 63 ? -7.716 -13.277 -64.641 1.00 39.45 63 ALA B C 1
ATOM 2577 O O . ALA B 1 63 ? -8.134 -14.047 -65.499 1.00 39.86 63 ALA B O 1
ATOM 2579 N N . ASN B 1 64 ? -7.067 -12.158 -64.924 1.00 39.89 64 ASN B N 1
ATOM 2580 C CA . ASN B 1 64 ? -6.791 -11.747 -66.290 1.00 40.99 64 ASN B CA 1
ATOM 2581 C C . ASN B 1 64 ? -5.400 -12.228 -66.718 1.00 41.17 64 ASN B C 1
ATOM 2582 O O . ASN B 1 64 ? -5.248 -12.936 -67.719 1.00 40.75 64 ASN B O 1
ATOM 2587 N N . ILE B 1 65 ? -4.391 -11.844 -65.945 1.00 38.49 65 ILE B N 1
ATOM 2588 C CA . ILE B 1 65 ? -3.024 -12.219 -66.237 1.00 37.07 65 ILE B CA 1
ATOM 2589 C C . ILE B 1 65 ? -2.871 -13.726 -66.401 1.00 37.10 65 ILE B C 1
ATOM 2590 O O . ILE B 1 65 ? -2.151 -14.178 -67.287 1.00 37.03 65 ILE B O 1
ATOM 2595 N N . SER B 1 66 ? -3.546 -14.498 -65.552 1.00 34.84 66 SER B N 1
ATOM 2596 C CA . SER B 1 66 ? -3.463 -15.957 -65.611 1.00 36.20 66 SER B CA 1
ATOM 2597 C C . SER B 1 66 ? -4.590 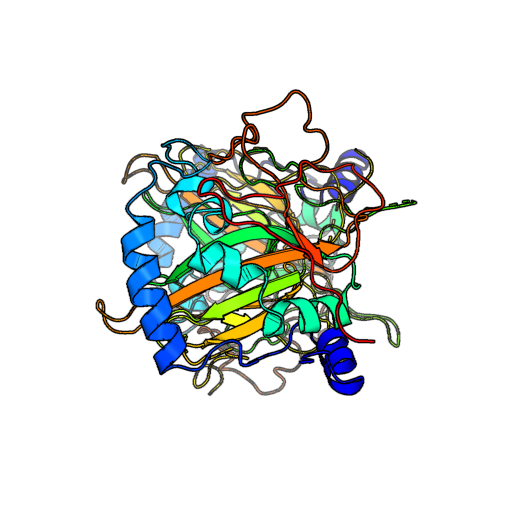-16.572 -66.430 1.00 35.74 66 SER B C 1
ATOM 2598 O O . SER B 1 66 ? -4.776 -17.792 -66.427 1.00 35.78 66 SER B O 1
ATOM 2601 N N . ASN B 1 67 ? -5.335 -15.722 -67.126 1.00 34.31 67 ASN B N 1
ATOM 2602 C CA . ASN B 1 67 ? -6.439 -16.167 -67.968 1.00 34.42 67 ASN B CA 1
ATOM 2603 C C . ASN B 1 67 ? -7.398 -17.145 -67.318 1.00 33.72 67 ASN B C 1
ATOM 2604 O O . ASN B 1 67 ? -7.530 -18.295 -67.755 1.00 33.02 67 ASN B O 1
ATOM 2609 N N . TYR B 1 68 ? -8.066 -16.675 -66.271 1.00 34.44 68 TYR B N 1
ATOM 2610 C CA . TYR B 1 68 ? -9.047 -17.481 -65.551 1.00 36.18 68 TYR B CA 1
ATOM 2611 C C . TYR B 1 68 ? -10.292 -17.686 -66.409 1.00 35.14 68 TYR B C 1
ATOM 2612 O O . TYR B 1 68 ? -10.661 -16.826 -67.202 1.00 32.77 68 TYR B O 1
ATOM 2621 N N . ASP B 1 69 ? -10.915 -18.845 -66.239 1.00 37.61 69 ASP B N 1
ATOM 2622 C CA . ASP B 1 69 ? -12.171 -19.200 -66.898 1.00 37.88 69 ASP B CA 1
ATOM 2623 C C . ASP B 1 69 ? -12.397 -18.849 -68.367 1.00 37.75 69 ASP B C 1
ATOM 2624 O O . ASP B 1 69 ? -13.478 -18.381 -68.745 1.00 37.31 69 ASP B O 1
ATOM 2629 N N . ARG B 1 70 ? -11.401 -19.095 -69.203 1.00 37.31 70 ARG B N 1
ATOM 2630 C CA . ARG B 1 70 ? -11.547 -18.815 -70.618 1.00 35.86 70 ARG B CA 1
ATOM 2631 C C . ARG B 1 70 ? -12.370 -19.900 -71.301 1.00 35.57 70 ARG B C 1
ATOM 2632 O O . ARG B 1 70 ? -12.632 -19.828 -72.502 1.00 36.78 70 ARG B O 1
ATOM 2640 N N . HIS B 1 71 ? -12.775 -20.906 -70.529 1.00 35.10 71 HIS B N 1
ATOM 2641 C CA . HIS B 1 71 ? -13.612 -21.982 -71.052 1.00 36.38 71 HIS B CA 1
ATOM 2642 C C . HIS B 1 71 ? -15.020 -21.437 -71.271 1.00 37.28 71 HIS B C 1
ATOM 2643 O O . HIS B 1 71 ? -15.882 -22.123 -71.831 1.00 38.00 71 HIS B O 1
ATOM 2650 N N . LEU B 1 72 ? -15.251 -20.206 -70.818 1.00 35.72 72 LEU B N 1
ATOM 2651 C CA . LEU B 1 72 ? -16.553 -19.583 -70.980 1.00 37.51 72 LEU B CA 1
ATOM 2652 C C . LEU B 1 72 ? -16.645 -18.776 -72.263 1.00 37.44 72 LEU B C 1
ATOM 2653 O O . LEU B 1 72 ? -17.699 -18.223 -72.572 1.00 38.21 72 LEU B O 1
ATOM 2658 N N . ASP B 1 73 ? -15.549 -18.694 -73.013 1.00 37.11 73 ASP B N 1
ATOM 2659 C CA . ASP B 1 73 ? -15.603 -17.968 -74.273 1.00 38.08 73 ASP B CA 1
ATOM 2660 C C . ASP B 1 73 ? -14.848 -18.648 -75.412 1.00 39.51 73 ASP B C 1
ATOM 2661 O O . ASP B 1 73 ? -15.096 -18.349 -76.579 1.00 41.79 73 ASP B O 1
ATOM 2666 N N . ILE B 1 74 ? -13.947 -19.574 -75.089 1.00 37.41 74 ILE B N 1
ATOM 2667 C CA . ILE B 1 74 ? -13.201 -20.285 -76.130 1.00 35.29 74 ILE B CA 1
ATOM 2668 C C . ILE B 1 74 ? -13.799 -21.678 -76.291 1.00 34.73 74 ILE B C 1
ATOM 2669 O O . ILE B 1 74 ? -13.786 -22.473 -75.347 1.00 33.90 74 ILE B O 1
ATOM 2674 N N . ASP B 1 75 ? -14.306 -21.977 -77.487 1.00 33.75 75 ASP B N 1
ATOM 2675 C CA . ASP B 1 75 ? -14.941 -23.274 -77.749 1.00 34.66 75 ASP B CA 1
ATOM 2676 C C . ASP B 1 75 ? -14.128 -24.511 -77.348 1.00 34.21 75 ASP B C 1
ATOM 2677 O O . ASP B 1 75 ? -14.635 -25.376 -76.632 1.00 35.81 75 ASP B O 1
ATOM 2682 N N . LEU B 1 76 ? -12.878 -24.613 -77.799 1.00 35.09 76 LEU B N 1
ATOM 2683 C CA . LEU B 1 76 ? -12.057 -25.778 -77.440 1.00 34.00 76 LEU B CA 1
ATOM 2684 C C . LEU B 1 76 ? -11.931 -25.937 -75.921 1.00 33.42 76 LEU B C 1
ATOM 2685 O O . LEU B 1 76 ? -11.928 -27.053 -75.395 1.00 35.87 76 LEU B O 1
ATOM 2690 N N . LEU B 1 77 ? -11.817 -24.820 -75.216 1.00 32.89 77 LEU B N 1
ATOM 2691 C CA . LEU B 1 77 ? -11.720 -24.855 -73.763 1.00 33.07 77 LEU B CA 1
ATOM 2692 C C . LEU B 1 77 ? -13.073 -25.282 -73.167 1.00 33.78 77 LEU B C 1
ATOM 2693 O O . LEU B 1 77 ? -13.124 -26.066 -72.215 1.00 32.32 77 LEU B O 1
ATOM 2698 N N . ALA B 1 78 ? -14.165 -24.768 -73.738 1.00 34.08 78 ALA B N 1
ATOM 2699 C CA . ALA B 1 78 ? -15.516 -25.124 -73.291 1.00 33.08 78 ALA B CA 1
ATOM 2700 C C . ALA B 1 78 ? -15.684 -26.638 -73.418 1.00 34.51 78 ALA B C 1
ATOM 2701 O O . ALA B 1 78 ? -16.142 -27.307 -72.495 1.00 35.60 78 ALA B O 1
ATOM 2703 N N . GLU B 1 79 ? -15.281 -27.171 -74.567 1.00 35.63 79 GLU B N 1
ATOM 2704 C CA . GLU B 1 79 ? -15.377 -28.600 -74.834 1.00 36.26 79 GLU B CA 1
ATOM 2705 C C . GLU B 1 79 ? -14.366 -29.401 -73.998 1.00 36.99 79 GLU B C 1
ATOM 2706 O O . GLU B 1 79 ? -14.591 -30.572 -73.680 1.00 38.17 79 GLU B O 1
ATOM 2712 N N . HIS B 1 80 ? -13.261 -28.763 -73.624 1.00 37.30 80 HIS B N 1
ATOM 2713 C CA . HIS B 1 80 ? -12.234 -29.424 -72.816 1.00 36.45 80 HIS B CA 1
ATOM 2714 C C . HIS B 1 80 ? -12.734 -29.827 -71.429 1.00 36.30 80 HIS B C 1
ATOM 2715 O O . HIS B 1 80 ? -12.558 -30.970 -71.004 1.00 37.71 80 HIS B O 1
ATOM 2722 N N . ILE B 1 81 ? -13.342 -28.881 -70.721 1.00 35.77 81 ILE B N 1
ATOM 2723 C CA . ILE B 1 81 ? -13.842 -29.141 -69.375 1.00 37.86 81 ILE B CA 1
ATOM 2724 C C . ILE B 1 81 ? -15.033 -30.100 -69.342 1.00 38.15 81 ILE B C 1
ATOM 2725 O O . ILE B 1 81 ? -15.389 -30.616 -68.279 1.00 36.95 81 ILE B O 1
ATOM 2730 N N . MET B 1 82 ? -15.641 -30.330 -70.503 1.00 39.29 82 MET B N 1
ATOM 2731 C CA . MET B 1 82 ? -16.788 -31.232 -70.621 1.00 41.78 82 MET B CA 1
ATOM 2732 C C . MET B 1 82 ? -16.356 -32.658 -70.958 1.00 42.12 82 MET B C 1
ATOM 2733 O O . MET B 1 82 ? -17.147 -33.591 -70.856 1.00 43.75 82 MET B O 1
ATOM 2738 N N . ARG B 1 83 ? -15.100 -32.819 -71.364 1.00 42.82 83 ARG B N 1
ATOM 2739 C CA . ARG B 1 83 ? -14.566 -34.122 -71.751 1.00 42.13 83 ARG B CA 1
ATOM 2740 C C . ARG B 1 83 ? -14.868 -35.311 -70.848 1.00 41.90 83 ARG B C 1
ATOM 2741 O O . ARG B 1 83 ? -14.575 -35.291 -69.656 1.00 40.14 83 ARG B O 1
ATOM 2749 N N . PRO B 1 84 ? -15.465 -36.372 -71.421 1.00 43.10 84 PRO B N 1
ATOM 2750 C CA . PRO B 1 84 ? -15.813 -37.596 -70.689 1.00 42.85 84 PRO B CA 1
ATOM 2751 C C . PRO B 1 84 ? -14.576 -38.138 -69.996 1.00 43.05 84 PRO B C 1
ATOM 2752 O O . PRO B 1 84 ? -14.645 -38.628 -68.872 1.00 44.29 84 PRO B O 1
ATOM 2756 N N . GLU B 1 85 ? -13.443 -38.050 -70.690 1.00 42.61 85 GLU B N 1
ATOM 2757 C CA . GLU B 1 85 ? -12.169 -38.514 -70.159 1.00 42.39 85 GLU B CA 1
ATOM 2758 C C . GLU B 1 85 ? -11.857 -37.812 -68.848 1.00 41.55 85 GLU B C 1
ATOM 2759 O O . GLU B 1 85 ? -11.076 -38.307 -68.040 1.00 42.60 85 GLU B O 1
ATOM 2765 N N . ILE B 1 86 ? -12.464 -36.648 -68.650 1.00 40.34 86 ILE B N 1
ATOM 2766 C CA . ILE B 1 86 ? -12.252 -35.880 -67.436 1.00 40.19 86 ILE B CA 1
ATOM 2767 C C . ILE B 1 86 ? -13.443 -36.039 -66.499 1.00 39.80 86 ILE B C 1
ATOM 2768 O O . ILE B 1 86 ? -13.297 -36.458 -65.351 1.00 40.02 86 ILE B O 1
ATOM 2773 N N . VAL B 1 87 ? -14.622 -35.708 -67.008 1.00 39.17 87 VAL B N 1
ATOM 2774 C CA . VAL B 1 87 ? -15.852 -35.803 -66.240 1.00 41.84 87 VAL B CA 1
ATOM 2775 C C . VAL B 1 87 ? -16.070 -37.191 -65.622 1.00 42.48 87 VAL B C 1
ATOM 2776 O O . VAL B 1 87 ? -16.412 -37.300 -64.450 1.00 43.36 87 VAL B O 1
ATOM 2780 N N . ASP B 1 88 ? -15.865 -38.248 -66.402 1.00 42.77 88 ASP B N 1
ATOM 2781 C CA . ASP B 1 88 ? -16.048 -39.602 -65.891 1.00 43.28 88 ASP B CA 1
ATOM 2782 C C . ASP B 1 88 ? -15.111 -39.893 -64.730 1.00 44.25 88 ASP B C 1
ATOM 2783 O O . ASP B 1 88 ? -15.531 -40.441 -63.712 1.00 43.39 88 ASP B O 1
ATOM 2788 N N . ARG B 1 89 ? -13.839 -39.534 -64.886 1.00 44.61 89 ARG B N 1
ATOM 2789 C CA . ARG B 1 89 ? -12.861 -39.776 -63.830 1.00 44.10 89 ARG B CA 1
ATOM 2790 C C . ARG B 1 89 ? -13.137 -38.923 -62.591 1.00 43.85 89 ARG B C 1
ATOM 2791 O O . ARG B 1 89 ? -13.122 -39.430 -61.465 1.00 45.33 89 ARG B O 1
ATOM 2799 N N . VAL B 1 90 ? -13.417 -37.640 -62.793 1.00 43.09 90 VAL B N 1
ATOM 2800 C CA . VAL B 1 90 ? -13.714 -36.751 -61.674 1.00 43.37 90 VAL B CA 1
ATOM 2801 C C . VAL B 1 90 ? -14.980 -37.236 -60.967 1.00 45.38 90 VAL B C 1
ATOM 2802 O O . VAL B 1 90 ? -15.080 -37.192 -59.742 1.00 45.22 90 VAL B O 1
ATOM 2806 N N . GLY B 1 91 ? -15.945 -37.700 -61.756 1.00 46.91 91 GLY B N 1
ATOM 2807 C CA . GLY B 1 91 ? -17.195 -38.185 -61.200 1.00 46.80 91 GLY B CA 1
ATOM 2808 C C . GLY B 1 91 ? -17.027 -39.410 -60.324 1.00 47.44 91 GLY B C 1
ATOM 2809 O O . GLY B 1 91 ? -17.766 -39.590 -59.361 1.00 46.64 91 GLY B O 1
ATOM 2810 N N . SER B 1 92 ? -16.051 -40.248 -60.661 1.00 48.21 92 SER B N 1
ATOM 2811 C CA . SER B 1 92 ? -15.773 -41.467 -59.908 1.00 48.61 92 SER B CA 1
ATOM 2812 C C . SER B 1 92 ? -15.206 -41.149 -58.534 1.00 48.99 92 SER B C 1
ATOM 2813 O O . SER B 1 92 ? -15.100 -42.030 -57.682 1.00 49.75 92 SER B O 1
ATOM 2816 N N . LEU B 1 93 ? -14.835 -39.892 -58.320 1.00 48.27 93 LEU B N 1
ATOM 2817 C CA . LEU B 1 93 ? -14.245 -39.493 -57.052 1.00 46.92 93 LEU B CA 1
ATOM 2818 C C . LEU B 1 93 ? -15.151 -38.645 -56.180 1.00 47.35 93 LEU B C 1
ATOM 2819 O O . LEU B 1 93 ? -15.199 -38.844 -54.972 1.00 48.82 93 LEU B O 1
ATOM 2824 N N . ILE B 1 94 ? -15.872 -37.703 -56.777 1.00 47.46 94 ILE B N 1
ATOM 2825 C CA . ILE B 1 94 ? -16.732 -36.836 -55.987 1.00 48.77 94 ILE B CA 1
ATOM 2826 C C . ILE B 1 94 ? -18.207 -36.786 -56.375 1.00 49.47 94 ILE B C 1
ATOM 2827 O O . ILE B 1 94 ? -18.918 -35.863 -55.980 1.00 50.80 94 ILE B O 1
ATOM 2832 N N . GLY B 1 95 ? -18.674 -37.761 -57.142 1.00 50.22 95 GLY B N 1
ATOM 2833 C CA . GLY B 1 95 ? -20.074 -37.753 -57.524 1.00 52.38 95 GLY B CA 1
ATOM 2834 C C . GLY B 1 95 ? -20.312 -37.491 -58.995 1.00 53.93 95 GLY B C 1
ATOM 2835 O O . GLY B 1 95 ? -19.399 -37.104 -59.725 1.00 55.39 95 GLY B O 1
ATOM 2836 N N . ARG B 1 96 ? -21.553 -37.681 -59.432 1.00 54.12 96 ARG B N 1
ATOM 2837 C CA . ARG B 1 96 ? -21.894 -37.495 -60.833 1.00 53.75 96 ARG B CA 1
ATOM 2838 C C . ARG B 1 96 ? -22.570 -36.166 -61.153 1.00 51.76 96 ARG B C 1
ATOM 2839 O O . ARG B 1 96 ? -22.816 -35.852 -62.316 1.00 51.30 96 ARG B O 1
ATOM 2847 N N . ASN B 1 97 ? -22.874 -35.381 -60.128 1.00 49.83 97 ASN B N 1
ATOM 2848 C CA . ASN B 1 97 ? -23.471 -34.068 -60.354 1.00 51.16 97 ASN B CA 1
ATOM 2849 C C . ASN B 1 97 ? -22.291 -33.109 -60.213 1.00 50.41 97 ASN B C 1
ATOM 2850 O O . ASN B 1 97 ? -22.066 -32.526 -59.157 1.00 50.51 97 ASN B O 1
ATOM 2855 N N . LEU B 1 98 ? -21.545 -32.967 -61.302 1.00 49.67 98 LEU B N 1
ATOM 2856 C CA . LEU B 1 98 ? -20.337 -32.155 -61.343 1.00 48.83 98 LEU B CA 1
ATOM 2857 C C . LEU B 1 98 ? -20.402 -30.750 -61.927 1.00 47.62 98 LEU B C 1
ATOM 2858 O O . LEU B 1 98 ? -20.982 -30.509 -62.988 1.00 48.52 98 LEU B O 1
ATOM 2863 N N . LEU B 1 99 ? -19.763 -29.832 -61.220 1.00 45.07 99 LEU B N 1
ATOM 2864 C CA . LEU B 1 99 ? -19.676 -28.445 -61.638 1.00 44.48 99 LEU B CA 1
ATOM 2865 C C . LEU B 1 99 ? -18.212 -28.076 -61.855 1.00 42.34 99 LEU B C 1
ATOM 2866 O O . LEU B 1 99 ? -17.360 -28.395 -61.025 1.00 41.45 99 LEU B O 1
ATOM 2871 N N . CYS B 1 100 ? -17.921 -27.435 -62.981 1.00 39.23 100 CYS B N 1
ATOM 2872 C CA . CYS B 1 100 ? -16.577 -26.951 -63.232 1.00 37.86 100 CYS B CA 1
ATOM 2873 C C . CYS B 1 100 ? -16.751 -25.481 -62.882 1.00 37.37 100 CYS B C 1
ATOM 2874 O O . CYS B 1 100 ? -17.438 -24.747 -63.599 1.00 36.01 100 CYS B O 1
ATOM 2877 N N . TRP B 1 101 ? -16.159 -25.051 -61.771 1.00 36.16 101 TRP B N 1
ATOM 2878 C CA . TRP B 1 101 ? -16.310 -23.663 -61.343 1.00 36.13 101 TRP B CA 1
ATOM 2879 C C . TRP B 1 101 ? -15.155 -22.758 -61.753 1.00 36.91 101 TRP B C 1
ATOM 2880 O O . TRP B 1 101 ? -15.214 -21.537 -61.570 1.00 36.75 101 TRP B O 1
ATOM 2891 N N . ARG B 1 102 ? -14.102 -23.345 -62.310 1.00 37.14 102 ARG B N 1
ATOM 2892 C CA . ARG B 1 102 ? -12.968 -22.543 -62.743 1.00 35.28 102 ARG B CA 1
ATOM 2893 C C . ARG B 1 102 ? -11.926 -23.283 -63.563 1.00 33.80 102 ARG B C 1
ATOM 2894 O O . ARG B 1 102 ? -11.738 -24.491 -63.419 1.00 33.73 102 ARG B O 1
ATOM 2902 N N . SER B 1 103 ? -11.259 -22.538 -64.435 1.00 31.82 103 SER B N 1
ATOM 2903 C CA . SER B 1 103 ? -10.166 -23.076 -65.234 1.00 32.89 103 SER B CA 1
ATOM 2904 C C . SER B 1 103 ? -9.110 -21.966 -65.220 1.00 33.39 103 SER B C 1
ATOM 2905 O O . SER B 1 103 ? -9.443 -20.788 -65.068 1.00 33.06 103 SER B O 1
ATOM 2908 N N . GLU B 1 104 ? -7.845 -22.340 -65.359 1.00 33.76 104 GLU B N 1
ATOM 2909 C CA . GLU B 1 104 ? -6.767 -21.361 -65.355 1.00 35.66 104 GLU B CA 1
ATOM 2910 C C . GLU B 1 104 ? -5.523 -21.949 -65.996 1.00 34.62 104 GLU B C 1
ATOM 2911 O O . GLU B 1 104 ? -5.400 -23.170 -66.133 1.00 34.39 104 GLU B O 1
ATOM 2917 N N . PHE B 1 105 ? -4.605 -21.079 -66.401 1.00 34.08 105 PHE B N 1
ATOM 2918 C CA . PHE B 1 105 ? -3.373 -21.535 -67.027 1.00 34.76 105 PHE B CA 1
ATOM 2919 C C . PHE B 1 105 ? -2.191 -21.441 -66.084 1.00 35.99 105 PHE B C 1
ATOM 2920 O O . PHE B 1 105 ? -2.069 -20.487 -65.320 1.00 36.00 105 PHE B O 1
ATOM 2928 N N . PHE B 1 106 ? -1.325 -22.443 -66.152 1.00 35.55 106 PHE B N 1
ATOM 2929 C CA . PHE B 1 106 ? -0.129 -22.501 -65.322 1.00 35.51 106 PHE B CA 1
ATOM 2930 C C . PHE B 1 106 ? 1.125 -22.609 -66.190 1.00 34.97 106 PHE B C 1
ATOM 2931 O O . PHE B 1 106 ? 1.650 -23.698 -66.408 1.00 33.86 106 PHE B O 1
ATOM 2939 N N . PRO B 1 107 ? 1.606 -21.476 -66.713 1.00 35.60 107 PRO B N 1
ATOM 2940 C CA . PRO B 1 107 ? 2.807 -21.474 -67.552 1.00 35.75 107 PRO B CA 1
ATOM 2941 C C . PRO B 1 107 ? 4.067 -21.519 -66.689 1.00 36.16 107 PRO B C 1
ATOM 2942 O O . PRO B 1 107 ? 4.072 -21.043 -65.559 1.00 38.64 107 PRO B O 1
ATOM 2946 N N . LYS B 1 108 ? 5.131 -22.108 -67.214 1.00 34.37 108 LYS B N 1
ATOM 2947 C CA . LYS B 1 108 ? 6.382 -22.195 -66.473 1.00 35.61 108 LYS B CA 1
ATOM 2948 C C . LYS B 1 108 ? 7.496 -21.884 -67.470 1.00 35.15 108 LYS B C 1
ATOM 2949 O O . LYS B 1 108 ? 7.648 -22.580 -68.472 1.00 33.80 108 LYS B O 1
ATOM 2955 N N . TYR B 1 109 ? 8.259 -20.831 -67.198 1.00 34.80 109 TYR B N 1
ATOM 2956 C CA . TYR B 1 109 ? 9.327 -20.413 -68.097 1.00 35.18 109 TYR B CA 1
ATOM 2957 C C . TYR B 1 109 ? 10.711 -20.500 -67.470 1.00 35.47 109 TYR B C 1
ATOM 2958 O O . TYR B 1 109 ? 10.855 -20.537 -66.249 1.00 34.49 109 TYR B O 1
ATOM 2967 N N . GLN B 1 110 ? 11.723 -20.521 -68.332 1.00 35.94 110 GLN B N 1
ATOM 2968 C CA . GLN B 1 110 ? 13.117 -20.615 -67.918 1.00 35.82 110 GLN B CA 1
ATOM 2969 C C . GLN B 1 110 ? 13.460 -19.580 -66.853 1.00 36.53 110 GLN B C 1
ATOM 2970 O O . GLN B 1 110 ? 13.167 -18.394 -67.004 1.00 38.11 110 GLN B O 1
ATOM 2976 N N . GLY B 1 111 ? 14.065 -20.036 -65.762 1.00 37.63 111 GLY B N 1
ATOM 2977 C CA . GLY B 1 111 ? 14.434 -19.118 -64.702 1.00 37.47 111 GLY B CA 1
ATOM 2978 C C . GLY B 1 111 ? 13.445 -19.120 -63.557 1.00 39.86 111 GLY B C 1
ATOM 2979 O O . GLY B 1 111 ? 13.776 -18.693 -62.448 1.00 42.23 111 GLY B O 1
ATOM 2980 N N . ASP B 1 112 ? 12.223 -19.573 -63.810 1.00 39.06 112 ASP B N 1
ATOM 2981 C CA . ASP B 1 112 ? 11.234 -19.625 -62.741 1.00 39.80 112 ASP B CA 1
ATOM 2982 C C . ASP B 1 112 ? 11.734 -20.634 -61.717 1.00 38.76 112 ASP B C 1
ATOM 2983 O O . ASP B 1 112 ? 12.212 -21.708 -62.072 1.00 38.01 112 ASP B O 1
ATOM 2988 N N . GLU B 1 113 ? 11.640 -20.278 -60.447 1.00 40.59 113 GLU B N 1
ATOM 2989 C CA . GLU B 1 113 ? 12.081 -21.170 -59.389 1.00 42.65 113 GLU B CA 1
ATOM 2990 C C . GLU B 1 113 ? 10.961 -22.156 -59.067 1.00 42.05 113 GLU B C 1
ATOM 2991 O O . GLU B 1 113 ? 9.833 -22.007 -59.536 1.00 40.71 113 GLU B O 1
ATOM 2997 N N . GLY B 1 114 ? 11.275 -23.178 -58.286 1.00 41.60 114 GLY B N 1
ATOM 2998 C CA . GLY B 1 114 ? 10.245 -24.130 -57.921 1.00 42.38 114 GLY B CA 1
ATOM 2999 C C . GLY B 1 114 ? 9.604 -23.671 -56.628 1.00 41.58 114 GLY B C 1
ATOM 3000 O O . GLY B 1 114 ? 9.736 -22.509 -56.245 1.00 39.61 114 GLY B O 1
ATOM 3001 N N . THR B 1 115 ? 8.901 -24.580 -55.963 1.00 40.48 115 THR B N 1
ATOM 3002 C CA . THR B 1 115 ? 8.262 -24.288 -54.691 1.00 38.42 115 THR B CA 1
ATOM 3003 C C . THR B 1 115 ? 8.562 -25.460 -53.772 1.00 38.63 115 THR B C 1
ATOM 3004 O O . THR B 1 115 ? 8.784 -26.579 -54.237 1.00 37.01 115 THR B O 1
ATOM 3008 N N . ASP B 1 116 ? 8.568 -25.188 -52.471 1.00 38.54 116 ASP B N 1
ATOM 3009 C CA . ASP B 1 116 ? 8.828 -26.191 -51.452 1.00 38.22 116 ASP B CA 1
ATOM 3010 C C . ASP B 1 116 ? 7.497 -26.904 -51.196 1.00 38.31 116 ASP B C 1
ATOM 3011 O O . ASP B 1 116 ? 6.450 -26.417 -51.620 1.00 36.83 116 ASP B O 1
ATOM 3016 N N . TRP B 1 117 ? 7.532 -28.045 -50.507 1.00 37.08 117 TRP B N 1
ATOM 3017 C CA . TRP B 1 117 ? 6.311 -28.794 -50.217 1.00 37.90 117 TRP B CA 1
ATOM 3018 C C . TRP B 1 117 ? 5.301 -27.933 -49.469 1.00 38.48 117 TRP B C 1
ATOM 3019 O O . TRP B 1 117 ? 5.647 -27.279 -48.481 1.00 38.28 117 TRP B O 1
ATOM 3030 N N . HIS B 1 118 ? 4.054 -27.932 -49.939 1.00 37.03 118 HIS B N 1
ATOM 3031 C CA . HIS B 1 118 ? 3.012 -27.135 -49.298 1.00 36.08 118 HIS B CA 1
ATOM 3032 C C . HIS B 1 118 ? 1.614 -27.541 -49.756 1.00 35.19 118 HIS B C 1
ATOM 3033 O O . HIS B 1 118 ? 1.457 -28.342 -50.678 1.00 34.75 118 HIS B O 1
ATOM 3040 N N . GLN B 1 119 ? 0.606 -26.972 -49.103 1.00 35.05 119 GLN B N 1
ATOM 3041 C CA . GLN B 1 119 ? -0.794 -27.238 -49.429 1.00 36.88 119 GLN B CA 1
ATOM 3042 C C . GLN B 1 119 ? -1.511 -25.950 -49.809 1.00 37.30 119 GLN B C 1
ATOM 3043 O O . GLN B 1 119 ? -1.668 -25.053 -48.976 1.00 35.89 119 GLN B O 1
ATOM 3049 N N . ALA B 1 120 ? -1.952 -25.866 -51.064 1.00 37.79 120 ALA B N 1
ATOM 3050 C CA . ALA B 1 120 ? -2.656 -24.684 -51.556 1.00 38.88 120 ALA B CA 1
ATOM 3051 C C . ALA B 1 120 ? -4.088 -24.646 -51.027 1.00 39.29 120 ALA B C 1
ATOM 3052 O O . ALA B 1 120 ? -4.715 -25.686 -50.836 1.00 40.12 120 ALA B O 1
ATOM 3054 N N . ALA B 1 121 ? -4.593 -23.441 -50.791 1.00 40.45 121 ALA B N 1
ATOM 3055 C CA . ALA B 1 121 ? -5.948 -23.257 -50.284 1.00 41.52 121 ALA B CA 1
ATOM 3056 C C . ALA B 1 121 ? -6.825 -22.621 -51.360 1.00 42.34 121 ALA B C 1
ATOM 3057 O O . ALA B 1 121 ? -6.320 -22.105 -52.354 1.00 45.15 121 ALA B O 1
ATOM 3059 N N . THR B 1 122 ? -8.138 -22.659 -51.159 1.00 41.47 122 THR B N 1
ATOM 3060 C CA . THR B 1 122 ? -9.071 -22.098 -52.130 1.00 41.72 122 THR B CA 1
ATOM 3061 C C . THR B 1 122 ? -9.578 -20.706 -51.770 1.00 42.57 122 THR B C 1
ATOM 3062 O O . THR B 1 122 ? -10.623 -20.283 -52.251 1.00 43.98 122 THR B O 1
ATOM 3066 N N . PHE B 1 123 ? -8.834 -19.997 -50.931 1.00 43.53 123 PHE B N 1
ATOM 3067 C CA . PHE B 1 123 ? -9.215 -18.650 -50.524 1.00 44.77 123 PHE B CA 1
ATOM 3068 C C . PHE B 1 123 ? -8.802 -17.645 -51.587 1.00 44.51 123 PHE B C 1
ATOM 3069 O O . PHE B 1 123 ? -7.783 -17.819 -52.252 1.00 46.54 123 PHE B O 1
ATOM 3077 N N . ALA B 1 124 ? -9.600 -16.596 -51.754 1.00 43.89 124 ALA B N 1
ATOM 3078 C CA . ALA B 1 124 ? -9.274 -15.552 -52.718 1.00 43.60 124 ALA B CA 1
ATOM 3079 C C . ALA B 1 124 ? -8.086 -14.826 -52.098 1.00 44.55 124 ALA B C 1
ATOM 3080 O O . ALA B 1 124 ? -8.093 -14.535 -50.897 1.00 43.57 124 ALA B O 1
ATOM 3082 N N . HIS B 1 125 ? -7.064 -14.535 -52.893 1.00 42.64 125 HIS B N 1
ATOM 3083 C CA . HIS B 1 125 ? -5.904 -13.863 -52.336 1.00 43.88 125 HIS B CA 1
ATOM 3084 C C . HIS B 1 125 ? -6.217 -12.464 -51.827 1.00 44.71 125 HIS B C 1
ATOM 3085 O O . HIS B 1 125 ? -5.914 -12.137 -50.682 1.00 46.90 125 HIS B O 1
ATOM 3092 N N . ALA B 1 126 ? -6.833 -11.652 -52.677 1.00 45.23 126 ALA B N 1
ATOM 3093 C CA . ALA B 1 126 ? -7.170 -10.269 -52.341 1.00 45.99 126 ALA B CA 1
ATOM 3094 C C . ALA B 1 126 ? -7.990 -10.054 -51.070 1.00 46.51 126 ALA B C 1
ATOM 3095 O O . ALA B 1 126 ? -7.778 -9.074 -50.357 1.00 46.95 126 ALA B O 1
ATOM 3097 N N . THR B 1 127 ? -8.920 -10.957 -50.780 1.00 45.28 127 THR B N 1
ATOM 3098 C CA . THR B 1 127 ? -9.769 -10.782 -49.610 1.00 45.46 127 THR B CA 1
ATOM 3099 C C . THR B 1 127 ? -9.714 -11.880 -48.563 1.00 44.88 127 THR B C 1
ATOM 3100 O O . THR B 1 127 ? -10.189 -11.694 -47.446 1.00 45.58 127 THR B O 1
ATOM 3104 N N . GLY B 1 128 ? -9.151 -13.027 -48.916 1.00 45.03 128 GLY B N 1
ATOM 3105 C CA . GLY B 1 128 ? -9.086 -14.118 -47.963 1.00 45.64 128 GLY B CA 1
ATOM 3106 C C . GLY B 1 128 ? -10.419 -14.837 -47.850 1.00 46.21 128 GLY B C 1
ATOM 3107 O O . GLY B 1 128 ? -10.555 -15.796 -47.093 1.00 47.12 128 GLY B O 1
ATOM 3108 N N 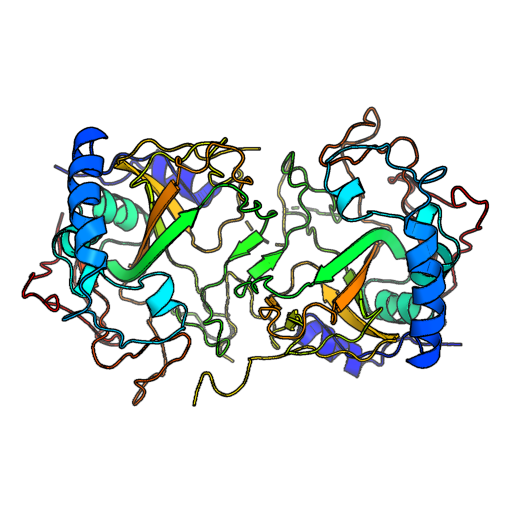. LYS B 1 129 ? -11.409 -14.378 -48.608 1.00 45.91 129 LYS B N 1
ATOM 3109 C CA . LYS B 1 129 ? -12.729 -15.000 -48.583 1.00 48.08 129 LYS B CA 1
ATOM 3110 C C . LYS B 1 129 ? -12.678 -16.384 -49.230 1.00 46.86 129 LYS B C 1
ATOM 3111 O O . LYS B 1 129 ? -12.007 -16.581 -50.243 1.00 46.25 129 LYS B O 1
ATOM 3117 N N . PRO B 1 130 ? -13.380 -17.365 -48.642 1.00 46.34 130 PRO B N 1
ATOM 3118 C CA . PRO B 1 130 ? -13.386 -18.716 -49.207 1.00 45.43 130 PRO B CA 1
ATOM 3119 C C . PRO B 1 130 ? -14.194 -18.694 -50.502 1.00 46.31 130 PRO B C 1
ATOM 3120 O O . PRO B 1 130 ? -15.257 -18.072 -50.572 1.00 45.68 130 PRO B O 1
ATOM 3124 N N . GLN B 1 131 ? -13.677 -19.348 -51.534 1.00 46.00 131 GLN B N 1
ATOM 3125 C CA . GLN B 1 131 ? -14.362 -19.388 -52.816 1.00 46.31 131 GLN B CA 1
ATOM 3126 C C . GLN B 1 131 ? -15.130 -20.696 -52.927 1.00 46.96 131 GLN B C 1
ATOM 3127 O O . GLN B 1 131 ? -16.064 -20.817 -53.717 1.00 47.41 131 GLN B O 1
ATOM 3133 N N . ILE B 1 132 ? -14.736 -21.663 -52.105 1.00 48.19 132 ILE B N 1
ATOM 3134 C CA . ILE B 1 132 ? -15.359 -22.982 -52.090 1.00 50.68 132 ILE B CA 1
ATOM 3135 C C . ILE B 1 132 ? -15.768 -23.391 -50.673 1.00 51.94 132 ILE B C 1
ATOM 3136 O O . ILE B 1 132 ? -14.937 -23.443 -49.765 1.00 49.49 132 ILE B O 1
ATOM 3141 N N . ILE B 1 133 ? -17.051 -23.689 -50.495 1.00 53.61 133 ILE B N 1
ATOM 3142 C CA . ILE B 1 133 ? -17.560 -24.107 -49.194 1.00 55.29 133 ILE B CA 1
ATOM 3143 C C . ILE B 1 133 ? -18.473 -25.317 -49.305 1.00 55.07 133 ILE B C 1
ATOM 3144 O O . ILE B 1 133 ? -19.568 -25.224 -49.848 1.00 54.95 133 ILE B O 1
ATOM 3149 N N . TRP B 1 134 ? -18.017 -26.455 -48.796 1.00 56.96 134 TRP B N 1
ATOM 3150 C CA . TRP B 1 134 ? -18.827 -27.663 -48.824 1.00 58.93 134 TRP B CA 1
ATOM 3151 C C . TRP B 1 134 ? -19.801 -27.610 -47.653 1.00 61.55 134 TRP B C 1
ATOM 3152 O O . TRP B 1 134 ? -19.593 -26.863 -46.696 1.00 60.45 134 TRP B O 1
ATOM 3163 N N . PRO B 1 135 ? -20.888 -28.396 -47.722 1.00 64.47 135 PRO B N 1
ATOM 3164 C CA . PRO B 1 135 ? -21.889 -28.430 -46.651 1.00 66.92 135 PRO B CA 1
ATOM 3165 C C . PRO B 1 135 ? -21.236 -28.811 -45.327 1.00 69.37 135 PRO B C 1
ATOM 3166 O O . PRO B 1 135 ? -20.237 -29.529 -45.309 1.00 69.22 135 PRO B O 1
ATOM 3170 N N . SER B 1 136 ? -21.801 -28.333 -44.222 1.00 72.90 136 SER B N 1
ATOM 3171 C CA . SER B 1 136 ? -21.241 -28.623 -42.907 1.00 76.22 136 SER B CA 1
ATOM 3172 C C . SER B 1 136 ? -22.304 -28.697 -41.805 1.00 77.82 136 SER B C 1
ATOM 3173 O O . SER B 1 136 ? -23.451 -28.288 -42.002 1.00 78.04 136 SER B O 1
ATOM 3176 N N . ASP B 1 137 ? -21.906 -29.225 -40.648 1.00 80.18 137 ASP B N 1
ATOM 3177 C CA . ASP B 1 137 ? -22.794 -29.358 -39.492 1.00 81.82 137 ASP B CA 1
ATOM 3178 C C . ASP B 1 137 ? -22.721 -28.124 -38.597 1.00 82.85 137 ASP B C 1
ATOM 3179 O O . ASP B 1 137 ? -22.116 -27.115 -39.021 1.00 82.18 137 ASP B O 1
ATOM 3184 N N . PRO B 1 141 ? -16.429 -27.239 -39.005 1.00 62.90 141 PRO B N 1
ATOM 3185 C CA . PRO B 1 141 ? -15.573 -26.593 -40.026 1.00 62.86 141 PRO B CA 1
ATOM 3186 C C . PRO B 1 141 ? -15.939 -27.132 -41.406 1.00 61.95 141 PRO B C 1
ATOM 3187 O O . PRO B 1 141 ? -16.058 -28.343 -41.594 1.00 62.30 141 PRO B O 1
ATOM 3191 N N . ALA B 1 142 ? -16.114 -26.235 -42.370 1.00 59.86 142 ALA B N 1
ATOM 3192 C CA . ALA B 1 142 ? -16.481 -26.643 -43.722 1.00 57.50 142 ALA B CA 1
ATOM 3193 C C . ALA B 1 142 ? -15.278 -26.968 -44.604 1.00 56.15 142 ALA B C 1
ATOM 3194 O O . ALA B 1 142 ? -14.294 -26.228 -44.636 1.00 55.43 142 ALA B O 1
ATOM 3196 N N . PHE B 1 143 ? -15.363 -28.089 -45.312 1.00 54.42 143 PHE B N 1
ATOM 3197 C CA . PHE B 1 143 ? -14.299 -28.498 -46.219 1.00 52.70 143 PHE B CA 1
ATOM 3198 C C . PHE B 1 143 ? -14.267 -27.438 -47.319 1.00 52.04 143 PHE B C 1
ATOM 3199 O O . PHE B 1 143 ? -15.287 -26.801 -47.603 1.00 50.66 143 PHE B O 1
ATOM 3207 N N . ILE B 1 144 ? -13.106 -27.239 -47.931 1.00 50.60 144 ILE B N 1
ATOM 3208 C CA . ILE B 1 144 ? -12.986 -26.228 -48.976 1.00 49.75 144 ILE B CA 1
ATOM 3209 C C . ILE B 1 144 ? -12.133 -26.648 -50.173 1.00 48.08 144 ILE B C 1
ATOM 3210 O O . ILE B 1 144 ? -11.666 -25.802 -50.926 1.00 47.77 144 ILE B O 1
ATOM 3215 N N . GLY B 1 145 ? -11.938 -27.948 -50.359 1.00 47.35 145 GLY B N 1
ATOM 3216 C CA . GLY B 1 145 ? -11.127 -28.406 -51.476 1.00 46.54 145 GLY B CA 1
ATOM 3217 C C . GLY B 1 145 ? -11.869 -28.557 -52.793 1.00 44.99 145 GLY B C 1
ATOM 3218 O O . GLY B 1 145 ? -13.101 -28.563 -52.832 1.00 44.48 145 GLY B O 1
ATOM 3219 N N . THR B 1 146 ? -11.115 -28.673 -53.882 1.00 43.58 146 THR B N 1
ATOM 3220 C CA . THR B 1 146 ? -11.705 -28.849 -55.205 1.00 41.45 146 THR B CA 1
ATOM 3221 C C . THR B 1 146 ? -10.845 -29.808 -56.019 1.00 41.52 146 THR B C 1
ATOM 3222 O O . THR B 1 146 ? -9.618 -29.782 -55.926 1.00 41.04 146 THR B O 1
ATOM 3226 N N . ILE B 1 147 ? -11.486 -30.671 -56.801 1.00 39.06 147 ILE B N 1
ATOM 3227 C CA . ILE B 1 147 ? -10.745 -31.611 -57.621 1.00 37.45 147 ILE B CA 1
ATOM 3228 C C . ILE B 1 147 ? -10.132 -30.835 -58.777 1.00 38.10 147 ILE B C 1
ATOM 3229 O O . ILE B 1 147 ? -10.821 -30.084 -59.473 1.00 36.55 147 ILE B O 1
ATOM 3234 N N . THR B 1 148 ? -8.831 -31.010 -58.971 1.00 37.97 148 THR B N 1
ATOM 3235 C CA . THR B 1 148 ? -8.133 -30.309 -60.033 1.00 38.07 148 THR B CA 1
ATOM 3236 C C . THR B 1 148 ? -7.612 -31.262 -61.095 1.00 38.88 148 THR B C 1
ATOM 3237 O O . THR B 1 148 ? -6.925 -32.239 -60.788 1.00 39.86 148 THR B O 1
ATOM 3241 N N . VAL B 1 149 ? -7.978 -30.989 -62.344 1.00 37.69 149 VAL B N 1
ATOM 3242 C CA . VAL B 1 149 ? -7.515 -31.787 -63.467 1.00 35.98 149 VAL B CA 1
ATOM 3243 C C . VAL B 1 149 ? -6.535 -30.862 -64.159 1.00 36.10 149 VAL B C 1
ATOM 3244 O O . VAL B 1 149 ? -6.923 -29.861 -64.763 1.00 34.39 149 VAL B O 1
ATOM 3248 N N . TRP B 1 150 ? -5.259 -31.203 -64.035 1.00 35.78 150 TRP B N 1
ATOM 3249 C CA . TRP B 1 150 ? -4.161 -30.420 -64.583 1.00 35.02 150 TRP B CA 1
ATOM 3250 C C . TRP B 1 150 ? -3.643 -31.109 -65.851 1.00 34.57 150 TRP B C 1
ATOM 3251 O O . TRP B 1 150 ? -2.973 -32.143 -65.784 1.00 35.61 150 TRP B O 1
ATOM 3262 N N . THR B 1 151 ? -3.956 -30.534 -67.004 1.00 34.33 151 THR B N 1
ATOM 3263 C CA . THR B 1 151 ? -3.536 -31.102 -68.283 1.00 34.28 151 THR B CA 1
ATOM 3264 C C . THR B 1 151 ? -2.323 -30.393 -68.882 1.00 34.33 151 THR B C 1
ATOM 3265 O O . THR B 1 151 ? -2.235 -29.160 -68.879 1.00 33.39 151 THR B O 1
ATOM 3269 N N . ALA B 1 152 ? -1.385 -31.178 -69.396 1.00 33.08 152 ALA B N 1
ATOM 3270 C CA . ALA B 1 152 ? -0.194 -30.614 -70.007 1.00 32.75 152 ALA B CA 1
ATOM 3271 C C . ALA B 1 152 ? -0.482 -30.229 -71.455 1.00 32.31 152 ALA B C 1
ATOM 3272 O O . ALA B 1 152 ? -0.672 -31.097 -72.309 1.00 34.38 152 ALA B O 1
ATOM 3274 N N . PHE B 1 153 ? -0.526 -28.931 -71.734 1.00 31.03 153 PHE B N 1
ATOM 3275 C CA . PHE B 1 153 ? -0.764 -28.470 -73.096 1.00 31.15 153 PHE B CA 1
ATOM 3276 C C . PHE B 1 153 ? 0.541 -28.587 -73.880 1.00 30.76 153 PHE B C 1
ATOM 3277 O O . PHE B 1 153 ? 0.529 -28.707 -75.099 1.00 31.23 153 PHE B O 1
ATOM 3285 N N . THR B 1 154 ? 1.663 -28.522 -73.169 1.00 31.96 154 THR B N 1
ATOM 3286 C CA . THR B 1 154 ? 2.978 -28.745 -73.767 1.00 33.41 154 THR B CA 1
ATOM 3287 C C . THR B 1 154 ? 3.579 -29.746 -72.783 1.00 33.86 154 THR B C 1
ATOM 3288 O O . THR B 1 154 ? 2.986 -30.002 -71.742 1.00 34.42 154 THR B O 1
ATOM 3292 N N . HIS B 1 155 ? 4.728 -30.329 -73.093 1.00 34.15 155 HIS B N 1
ATOM 3293 C CA . HIS B 1 155 ? 5.303 -31.310 -72.179 1.00 35.72 155 HIS B CA 1
ATOM 3294 C C . HIS B 1 155 ? 5.680 -30.715 -70.833 1.00 35.87 155 HIS B C 1
ATOM 3295 O O . HIS B 1 155 ? 6.109 -29.565 -70.742 1.00 35.44 155 HIS B O 1
ATOM 3302 N N . SER B 1 156 ? 5.496 -31.500 -69.782 1.00 35.72 156 SER B N 1
ATOM 3303 C CA . SER B 1 156 ? 5.873 -31.066 -68.449 1.00 37.18 156 SER B CA 1
ATOM 3304 C C . SER B 1 156 ? 6.975 -32.032 -68.035 1.00 38.21 156 SER B C 1
ATOM 3305 O O . SER B 1 156 ? 6.724 -33.213 -67.777 1.00 37.76 156 SER B O 1
ATOM 3308 N N . THR B 1 157 ? 8.198 -31.525 -67.979 1.00 36.98 157 THR B N 1
ATOM 3309 C CA . THR B 1 157 ? 9.343 -32.350 -67.630 1.00 36.07 157 THR B CA 1
ATOM 3310 C C . THR B 1 157 ? 10.005 -31.850 -66.351 1.00 37.93 157 THR B C 1
ATOM 3311 O O . THR B 1 157 ? 9.617 -30.814 -65.800 1.00 36.85 157 THR B O 1
ATOM 3315 N N . GLU B 1 158 ? 10.998 -32.590 -65.869 1.00 36.61 158 GLU B N 1
ATOM 3316 C CA . GLU B 1 158 ? 11.711 -32.156 -64.680 1.00 38.62 158 GLU B CA 1
ATOM 3317 C C . GLU B 1 158 ? 12.495 -30.895 -65.040 1.00 37.07 158 GLU B C 1
ATOM 3318 O O . GLU B 1 158 ? 12.578 -29.959 -64.247 1.00 36.87 158 GLU B O 1
ATOM 3324 N N . GLN B 1 159 ? 13.051 -30.867 -66.247 1.00 36.21 159 GLN B N 1
ATOM 3325 C CA . GLN B 1 159 ? 13.814 -29.710 -66.704 1.00 37.27 159 GLN B CA 1
ATOM 3326 C C . GLN B 1 159 ? 12.901 -28.483 -66.865 1.00 36.77 159 GLN B C 1
ATOM 3327 O O . GLN B 1 159 ? 13.346 -27.346 -66.699 1.00 34.83 159 GLN B O 1
ATOM 3333 N N . ASN B 1 160 ? 11.632 -28.745 -67.182 1.00 36.56 160 ASN B N 1
ATOM 3334 C CA . ASN B 1 160 ? 10.579 -27.728 -67.366 1.00 38.93 160 ASN B CA 1
ATOM 3335 C C . ASN B 1 160 ? 10.072 -27.130 -66.062 1.00 36.04 160 ASN B C 1
ATOM 3336 O O . ASN B 1 160 ? 9.410 -26.094 -66.073 1.00 36.63 160 ASN B O 1
ATOM 3341 N N . GLY B 1 161 ? 10.332 -27.810 -64.952 1.00 35.52 161 GLY B N 1
ATOM 3342 C CA . GLY B 1 161 ? 9.862 -27.331 -63.662 1.00 33.69 161 GLY B CA 1
ATOM 3343 C C . GLY B 1 161 ? 8.515 -27.965 -63.357 1.00 35.48 161 GLY B C 1
ATOM 3344 O O . GLY B 1 161 ? 7.576 -27.284 -62.941 1.00 34.75 161 GLY B O 1
ATOM 3345 N N . CYS B 1 162 ? 8.421 -29.278 -63.560 1.00 35.56 162 CYS B N 1
ATOM 3346 C CA . CYS B 1 162 ? 7.177 -30.002 -63.335 1.00 36.91 162 CYS B CA 1
ATOM 3347 C C . CYS B 1 162 ? 6.777 -30.051 -61.875 1.00 38.09 162 CYS B C 1
ATOM 3348 O O . CYS B 1 162 ? 7.591 -29.824 -60.977 1.00 37.25 162 CYS B O 1
ATOM 3351 N N . LEU B 1 163 ? 5.503 -30.347 -61.656 1.00 38.82 163 LEU B N 1
ATOM 3352 C CA . LEU B 1 163 ? 4.955 -30.463 -60.321 1.00 39.16 163 LEU B CA 1
ATOM 3353 C C . LEU B 1 163 ? 5.554 -31.694 -59.651 1.00 39.56 163 LEU B C 1
ATOM 3354 O O . LEU B 1 163 ? 6.063 -32.606 -60.313 1.00 37.77 163 LEU B O 1
ATOM 3359 N N . GLN B 1 164 ? 5.499 -31.695 -58.327 1.00 39.06 164 GLN B N 1
ATOM 3360 C CA . GLN B 1 164 ? 5.972 -32.805 -57.528 1.00 40.05 164 GLN B CA 1
ATOM 3361 C C . GLN B 1 164 ? 4.814 -33.119 -56.597 1.00 40.95 164 GLN B C 1
ATOM 3362 O O . GLN B 1 164 ? 4.263 -32.225 -55.958 1.00 40.99 164 GLN B O 1
ATOM 3368 N N . LEU B 1 165 ? 4.425 -34.387 -56.553 1.00 43.09 165 LEU B N 1
ATOM 3369 C CA . LEU B 1 165 ? 3.311 -34.825 -55.724 1.00 45.48 165 LEU B CA 1
ATOM 3370 C C . LEU B 1 165 ? 3.769 -35.973 -54.841 1.00 46.57 165 LEU B C 1
ATOM 3371 O O . LEU B 1 165 ? 4.363 -36.933 -55.320 1.00 47.78 165 LEU B O 1
ATOM 3376 N N . MET B 1 166 ? 3.482 -35.864 -53.549 1.00 46.96 166 MET B N 1
ATOM 3377 C CA . MET B 1 166 ? 3.899 -36.860 -52.566 1.00 48.93 166 MET B CA 1
ATOM 3378 C C . MET B 1 166 ? 2.860 -37.942 -52.290 1.00 49.13 166 MET B C 1
ATOM 3379 O O . MET B 1 166 ? 1.700 -37.647 -51.998 1.00 48.23 166 MET B O 1
ATOM 3384 N N . PRO B 1 167 ? 3.269 -39.217 -52.374 1.00 50.45 167 PRO B N 1
ATOM 3385 C CA . PRO B 1 167 ? 2.340 -40.321 -52.119 1.00 51.82 167 PRO B CA 1
ATOM 3386 C C . PRO B 1 167 ? 1.897 -40.306 -50.661 1.00 52.21 167 PRO B C 1
ATOM 3387 O O . PRO B 1 167 ? 2.327 -39.450 -49.888 1.00 53.80 167 PRO B O 1
ATOM 3391 N N . GLY B 1 168 ? 1.034 -41.242 -50.283 1.00 52.52 168 GLY B N 1
ATOM 3392 C CA . GLY B 1 168 ? 0.565 -41.277 -48.910 1.00 52.82 168 GLY B CA 1
ATOM 3393 C C . GLY B 1 168 ? -0.375 -40.120 -48.633 1.00 53.98 168 GLY B C 1
ATOM 3394 O O . GLY B 1 168 ? -0.558 -39.251 -49.482 1.00 53.95 168 GLY B O 1
ATOM 3395 N N . THR B 1 169 ? -0.958 -40.094 -47.440 1.00 54.71 169 THR B N 1
ATOM 3396 C CA . THR B 1 169 ? -1.904 -39.046 -47.069 1.00 56.23 169 THR B CA 1
ATOM 3397 C C . THR B 1 169 ? -1.293 -37.892 -46.271 1.00 56.55 169 THR B C 1
ATOM 3398 O O . THR B 1 169 ? -2.020 -37.087 -45.693 1.00 57.12 169 THR B O 1
ATOM 3402 N N . HIS B 1 170 ? 0.034 -37.805 -46.249 1.00 57.17 170 HIS B N 1
ATOM 3403 C CA . HIS B 1 170 ? 0.731 -36.758 -45.492 1.00 57.64 170 HIS B CA 1
ATOM 3404 C C . HIS B 1 170 ? 0.261 -35.339 -45.802 1.00 57.58 170 HIS B C 1
ATOM 3405 O O . HIS B 1 170 ? 0.056 -34.976 -46.965 1.00 57.82 170 HIS B O 1
ATOM 3412 N N . THR B 1 171 ? 0.108 -34.542 -44.748 1.00 56.31 171 THR B N 1
ATOM 3413 C CA . THR B 1 171 ? -0.326 -33.152 -44.867 1.00 55.49 171 THR B CA 1
ATOM 3414 C C . THR B 1 171 ? 0.748 -32.224 -44.307 1.00 55.90 171 THR B C 1
ATOM 3415 O O . THR B 1 171 ? 1.824 -32.676 -43.918 1.00 55.96 171 THR B O 1
ATOM 3419 N N . SER B 1 172 ? 0.452 -30.927 -44.268 1.00 56.19 172 SER B N 1
ATOM 3420 C CA . SER B 1 172 ? 1.397 -29.946 -43.736 1.00 56.48 172 SER B CA 1
ATOM 3421 C C . SER B 1 172 ? 1.411 -30.020 -42.218 1.00 56.95 172 SER B C 1
ATOM 3422 O O . SER B 1 172 ? 2.326 -29.513 -41.569 1.00 56.25 172 SER B O 1
ATOM 3425 N N . MET B 1 173 ? 0.384 -30.659 -41.667 1.00 58.57 173 MET B N 1
ATOM 3426 C CA . MET B 1 173 ? 0.243 -30.797 -40.227 1.00 60.12 173 MET B CA 1
ATOM 3427 C C . MET B 1 173 ? 0.652 -32.176 -39.718 1.00 59.27 173 MET B C 1
ATOM 3428 O O . MET B 1 173 ? 1.208 -32.291 -38.627 1.00 58.75 173 MET B O 1
ATOM 3433 N N . ASN B 1 174 ? 0.387 -33.218 -40.502 1.00 58.58 174 ASN B N 1
ATOM 3434 C CA . ASN B 1 174 ? 0.724 -34.572 -40.072 1.00 59.05 174 ASN B CA 1
ATOM 3435 C C . ASN B 1 174 ? 1.467 -35.454 -41.072 1.00 60.29 174 ASN B C 1
ATOM 3436 O O . ASN B 1 174 ? 1.406 -35.258 -42.286 1.00 59.86 174 ASN B O 1
ATOM 3441 N N . TYR B 1 175 ? 2.167 -36.441 -40.529 1.00 61.49 175 TYR B N 1
ATOM 3442 C CA . TYR B 1 175 ? 2.922 -37.396 -41.320 1.00 63.63 175 TYR B CA 1
ATOM 3443 C C . TYR B 1 175 ? 2.596 -38.807 -40.831 1.00 66.35 175 TYR B C 1
ATOM 3444 O O . TYR B 1 175 ? 2.886 -39.159 -39.684 1.00 66.45 175 TYR B O 1
ATOM 3453 N N . ASP B 1 176 ? 1.977 -39.608 -41.694 1.00 69.06 176 ASP B N 1
ATOM 3454 C CA . ASP B 1 176 ? 1.632 -40.980 -41.335 1.00 71.60 176 ASP B CA 1
ATOM 3455 C C . ASP B 1 176 ? 2.876 -41.848 -41.461 1.00 73.05 176 ASP B C 1
ATOM 3456 O O . ASP B 1 176 ? 3.212 -42.322 -42.547 1.00 72.00 176 ASP B O 1
ATOM 3461 N N . GLU B 1 177 ? 3.553 -42.049 -40.336 1.00 75.80 177 GLU B N 1
ATOM 3462 C CA . GLU B 1 177 ? 4.781 -42.831 -40.303 1.00 78.21 177 GLU B CA 1
ATOM 3463 C C . GLU B 1 177 ? 4.624 -44.254 -40.821 1.00 79.59 177 GLU B C 1
ATOM 3464 O O . GLU B 1 177 ? 5.560 -44.817 -41.389 1.00 80.05 177 GLU B O 1
ATOM 3470 N N . SER B 1 178 ? 3.446 -44.836 -40.629 1.00 80.95 178 SER B N 1
ATOM 3471 C CA . SER B 1 178 ? 3.205 -46.196 -41.090 1.00 82.75 178 SER B CA 1
ATOM 3472 C C . SER B 1 178 ? 3.113 -46.258 -42.613 1.00 83.71 178 SER B C 1
ATOM 3473 O O . SER B 1 178 ? 3.018 -45.185 -43.247 1.00 84.37 178 SER B O 1
ATOM 3476 N N . LYS B 1 215 ? 23.538 -40.353 -53.415 1.00 83.21 215 LYS B N 1
ATOM 3477 C CA . LYS B 1 215 ? 23.331 -38.882 -53.541 1.00 83.80 215 LYS B CA 1
ATOM 3478 C C . LYS B 1 215 ? 21.857 -38.515 -53.360 1.00 84.15 215 LYS B C 1
ATOM 3479 O O . LYS B 1 215 ? 20.998 -38.963 -54.122 1.00 84.39 215 LYS B O 1
ATOM 3481 N N . PRO B 1 216 ? 21.549 -37.689 -52.342 1.00 84.61 216 PRO B N 1
ATOM 3482 C CA . PRO B 1 216 ? 20.180 -37.246 -52.040 1.00 84.42 216 PRO B CA 1
ATOM 3483 C C . PRO B 1 216 ? 19.610 -36.213 -53.023 1.00 84.00 216 PRO B C 1
ATOM 3484 O O . PRO B 1 216 ? 18.391 -36.104 -53.190 1.00 83.96 216 PRO B O 1
ATOM 3488 N N . ASP B 1 217 ? 20.496 -35.460 -53.668 1.00 83.54 217 ASP B N 1
ATOM 3489 C CA . ASP B 1 217 ? 20.083 -34.441 -54.628 1.00 83.39 217 ASP B CA 1
ATOM 3490 C C . ASP B 1 217 ? 20.117 -34.962 -56.061 1.00 83.61 217 ASP B C 1
ATOM 3491 O O . ASP B 1 217 ? 19.513 -34.370 -56.959 1.00 83.24 217 ASP B O 1
ATOM 3496 N N . GLU B 1 218 ? 20.824 -36.070 -56.266 1.00 83.84 218 GLU B N 1
ATOM 3497 C CA . GLU B 1 218 ? 20.958 -36.675 -57.588 1.00 84.25 218 GLU B CA 1
ATOM 3498 C C . GLU B 1 218 ? 19.635 -36.756 -58.348 1.00 82.91 218 GLU B C 1
ATOM 3499 O O . GLU B 1 218 ? 19.559 -36.379 -59.520 1.00 82.96 218 GLU B O 1
ATOM 3505 N N . SER B 1 219 ? 18.596 -37.244 -57.681 1.00 81.11 219 SER B N 1
ATOM 3506 C CA . SER B 1 219 ? 17.288 -37.369 -58.314 1.00 79.16 219 SER B CA 1
ATOM 3507 C C . SER B 1 219 ? 16.223 -36.578 -57.560 1.00 77.27 219 SER B C 1
ATOM 3508 O O . SER B 1 219 ? 16.249 -36.497 -56.329 1.00 77.17 219 SER B O 1
ATOM 3511 N N . GLN B 1 220 ? 15.290 -35.996 -58.310 1.00 75.19 220 GLN B N 1
ATOM 3512 C CA . GLN B 1 220 ? 14.207 -35.211 -57.725 1.00 71.82 220 GLN B CA 1
ATOM 3513 C C . GLN B 1 220 ? 13.200 -36.128 -57.050 1.00 69.19 220 GLN B C 1
ATOM 3514 O O . GLN B 1 220 ? 13.082 -37.304 -57.400 1.00 69.04 220 GLN B O 1
ATOM 3520 N N . ALA B 1 221 ? 12.463 -35.578 -56.092 1.00 65.33 221 ALA B N 1
ATOM 3521 C CA . ALA B 1 221 ? 11.482 -36.352 -55.348 1.00 61.90 221 ALA B CA 1
ATOM 3522 C C . ALA B 1 221 ? 10.059 -36.291 -55.898 1.00 59.36 221 ALA B C 1
ATOM 3523 O O . ALA B 1 221 ? 9.443 -35.222 -55.952 1.00 59.48 221 ALA B O 1
ATOM 3525 N N . TYR B 1 222 ? 9.553 -37.449 -56.313 1.00 54.99 222 TYR B N 1
ATOM 3526 C CA . TYR B 1 222 ? 8.188 -37.583 -56.819 1.00 51.64 222 TYR B CA 1
ATOM 3527 C C . TYR B 1 222 ? 7.778 -36.634 -57.958 1.00 47.87 222 TYR B C 1
ATOM 3528 O O . TYR B 1 222 ? 6.793 -35.902 -57.839 1.00 45.20 222 TYR B O 1
ATOM 3537 N N . PRO B 1 223 ? 8.517 -36.645 -59.079 1.00 45.02 223 PRO B N 1
ATOM 3538 C CA . PRO B 1 223 ? 8.185 -35.769 -60.207 1.00 45.24 223 PRO B CA 1
ATOM 3539 C C . PRO B 1 223 ? 6.969 -36.277 -60.981 1.00 45.81 223 PRO B C 1
ATOM 3540 O O . PRO B 1 223 ? 6.860 -37.475 -61.262 1.00 45.98 223 PRO B O 1
ATOM 3544 N N . MET B 1 224 ? 6.060 -35.373 -61.331 1.00 44.24 224 MET B N 1
ATOM 3545 C CA . MET B 1 224 ? 4.893 -35.763 -62.111 1.00 42.25 224 MET B CA 1
ATOM 3546 C C . MET B 1 224 ? 5.089 -35.247 -63.535 1.00 41.30 224 MET B C 1
ATOM 3547 O O . MET B 1 224 ? 4.572 -34.193 -63.910 1.00 40.88 224 MET B O 1
ATOM 3552 N N . VAL B 1 225 ? 5.864 -35.991 -64.317 1.00 40.74 225 VAL B N 1
ATOM 3553 C CA . VAL B 1 225 ? 6.128 -35.625 -65.697 1.00 40.10 225 VAL B CA 1
ATOM 3554 C C . VAL B 1 225 ? 4.934 -36.042 -66.550 1.00 40.63 225 VAL B C 1
ATOM 3555 O O . VAL B 1 225 ? 4.368 -37.114 -66.353 1.00 41.75 225 VAL B O 1
ATOM 3559 N N . LEU B 1 226 ? 4.554 -35.198 -67.501 1.00 39.83 226 LEU B N 1
ATOM 3560 C CA . LEU B 1 226 ? 3.406 -35.494 -68.350 1.00 39.76 226 LEU B CA 1
ATOM 3561 C C . LEU B 1 226 ? 3.674 -35.179 -69.804 1.00 39.36 226 LEU B C 1
ATOM 3562 O O . LEU B 1 226 ? 4.251 -34.139 -70.124 1.00 40.00 226 LEU B O 1
ATOM 3567 N N . LYS B 1 227 ? 3.251 -36.078 -70.689 1.00 39.43 227 LYS B N 1
ATOM 3568 C CA . LYS B 1 227 ? 3.405 -35.850 -72.120 1.00 37.95 227 LYS B CA 1
ATOM 3569 C C . LYS B 1 227 ? 2.250 -34.925 -72.516 1.00 35.13 227 LYS B C 1
ATOM 3570 O O . LYS B 1 227 ? 1.258 -34.827 -71.795 1.00 33.40 227 LYS B O 1
ATOM 3576 N N . PRO B 1 228 ? 2.363 -34.224 -73.655 1.00 34.08 228 PRO B N 1
ATOM 3577 C CA . PRO B 1 228 ? 1.229 -33.358 -73.997 1.00 34.53 228 PRO B CA 1
ATOM 3578 C C . PRO B 1 228 ? -0.008 -34.249 -74.129 1.00 34.83 228 PRO B C 1
ATOM 3579 O O . PRO B 1 228 ? 0.054 -35.309 -74.756 1.00 34.99 228 PRO B O 1
ATOM 3583 N N . GLY B 1 229 ? -1.115 -33.840 -73.518 1.00 35.36 229 GLY B N 1
ATOM 3584 C CA . GLY B 1 229 ? -2.320 -34.639 -73.604 1.00 34.37 229 GLY B CA 1
ATOM 3585 C C . GLY B 1 229 ? -2.606 -35.370 -72.311 1.00 36.74 229 GLY B C 1
ATOM 3586 O O . GLY B 1 229 ? -3.750 -35.758 -72.047 1.00 37.78 229 GLY B O 1
ATOM 3587 N N . GLU B 1 230 ? -1.569 -35.567 -71.503 1.00 35.71 230 GLU B N 1
ATOM 3588 C CA . GLU B 1 230 ? -1.735 -36.250 -70.230 1.00 36.21 230 GLU B CA 1
ATOM 3589 C C . GLU B 1 230 ? -2.088 -35.257 -69.146 1.00 36.40 230 GLU B C 1
ATOM 3590 O O . GLU B 1 230 ? -1.799 -34.063 -69.255 1.00 35.83 230 GLU B O 1
ATOM 3596 N N . ALA B 1 231 ? -2.716 -35.759 -68.095 1.00 35.14 231 ALA B N 1
ATOM 3597 C CA . ALA B 1 231 ? -3.101 -34.915 -66.986 1.00 36.85 231 ALA B CA 1
ATOM 3598 C C . ALA B 1 231 ? -2.913 -35.637 -65.670 1.00 37.03 231 ALA B C 1
ATOM 3599 O O . ALA B 1 231 ? -2.830 -36.867 -65.617 1.00 36.96 231 ALA B O 1
ATOM 3601 N N . VAL B 1 232 ? -2.812 -34.854 -64.608 1.00 37.08 232 VAL B N 1
ATOM 3602 C CA . VAL B 1 232 ? -2.717 -35.418 -63.281 1.00 37.28 232 VAL B CA 1
ATOM 3603 C C . VAL B 1 232 ? -3.950 -34.851 -62.588 1.00 37.80 232 VAL B C 1
ATOM 3604 O O . VAL B 1 232 ? -4.306 -33.688 -62.808 1.00 37.00 232 VAL B O 1
ATOM 3608 N N . ILE B 1 233 ? -4.623 -35.679 -61.794 1.00 37.52 233 ILE B N 1
ATOM 3609 C CA . ILE B 1 233 ? -5.814 -35.244 -61.072 1.00 38.03 233 ILE B CA 1
ATOM 3610 C C . ILE B 1 233 ? -5.488 -35.257 -59.581 1.00 38.63 233 ILE B C 1
ATOM 3611 O O . ILE B 1 233 ? -4.958 -36.246 -59.068 1.00 39.49 233 ILE B O 1
ATOM 3616 N N . PHE B 1 234 ? -5.802 -34.164 -58.892 1.00 37.63 234 PHE B N 1
ATOM 3617 C CA . PHE B 1 234 ? -5.516 -34.071 -57.462 1.00 38.35 234 PHE B CA 1
ATOM 3618 C C . PHE B 1 234 ? -6.422 -33.119 -56.711 1.00 38.44 234 PHE B C 1
ATOM 3619 O O . PHE B 1 234 ? -7.012 -32.204 -57.293 1.00 39.82 234 PHE B O 1
ATOM 3627 N N . TRP B 1 235 ? -6.542 -33.346 -55.408 1.00 38.55 235 TRP B N 1
ATOM 3628 C CA . TRP B 1 235 ? -7.317 -32.441 -54.581 1.00 37.77 235 TRP B CA 1
ATOM 3629 C C . TRP B 1 235 ? -6.469 -31.174 -54.617 1.00 38.16 235 TRP B C 1
ATOM 3630 O O . TRP B 1 235 ? -5.241 -31.243 -54.541 1.00 36.83 235 TRP B O 1
ATOM 3641 N N . SER B 1 236 ? -7.115 -30.024 -54.748 1.00 39.07 236 SER B N 1
ATOM 3642 C CA . SER B 1 236 ? -6.389 -28.767 -54.827 1.00 40.08 236 SER B CA 1
ATOM 3643 C C . SER B 1 236 ? -5.483 -28.539 -53.626 1.00 40.75 236 SER B C 1
ATOM 3644 O O . SER B 1 236 ? -4.477 -27.838 -53.725 1.00 42.27 236 SER B O 1
ATOM 3647 N N . ASN B 1 237 ? -5.828 -29.151 -52.500 1.00 40.97 237 ASN B N 1
ATOM 3648 C CA . ASN B 1 237 ? -5.051 -28.983 -51.276 1.00 42.30 237 ASN B CA 1
ATOM 3649 C C . ASN B 1 237 ? -4.034 -30.088 -51.005 1.00 41.50 237 ASN B C 1
ATOM 3650 O O . ASN B 1 237 ? -3.478 -30.155 -49.915 1.00 41.70 237 ASN B O 1
ATOM 3655 N N . THR B 1 238 ? -3.780 -30.953 -51.977 1.00 40.88 238 THR B N 1
ATOM 3656 C CA . THR B 1 238 ? -2.826 -32.034 -51.756 1.00 42.52 238 THR B CA 1
ATOM 3657 C C . THR B 1 238 ? -1.372 -31.567 -51.706 1.00 41.89 238 THR B C 1
ATOM 3658 O O . THR B 1 238 ? -0.942 -30.720 -52.494 1.00 42.23 238 THR B O 1
ATOM 3662 N N . MET B 1 239 ? -0.624 -32.134 -50.767 1.00 40.47 239 MET B N 1
ATOM 3663 C CA . MET B 1 239 ? 0.783 -31.812 -50.572 1.00 39.02 239 MET B CA 1
ATOM 3664 C C . MET B 1 239 ? 1.547 -31.863 -51.892 1.00 39.22 239 MET B C 1
ATOM 3665 O O . MET B 1 239 ? 1.555 -32.887 -52.572 1.00 39.39 239 MET B O 1
ATOM 3670 N N . HIS B 1 240 ? 2.188 -30.761 -52.265 1.00 38.91 240 HIS B N 1
ATOM 3671 C CA . HIS B 1 240 ? 2.954 -30.754 -53.502 1.00 38.87 240 HIS B CA 1
ATOM 3672 C C . HIS B 1 240 ? 4.040 -29.689 -53.536 1.00 38.47 240 HIS B C 1
ATOM 3673 O O . HIS B 1 240 ? 4.054 -28.752 -52.733 1.00 38.84 240 HIS B O 1
ATOM 3680 N N . ALA B 1 241 ? 4.952 -29.855 -54.484 1.00 37.65 241 ALA B N 1
ATOM 3681 C CA . ALA B 1 241 ? 6.057 -28.930 -54.681 1.00 37.21 241 ALA B CA 1
ATOM 3682 C C . ALA B 1 241 ? 6.270 -28.856 -56.185 1.00 37.07 241 ALA B C 1
ATOM 3683 O O . ALA B 1 241 ? 5.491 -29.414 -56.956 1.00 38.82 241 ALA B O 1
ATOM 3685 N N . SER B 1 242 ? 7.312 -28.159 -56.611 1.00 36.29 242 SER B N 1
ATOM 3686 C CA . SER B 1 242 ? 7.601 -28.064 -58.032 1.00 34.85 242 SER B CA 1
ATOM 3687 C C . SER B 1 242 ? 9.069 -27.731 -58.197 1.00 33.88 242 SER B C 1
ATOM 3688 O O . SER B 1 242 ? 9.683 -27.151 -57.308 1.00 34.88 242 SER B O 1
ATOM 3691 N N . LEU B 1 243 ? 9.620 -28.112 -59.340 1.00 34.04 243 LEU B N 1
ATOM 3692 C CA . LEU B 1 243 ? 11.021 -27.887 -59.645 1.00 34.13 243 LEU B CA 1
ATOM 3693 C C . LEU B 1 243 ? 11.235 -26.566 -60.371 1.00 35.62 243 LEU B C 1
ATOM 3694 O O . LEU B 1 243 ? 10.299 -25.976 -60.919 1.00 35.19 243 LEU B O 1
ATOM 3699 N N . PRO B 1 244 ? 12.476 -26.064 -60.352 1.00 36.54 244 PRO B N 1
ATOM 3700 C CA . PRO B 1 244 ? 12.775 -24.808 -61.040 1.00 36.08 244 PRO B CA 1
ATOM 3701 C C . PRO B 1 244 ? 12.882 -25.159 -62.511 1.00 35.69 244 PRO B C 1
ATOM 3702 O O . PRO B 1 244 ? 13.122 -26.316 -62.855 1.00 36.37 244 PRO B O 1
ATOM 3706 N N . HIS B 1 245 ? 12.685 -24.177 -63.377 1.00 36.24 245 HIS B N 1
ATOM 3707 C CA . HIS B 1 245 ? 12.790 -24.411 -64.814 1.00 36.16 245 HIS B CA 1
ATOM 3708 C C . HIS B 1 245 ? 14.251 -24.174 -65.181 1.00 36.26 245 HIS B C 1
ATOM 3709 O O . HIS B 1 245 ? 14.714 -23.030 -65.203 1.00 36.63 245 HIS B O 1
ATOM 3716 N N . THR B 1 246 ? 14.964 -25.255 -65.478 1.00 35.71 246 THR B N 1
ATOM 3717 C CA . THR B 1 246 ? 16.376 -25.171 -65.825 1.00 36.50 246 THR B CA 1
ATOM 3718 C C . THR B 1 246 ? 16.681 -25.523 -67.279 1.00 37.24 246 THR B C 1
ATOM 3719 O O . THR B 1 246 ? 17.790 -25.942 -67.594 1.00 38.12 246 THR B O 1
ATOM 3723 N N . GLY B 1 247 ? 15.710 -25.340 -68.167 1.00 36.79 247 GLY B N 1
ATOM 3724 C CA . GLY B 1 247 ? 15.931 -25.657 -69.568 1.00 35.90 247 GLY B CA 1
ATOM 3725 C C . GLY B 1 247 ? 16.175 -24.444 -70.451 1.00 35.88 247 GLY B C 1
ATOM 3726 O O . GLY B 1 247 ? 16.642 -23.410 -69.982 1.00 34.73 247 GLY B O 1
ATOM 3727 N N . SER B 1 248 ? 15.858 -24.572 -71.736 1.00 36.19 248 SER B N 1
ATOM 3728 C CA . SER B 1 248 ? 16.049 -23.480 -72.687 1.00 38.04 248 SER B CA 1
ATOM 3729 C C . SER B 1 248 ? 14.995 -22.391 -72.532 1.00 38.38 248 SER B C 1
ATOM 3730 O O . SER B 1 248 ? 13.921 -22.623 -71.982 1.00 37.48 248 SER B O 1
ATOM 3733 N N . LYS B 1 249 ? 15.303 -21.206 -73.043 1.00 38.76 249 LYS B N 1
ATOM 3734 C CA . LYS B 1 249 ? 14.369 -20.094 -72.974 1.00 40.77 249 LYS B CA 1
ATOM 3735 C C . LYS B 1 249 ? 13.214 -20.300 -73.953 1.00 41.38 249 LYS B C 1
ATOM 3736 O O . LYS B 1 249 ? 12.164 -19.686 -73.803 1.00 42.62 249 LYS B O 1
ATOM 3742 N N . THR B 1 250 ? 13.408 -21.173 -74.942 1.00 40.91 250 THR B N 1
ATOM 3743 C CA . THR B 1 250 ? 12.370 -21.467 -75.934 1.00 40.04 250 THR B CA 1
ATOM 3744 C C . THR B 1 250 ? 11.489 -22.634 -75.510 1.00 40.29 250 THR B C 1
ATOM 3745 O O . THR B 1 250 ? 10.525 -22.968 -76.198 1.00 41.47 250 THR B O 1
ATOM 3749 N N . ASP B 1 251 ? 11.834 -23.269 -74.396 1.00 39.73 251 ASP B N 1
ATOM 3750 C CA . ASP B 1 251 ? 11.065 -24.404 -73.899 1.00 39.90 251 ASP B CA 1
ATOM 3751 C C . ASP B 1 251 ? 10.215 -23.954 -72.730 1.00 40.91 251 ASP B C 1
ATOM 3752 O O . ASP B 1 251 ? 10.726 -23.632 -71.660 1.00 42.44 251 ASP B O 1
ATOM 3757 N N . TYR B 1 252 ? 8.909 -23.916 -72.939 1.00 39.65 252 TYR B N 1
ATOM 3758 C CA . TYR B 1 252 ? 8.018 -23.503 -71.879 1.00 40.21 252 TYR B CA 1
ATOM 3759 C C . TYR B 1 252 ? 7.055 -24.624 -71.599 1.00 40.28 252 TYR B C 1
ATOM 3760 O O . TYR B 1 252 ? 6.768 -25.453 -72.466 1.00 40.84 252 TYR B O 1
ATOM 3769 N N . ARG B 1 253 ? 6.589 -24.667 -70.362 1.00 39.10 253 ARG B N 1
ATOM 3770 C CA . ARG B 1 253 ? 5.638 -25.669 -69.945 1.00 37.70 253 ARG B CA 1
ATOM 3771 C C . ARG B 1 253 ? 4.331 -24.918 -69.812 1.00 37.08 253 ARG B C 1
ATOM 3772 O O . ARG B 1 253 ? 4.308 -23.808 -69.281 1.00 35.94 253 ARG B O 1
ATOM 3780 N N . MET B 1 254 ? 3.251 -25.510 -70.305 1.00 35.26 254 MET B N 1
ATOM 3781 C CA . MET B 1 254 ? 1.947 -24.885 -70.205 1.00 34.59 254 MET B CA 1
ATOM 3782 C C . MET B 1 254 ? 0.920 -25.864 -69.675 1.00 35.15 254 MET B C 1
ATOM 3783 O O . MET B 1 254 ? 0.535 -26.805 -70.364 1.00 35.52 254 MET B O 1
ATOM 3788 N N . GLY B 1 255 ? 0.489 -25.647 -68.439 1.00 35.80 255 GLY B N 1
ATOM 3789 C CA . GLY B 1 255 ? -0.518 -26.511 -67.853 1.00 35.66 255 GLY B CA 1
ATOM 3790 C C . GLY B 1 255 ? -1.872 -25.814 -67.830 1.00 36.55 255 GLY B C 1
ATOM 3791 O O . GLY B 1 255 ? -1.947 -24.602 -67.610 1.00 35.34 255 GLY B O 1
ATOM 3792 N N . PHE B 1 256 ? -2.941 -26.566 -68.088 1.00 35.24 256 PHE B N 1
ATOM 3793 C CA . PHE B 1 256 ? -4.293 -26.014 -68.054 1.00 32.70 256 PHE B CA 1
ATOM 3794 C C . PHE B 1 256 ? -5.066 -26.795 -67.006 1.00 33.70 256 PHE B C 1
ATOM 3795 O O . PHE B 1 256 ? -5.260 -28.012 -67.147 1.00 30.92 256 PHE B O 1
ATOM 3803 N N . ALA B 1 257 ? -5.497 -26.098 -65.957 1.00 30.32 257 ALA B N 1
ATOM 3804 C CA . ALA B 1 257 ? -6.227 -26.734 -64.876 1.00 31.77 257 ALA B CA 1
ATOM 3805 C C . ALA B 1 257 ? -7.713 -26.380 -64.860 1.00 32.42 257 ALA B C 1
ATOM 3806 O O . ALA B 1 257 ? -8.087 -25.209 -64.960 1.00 31.08 257 ALA B O 1
ATOM 3808 N N . ALA B 1 258 ? -8.542 -27.414 -64.745 1.00 32.75 258 ALA B N 1
ATOM 3809 C CA . ALA B 1 258 ? -9.996 -27.273 -64.665 1.00 35.18 258 ALA B CA 1
ATOM 3810 C C . ALA B 1 258 ? -10.349 -27.755 -63.258 1.00 35.40 258 ALA B C 1
ATOM 3811 O O . ALA B 1 258 ? -9.926 -28.841 -62.849 1.00 36.58 258 ALA B O 1
ATOM 3813 N N . ARG B 1 259 ? -11.119 -26.958 -62.523 1.00 35.43 259 ARG B N 1
ATOM 3814 C CA . ARG B 1 259 ? -11.468 -27.311 -61.151 1.00 38.54 259 ARG B CA 1
ATOM 3815 C C . ARG B 1 259 ? -12.952 -27.637 -60.974 1.00 38.69 259 ARG B C 1
ATOM 3816 O O . ARG B 1 259 ? -13.823 -26.873 -61.394 1.00 37.58 259 ARG B O 1
ATOM 3824 N N . TYR B 1 260 ? -13.224 -28.778 -60.341 1.00 37.61 260 TYR B N 1
ATOM 3825 C CA . TYR B 1 260 ? -14.593 -29.239 -60.129 1.00 38.06 260 TYR B CA 1
ATOM 3826 C C . TYR B 1 260 ? -14.978 -29.468 -58.670 1.00 39.85 260 TYR B C 1
ATOM 3827 O O . TYR B 1 260 ? -14.131 -29.754 -57.826 1.00 37.12 260 TYR B O 1
ATOM 3836 N N . VAL B 1 261 ? -16.278 -29.347 -58.406 1.00 41.09 261 VAL B N 1
ATOM 3837 C CA . VAL B 1 261 ? -16.862 -29.570 -57.089 1.00 42.02 261 VAL B CA 1
ATOM 3838 C C . VAL B 1 261 ? -18.278 -30.107 -57.298 1.00 45.24 261 VAL B C 1
ATOM 3839 O O . VAL B 1 261 ? -18.928 -29.805 -58.306 1.00 45.79 261 VAL B O 1
ATOM 3843 N N . PRO B 1 262 ? -18.772 -30.924 -56.355 1.00 46.00 262 PRO B N 1
ATOM 3844 C CA . PRO B 1 262 ? -20.123 -31.475 -56.471 1.00 46.35 262 PRO B CA 1
ATOM 3845 C C . PRO B 1 262 ? -21.133 -30.330 -56.400 1.00 46.96 262 PRO B C 1
ATOM 3846 O O . PRO B 1 262 ? -20.806 -29.240 -55.923 1.00 46.31 262 PRO B O 1
ATOM 3850 N N . THR B 1 263 ? -22.354 -30.581 -56.864 1.00 47.07 263 THR B N 1
ATOM 3851 C CA . THR B 1 263 ? -23.411 -29.569 -56.869 1.00 48.45 263 THR B CA 1
ATOM 3852 C C . THR B 1 263 ? -23.797 -28.983 -55.505 1.00 49.13 263 THR B C 1
ATOM 3853 O O . THR B 1 263 ? -24.316 -27.866 -55.440 1.00 49.15 263 THR B O 1
ATOM 3857 N N . GLN B 1 264 ? -23.563 -29.726 -54.425 1.00 50.59 264 GLN B N 1
ATOM 3858 C CA . GLN B 1 264 ? -23.900 -29.232 -53.085 1.00 52.85 264 GLN B CA 1
ATOM 3859 C C . GLN B 1 264 ? -22.979 -28.097 -52.665 1.00 53.58 264 GLN B C 1
ATOM 3860 O O . GLN B 1 264 ? -23.339 -27.279 -51.818 1.00 55.01 264 GLN B O 1
ATOM 3866 N N . VAL B 1 265 ? -21.784 -28.060 -53.248 1.00 51.53 265 VAL B N 1
ATOM 3867 C CA . VAL B 1 265 ? -20.805 -27.038 -52.912 1.00 47.88 265 VAL B CA 1
ATOM 3868 C C . VAL B 1 265 ? -21.254 -25.657 -53.356 1.00 47.38 265 VAL B C 1
ATOM 3869 O O . VAL B 1 265 ? -21.887 -25.506 -54.397 1.00 46.67 265 VAL B O 1
ATOM 3873 N N . GLN B 1 266 ? -20.931 -24.649 -52.553 1.00 47.84 266 GLN B N 1
ATOM 3874 C CA . GLN B 1 266 ? -21.268 -23.271 -52.891 1.00 48.81 266 GLN B CA 1
ATOM 3875 C C . GLN B 1 266 ? -20.038 -22.607 -53.496 1.00 48.14 266 GLN B C 1
ATOM 3876 O O . GLN B 1 266 ? -18.966 -22.600 -52.890 1.00 48.53 266 GLN B O 1
ATOM 3882 N N . VAL B 1 267 ? -20.205 -22.050 -54.689 1.00 46.39 267 VAL B N 1
ATOM 3883 C CA . VAL B 1 267 ? -19.127 -21.380 -55.393 1.00 44.69 267 VAL B CA 1
ATOM 3884 C C . VAL B 1 267 ? -19.299 -19.884 -55.194 1.00 44.81 267 VAL B C 1
ATOM 3885 O O . VAL B 1 267 ? -20.385 -19.346 -55.401 1.00 42.75 267 VAL B O 1
ATOM 3889 N N . TYR B 1 268 ? -18.222 -19.214 -54.798 1.00 45.09 268 TYR B N 1
ATOM 3890 C CA . TYR B 1 268 ? -18.271 -17.777 -54.547 1.00 47.19 268 TYR B CA 1
ATOM 3891 C C . TYR B 1 268 ? -19.420 -17.422 -53.593 1.00 48.96 268 TYR B C 1
ATOM 3892 O O . TYR B 1 268 ? -20.231 -16.543 -53.883 1.00 50.35 268 TYR B O 1
ATOM 3901 N N . PRO B 1 269 ? -19.497 -18.101 -52.438 1.00 51.34 269 PRO B N 1
ATOM 3902 C CA . PRO B 1 269 ? -20.563 -17.827 -51.468 1.00 54.88 269 PRO B CA 1
ATOM 3903 C C . PRO B 1 269 ? -20.545 -16.392 -50.965 1.00 57.73 269 PRO B C 1
ATOM 3904 O O . PRO B 1 269 ? -19.527 -15.706 -51.055 1.00 58.73 269 PRO B O 1
ATOM 3908 N N . GLY B 1 270 ? -21.679 -15.942 -50.439 1.00 61.48 270 GLY B N 1
ATOM 3909 C CA . GLY B 1 270 ? -21.768 -14.587 -49.924 1.00 64.74 270 GLY B CA 1
ATOM 3910 C C . GLY B 1 270 ? -21.867 -13.572 -51.041 1.00 67.62 270 GLY B C 1
ATOM 3911 O O . GLY B 1 270 ? -22.009 -12.373 -50.802 1.00 68.37 270 GLY B O 1
ATOM 3912 N N . THR B 1 271 ? -21.791 -14.054 -52.274 1.00 70.32 271 THR B N 1
ATOM 3913 C CA . THR B 1 271 ? -21.877 -13.178 -53.428 1.00 73.38 271 THR B CA 1
ATOM 3914 C C . THR B 1 271 ? -23.238 -13.317 -54.088 1.00 75.61 271 THR B C 1
ATOM 3915 O O . THR B 1 271 ? -23.669 -14.418 -54.429 1.00 77.16 271 THR B O 1
ATOM 3919 N N . GLU B 1 272 ? -23.915 -12.188 -54.249 1.00 77.21 272 GLU B N 1
ATOM 3920 C CA . GLU B 1 272 ? -25.226 -12.143 -54.882 1.00 78.34 272 GLU B CA 1
ATOM 3921 C C . GLU B 1 272 ? -25.415 -10.713 -55.337 1.00 77.93 272 GLU B C 1
ATOM 3922 O O . GLU B 1 272 ? -25.848 -10.451 -56.459 1.00 77.56 272 GLU B O 1
ATOM 3928 N N . ASN B 1 273 ? -25.074 -9.790 -54.449 1.00 77.83 273 ASN B N 1
ATOM 3929 C CA . ASN B 1 273 ? -25.182 -8.373 -54.745 1.00 78.68 273 ASN B CA 1
ATOM 3930 C C . ASN B 1 273 ? -23.831 -7.875 -55.242 1.00 77.59 273 ASN B C 1
ATOM 3931 O O . ASN B 1 273 ? -23.659 -6.690 -55.531 1.00 78.28 273 ASN B O 1
ATOM 3936 N N . LEU B 1 274 ? -22.877 -8.797 -55.348 1.00 75.80 274 LEU B N 1
ATOM 3937 C CA . LEU B 1 274 ? -21.529 -8.466 -55.797 1.00 73.40 274 LEU B CA 1
ATOM 3938 C C . LEU B 1 274 ? -21.228 -8.762 -57.264 1.00 71.79 274 LEU B C 1
ATOM 3939 O O . LEU B 1 274 ? -21.843 -9.629 -57.888 1.00 71.07 274 LEU B O 1
ATOM 3944 N N . THR B 1 275 ? -20.267 -8.015 -57.798 1.00 69.47 275 THR B N 1
ATOM 3945 C CA . THR B 1 275 ? -19.795 -8.184 -59.163 1.00 67.01 275 THR B CA 1
ATOM 3946 C C . THR B 1 275 ? -18.276 -8.158 -59.052 1.00 64.51 275 THR B C 1
ATOM 3947 O O . THR B 1 275 ? -17.594 -9.036 -59.570 1.00 63.26 275 THR B O 1
ATOM 3951 N N . GLU B 1 276 ? -17.751 -7.152 -58.358 1.00 62.60 276 GLU B N 1
ATOM 3952 C CA . GLU B 1 276 ? -16.312 -7.048 -58.146 1.00 61.50 276 GLU B CA 1
ATOM 3953 C C . GLU B 1 276 ? -15.959 -7.940 -56.960 1.00 58.63 276 GLU B C 1
ATOM 3954 O O . GLU B 1 276 ? -16.387 -7.696 -55.837 1.00 58.57 276 GLU B O 1
ATOM 3960 N N . TYR B 1 277 ? -15.172 -8.976 -57.218 1.00 55.88 277 TYR B N 1
ATOM 3961 C CA . TYR B 1 277 ? -14.791 -9.927 -56.181 1.00 53.03 277 TYR B CA 1
ATOM 3962 C C . TYR B 1 277 ? -13.313 -9.821 -55.781 1.00 52.12 277 TYR B C 1
ATOM 3963 O O . TYR B 1 277 ? -12.900 -10.353 -54.746 1.00 52.25 277 TYR B O 1
ATOM 3972 N N . GLY B 1 278 ? -12.525 -9.131 -56.603 1.00 50.82 278 GLY B N 1
ATOM 3973 C CA . GLY B 1 278 ? -11.106 -8.984 -56.326 1.00 48.35 278 GLY B CA 1
ATOM 3974 C C . GLY B 1 278 ? -10.254 -9.858 -57.234 1.00 47.28 278 GLY B C 1
ATOM 3975 O O . GLY B 1 278 ? -10.738 -10.829 -57.817 1.00 47.43 278 GLY B O 1
ATOM 3976 N N . ASP B 1 279 ? -8.979 -9.508 -57.358 1.00 46.55 279 ASP B N 1
ATOM 3977 C CA . ASP B 1 279 ? -8.042 -10.255 -58.195 1.00 45.26 279 ASP B CA 1
ATOM 3978 C C . ASP B 1 279 ? -8.444 -10.257 -59.668 1.00 45.32 279 ASP B C 1
ATOM 3979 O O . ASP B 1 279 ? -8.049 -11.146 -60.429 1.00 44.29 279 ASP B O 1
ATOM 3984 N N . GLY B 1 280 ? -9.228 -9.256 -60.064 1.00 43.17 280 GLY B N 1
ATOM 3985 C CA . GLY B 1 280 ? -9.652 -9.155 -61.447 1.00 42.25 280 GLY B CA 1
ATOM 3986 C C . GLY B 1 280 ? -10.937 -9.897 -61.754 1.00 42.81 280 GLY B C 1
ATOM 3987 O O . GLY B 1 280 ? -11.455 -9.802 -62.871 1.00 44.21 280 GLY B O 1
ATOM 3988 N N . ILE B 1 281 ? -11.449 -10.632 -60.769 1.00 41.39 281 ILE B N 1
ATOM 3989 C CA . ILE B 1 281 ? -12.680 -11.392 -60.933 1.00 41.91 281 ILE B CA 1
ATOM 3990 C C . ILE B 1 281 ? -13.927 -10.516 -60.817 1.00 44.15 281 ILE B C 1
ATOM 3991 O O . ILE B 1 281 ? -14.083 -9.769 -59.850 1.00 43.41 281 ILE B O 1
ATOM 3996 N N . ASN B 1 282 ? -14.808 -10.617 -61.809 1.00 44.49 282 ASN B N 1
ATOM 3997 C CA . ASN B 1 282 ? -16.072 -9.882 -61.811 1.00 45.11 282 ASN B CA 1
ATOM 3998 C C . ASN B 1 282 ? -17.156 -10.921 -62.108 1.00 44.59 282 ASN B C 1
ATOM 3999 O O . ASN B 1 282 ? -17.204 -11.464 -63.211 1.00 46.31 282 ASN B O 1
ATOM 4004 N N . LEU B 1 283 ? -18.013 -11.200 -61.125 1.00 44.08 283 LEU B N 1
ATOM 4005 C CA . LEU B 1 283 ? -19.063 -12.211 -61.266 1.00 43.56 283 LEU B CA 1
ATOM 4006 C C . LEU B 1 283 ? -20.244 -11.921 -62.192 1.00 42.76 283 LEU B C 1
ATOM 4007 O O . LEU B 1 283 ? -21.062 -12.803 -62.432 1.00 42.90 283 LEU B O 1
ATOM 4012 N N . GLU B 1 284 ? -20.339 -10.704 -62.711 1.00 43.02 284 GLU B N 1
ATOM 4013 C CA . GLU B 1 284 ? -21.441 -10.344 -63.599 1.00 43.70 284 GLU B CA 1
ATOM 4014 C C . GLU B 1 284 ? -21.763 -11.443 -64.624 1.00 45.04 284 GLU B C 1
ATOM 4015 O O . GLU B 1 284 ? -22.880 -11.963 -64.664 1.00 43.33 284 GLU B O 1
ATOM 4021 N N . LYS B 1 285 ? -20.778 -11.798 -65.444 1.00 44.44 285 LYS B N 1
ATOM 4022 C CA . LYS B 1 285 ? -20.969 -12.816 -66.466 1.00 43.80 285 LYS B CA 1
ATOM 4023 C C . LYS B 1 285 ? -20.409 -14.178 -66.076 1.00 43.25 285 LYS B C 1
ATOM 4024 O O . LYS B 1 285 ? -20.201 -15.028 -66.939 1.00 45.15 285 LYS B O 1
ATOM 4030 N N . TYR B 1 286 ? -20.168 -14.395 -64.787 1.00 40.57 286 TYR B N 1
ATOM 4031 C CA . TYR B 1 286 ? -19.629 -15.674 -64.338 1.00 38.14 286 TYR B CA 1
ATOM 4032 C C . TYR B 1 286 ? -20.716 -16.696 -64.063 1.00 38.76 286 TYR B C 1
ATOM 4033 O O . TYR B 1 286 ? -21.828 -16.346 -63.687 1.00 39.58 286 TYR B O 1
ATOM 4042 N N . GLY B 1 287 ? -20.364 -17.966 -64.220 1.00 36.89 287 GLY B N 1
ATOM 4043 C CA . GLY B 1 287 ? -21.292 -19.037 -63.950 1.00 36.50 287 GLY B CA 1
ATOM 4044 C C . GLY B 1 287 ? -20.532 -20.340 -63.871 1.00 38.52 287 GLY B C 1
ATOM 4045 O O . GLY B 1 287 ? -19.545 -20.532 -64.587 1.00 38.83 287 GLY B O 1
ATOM 4046 N N . ALA B 1 288 ? -20.960 -21.231 -62.987 1.00 36.47 288 ALA B N 1
ATOM 4047 C CA . ALA B 1 288 ? -20.312 -22.523 -62.876 1.00 38.50 288 ALA B CA 1
ATOM 4048 C C . ALA B 1 288 ? -20.955 -23.355 -63.968 1.00 41.01 288 ALA B C 1
ATOM 4049 O O . ALA B 1 288 ? -22.082 -23.068 -64.386 1.00 42.90 288 ALA B O 1
ATOM 4051 N N . VAL B 1 289 ? -20.258 -24.379 -64.438 1.00 40.98 289 VAL B N 1
ATOM 4052 C CA . VAL B 1 289 ? -20.807 -25.202 -65.500 1.00 41.49 289 VAL B CA 1
ATOM 4053 C C . VAL B 1 289 ? -21.180 -26.597 -65.030 1.00 42.26 289 VAL B C 1
ATOM 4054 O O . VAL B 1 289 ? -20.362 -27.296 -64.434 1.00 40.38 289 VAL B O 1
ATOM 4058 N N . LEU B 1 290 ? -22.426 -26.985 -65.291 1.00 43.06 290 LEU B N 1
ATOM 4059 C CA . LEU B 1 290 ? -22.902 -28.316 -64.929 1.00 45.34 290 LEU B CA 1
ATOM 4060 C C . LEU B 1 290 ? -22.379 -29.249 -66.024 1.00 45.60 290 LEU B C 1
ATOM 4061 O O . LEU B 1 290 ? -22.927 -29.288 -67.128 1.00 46.21 290 LEU B O 1
ATOM 4066 N N . THR B 1 291 ? -21.324 -29.994 -65.721 1.00 45.07 291 THR B N 1
ATOM 4067 C CA . THR B 1 291 ? -20.719 -30.890 -66.703 1.00 45.80 291 THR B CA 1
ATOM 4068 C C . THR B 1 291 ? -21.350 -32.275 -66.756 1.00 47.89 291 THR B C 1
ATOM 4069 O O . THR B 1 291 ? -21.170 -33.009 -67.730 1.00 48.80 291 THR B O 1
ATOM 4073 N N . SER B 1 292 ? -22.094 -32.631 -65.714 1.00 49.78 292 SER B N 1
ATOM 4074 C CA . SER B 1 292 ? -22.745 -33.934 -65.664 1.00 50.78 292 SER B CA 1
ATOM 4075 C C . SER B 1 292 ? -23.819 -33.999 -64.582 1.00 52.44 292 SER B C 1
ATOM 4076 O O . SER B 1 292 ? -23.867 -33.154 -63.684 1.00 52.29 292 SER B O 1
ATOM 4079 N N . GLY B 1 293 ? -24.680 -35.008 -64.676 1.00 52.97 293 GLY B N 1
ATOM 4080 C CA . GLY B 1 293 ? -25.745 -35.173 -63.703 1.00 52.45 293 GLY B CA 1
ATOM 4081 C C . GLY B 1 293 ? -26.778 -34.066 -63.750 1.00 52.94 293 GLY B C 1
ATOM 4082 O O . GLY B 1 293 ? -27.133 -33.577 -64.821 1.00 53.18 293 GLY B O 1
ATOM 4083 N N . VAL B 1 294 ? -27.256 -33.665 -62.577 1.00 54.03 294 VAL B N 1
ATOM 4084 C CA . VAL B 1 294 ? -28.263 -32.617 -62.469 1.00 55.59 294 VAL B CA 1
ATOM 4085 C C . VAL B 1 294 ? -27.989 -31.725 -61.261 1.00 55.95 294 VAL B C 1
ATOM 4086 O O . VAL B 1 294 ? -27.334 -32.138 -60.305 1.00 55.21 294 VAL B O 1
ATOM 4090 N N . ASP B 1 295 ? -28.495 -30.500 -61.309 1.00 57.73 295 ASP B N 1
ATOM 4091 C CA . ASP B 1 295 ? -28.305 -29.555 -60.214 1.00 60.15 295 ASP B CA 1
ATOM 4092 C C . ASP B 1 295 ? -29.584 -29.378 -59.386 1.00 62.16 295 ASP B C 1
ATOM 4093 O O . ASP B 1 295 ? -30.473 -28.606 -59.751 1.00 62.18 295 ASP B O 1
ATOM 4098 N N . GLU B 1 296 ? -29.662 -30.092 -58.266 1.00 64.15 296 GLU B N 1
ATOM 4099 C CA . GLU B 1 296 ? -30.830 -30.034 -57.384 1.00 66.89 296 GLU B CA 1
ATOM 4100 C C . GLU B 1 296 ? -30.738 -28.893 -56.373 1.00 66.61 296 GLU B C 1
ATOM 4101 O O . GLU B 1 296 ? -31.590 -28.784 -55.489 1.00 67.54 296 GLU B O 1
ATOM 4107 N N . TYR B 1 297 ? -29.722 -28.043 -56.488 1.00 65.15 297 TYR B N 1
ATOM 4108 C CA . TYR B 1 297 ? -29.565 -26.975 -55.511 1.00 63.63 297 TYR B CA 1
ATOM 4109 C C . TYR B 1 297 ? -29.797 -25.550 -55.986 1.00 63.38 297 TYR B C 1
ATOM 4110 O O . TYR B 1 297 ? -30.381 -24.747 -55.267 1.00 65.29 297 TYR B O 1
ATOM 4119 N N . GLY B 1 298 ? -29.334 -25.222 -57.182 1.00 62.39 298 GLY B N 1
ATOM 4120 C CA . GLY B 1 298 ? -29.524 -23.871 -57.675 1.00 61.01 298 GLY B CA 1
ATOM 4121 C C . GLY B 1 298 ? -29.034 -22.747 -56.762 1.00 60.28 298 GLY B C 1
ATOM 4122 O O . GLY B 1 298 ? -29.617 -21.663 -56.755 1.00 60.09 298 GLY B O 1
ATOM 4123 N N . HIS B 1 299 ? -27.970 -22.981 -55.995 1.00 58.22 299 HIS B N 1
ATOM 4124 C CA . HIS B 1 299 ? -27.438 -21.941 -55.112 1.00 56.44 299 HIS B CA 1
ATOM 4125 C C . HIS B 1 299 ? -26.132 -21.320 -55.623 1.00 55.60 299 HIS B C 1
ATOM 4126 O O . HIS B 1 299 ? -25.422 -20.652 -54.872 1.00 55.64 299 HIS B O 1
ATOM 4133 N N . ASN B 1 300 ? -25.824 -21.538 -56.900 1.00 52.89 300 ASN B N 1
ATOM 4134 C CA . ASN B 1 300 ? -24.613 -20.990 -57.513 1.00 50.11 300 ASN B CA 1
ATOM 4135 C C . ASN B 1 300 ? -24.972 -20.280 -58.802 1.00 49.65 300 ASN B C 1
ATOM 4136 O O . ASN B 1 300 ? -26.012 -20.560 -59.399 1.00 49.93 300 ASN B O 1
ATOM 4141 N N . ARG B 1 301 ? -24.117 -19.357 -59.231 1.00 49.30 301 ARG B N 1
ATOM 4142 C CA . ARG B 1 301 ? -24.339 -18.689 -60.503 1.00 48.28 301 ARG B CA 1
ATOM 4143 C C . ARG B 1 301 ? -24.039 -19.810 -61.491 1.00 48.34 301 ARG B C 1
ATOM 4144 O O . ARG B 1 301 ? -23.069 -20.546 -61.312 1.00 47.45 301 ARG B O 1
ATOM 4152 N N . ILE B 1 302 ? -24.862 -19.959 -62.522 1.00 49.21 302 ILE B N 1
ATOM 4153 C CA . ILE B 1 302 ? -24.643 -21.036 -63.480 1.00 49.15 302 ILE B CA 1
ATOM 4154 C C . ILE B 1 302 ? -24.599 -20.605 -64.936 1.00 48.51 302 ILE B C 1
ATOM 4155 O O . ILE B 1 302 ? -25.345 -19.727 -65.357 1.00 47.89 302 ILE B O 1
ATOM 4160 N N . ALA B 1 303 ? -23.699 -21.228 -65.693 1.00 48.97 303 ALA B N 1
ATOM 4161 C CA . ALA B 1 303 ? -23.534 -20.949 -67.120 1.00 48.11 303 ALA B CA 1
ATOM 4162 C C . ALA B 1 303 ? -23.934 -22.193 -67.914 1.00 47.15 303 ALA B C 1
ATOM 4163 O O . ALA B 1 303 ? -23.338 -23.261 -67.756 1.00 45.93 303 ALA B O 1
ATOM 4165 N N . ARG B 1 304 ? -24.948 -22.051 -68.761 1.00 46.06 304 ARG B N 1
ATOM 4166 C CA . ARG B 1 304 ? -25.433 -23.164 -69.567 1.00 46.02 304 ARG B CA 1
ATOM 4167 C C . ARG B 1 304 ? -24.929 -22.956 -70.993 1.00 44.77 304 ARG B C 1
ATOM 4168 O O . ARG B 1 304 ? -24.834 -23.897 -71.779 1.00 45.18 304 ARG B O 1
ATOM 4176 N N . THR B 1 305 ? -24.576 -21.714 -71.303 1.00 42.83 305 THR B N 1
ATOM 4177 C CA . THR B 1 305 ? -24.093 -21.351 -72.628 1.00 40.93 305 THR B CA 1
ATOM 4178 C C . THR B 1 305 ? -22.885 -20.430 -72.507 1.00 41.25 305 THR B C 1
ATOM 4179 O O . THR B 1 305 ? -22.901 -19.488 -71.718 1.00 39.63 305 THR B O 1
ATOM 4183 N N . SER B 1 306 ? -21.842 -20.694 -73.290 1.00 39.83 306 SER B N 1
ATOM 4184 C CA . SER B 1 306 ? -20.644 -19.866 -73.249 1.00 37.70 306 SER B CA 1
ATOM 4185 C C . SER B 1 306 ? -20.959 -18.533 -73.918 1.00 38.40 306 SER B C 1
ATOM 4186 O O . SER B 1 306 ? -22.030 -18.373 -74.513 1.00 40.46 306 SER B O 1
ATOM 4189 N N . GLN B 1 307 ? -20.032 -17.584 -73.818 1.00 35.52 307 GLN B N 1
ATOM 4190 C CA . GLN B 1 307 ? -20.200 -16.268 -74.421 1.00 36.79 307 GLN B CA 1
ATOM 4191 C C . GLN B 1 307 ? -20.173 -16.353 -75.940 1.00 38.68 307 GLN B C 1
ATOM 4192 O O . GLN B 1 307 ? -20.471 -15.376 -76.623 1.00 38.03 307 GLN B O 1
ATOM 4198 N N . ARG B 1 308 ? -19.794 -17.508 -76.475 1.00 38.89 308 ARG B N 1
ATOM 4199 C CA . ARG B 1 308 ? -19.719 -17.663 -77.921 1.00 40.20 308 ARG B CA 1
ATOM 4200 C C . ARG B 1 308 ? -20.831 -18.567 -78.436 1.00 39.36 308 ARG B C 1
ATOM 4201 O O . ARG B 1 308 ? -20.854 -18.938 -79.603 1.00 40.21 308 ARG B O 1
ATOM 4209 N N . GLY B 1 309 ? -21.752 -18.926 -77.554 1.00 39.58 309 GLY B N 1
ATOM 4210 C CA . GLY B 1 309 ? -22.859 -19.768 -77.965 1.00 39.87 309 GLY B CA 1
ATOM 4211 C C . GLY B 1 309 ? -22.666 -21.254 -77.750 1.00 40.83 309 GLY B C 1
ATOM 4212 O O . GLY B 1 309 ? -23.537 -22.035 -78.124 1.00 41.96 309 GLY B O 1
ATOM 4213 N N . TYR B 1 310 ? -21.544 -21.654 -77.157 1.00 39.88 310 TYR B N 1
ATOM 4214 C CA . TYR B 1 310 ? -21.295 -23.071 -76.912 1.00 40.08 310 TYR B CA 1
ATOM 4215 C C . TYR B 1 310 ? -22.174 -23.596 -75.781 1.00 42.15 310 TYR B C 1
ATOM 4216 O O . TYR B 1 310 ? -22.039 -23.185 -74.623 1.00 42.98 310 TYR B O 1
ATOM 4225 N N . GLU B 1 311 ? -23.063 -24.519 -76.130 1.00 42.81 311 GLU B N 1
ATOM 4226 C CA . GLU B 1 311 ? -23.998 -25.117 -75.186 1.00 43.76 311 GLU B CA 1
ATOM 4227 C C . GLU B 1 311 ? -23.401 -26.218 -74.334 1.00 42.83 311 GLU B C 1
ATOM 4228 O O . GLU B 1 311 ? -22.862 -27.196 -74.856 1.00 42.22 311 GLU B O 1
ATOM 4234 N N . PHE B 1 312 ? -23.530 -26.068 -73.020 1.00 41.26 312 PHE B N 1
ATOM 4235 C CA . PHE B 1 312 ? -23.024 -27.055 -72.079 1.00 41.35 312 PHE B CA 1
ATOM 4236 C C . PHE B 1 312 ? -24.153 -28.014 -71.749 1.00 43.30 312 PHE B C 1
ATOM 4237 O O . PHE B 1 312 ? -25.040 -27.694 -70.958 1.00 44.43 312 PHE B O 1
ATOM 4245 N N . VAL B 1 313 ? -24.137 -29.186 -72.365 1.00 44.05 313 VAL B N 1
ATOM 4246 C CA . VAL B 1 313 ? -25.174 -30.159 -72.097 1.00 45.39 313 VAL B CA 1
ATOM 4247 C C . VAL B 1 313 ? -24.566 -31.200 -71.179 1.00 46.64 313 VAL B C 1
ATOM 4248 O O . VAL B 1 313 ? -23.690 -31.960 -71.583 1.00 46.42 313 VAL B O 1
ATOM 4252 N N . PRO B 1 314 ? -25.026 -31.245 -69.923 1.00 47.90 314 PRO B N 1
ATOM 4253 C CA . PRO B 1 314 ? -24.487 -32.211 -68.971 1.00 48.95 314 PRO B CA 1
ATOM 4254 C C . PRO B 1 314 ? -24.483 -33.630 -69.500 1.00 50.16 314 PRO B C 1
ATOM 4255 O O . PRO B 1 314 ? -25.421 -34.069 -70.160 1.00 50.94 314 PRO B O 1
ATOM 4259 N N . ARG B 1 315 ? -23.401 -34.336 -69.219 1.00 50.67 315 ARG B N 1
ATOM 4260 C CA . ARG B 1 315 ? -23.265 -35.716 -69.634 1.00 51.46 315 ARG B CA 1
ATOM 4261 C C . ARG B 1 315 ? -23.889 -36.569 -68.544 1.00 54.41 315 ARG B C 1
ATOM 4262 O O . ARG B 1 315 ? -24.038 -36.122 -67.407 1.00 53.32 315 ARG B O 1
ATOM 4270 N N . GLN B 1 316 ? -24.282 -37.786 -68.896 1.00 57.46 316 GLN B N 1
ATOM 4271 C CA . GLN B 1 316 ? -24.852 -38.696 -67.922 1.00 60.01 316 GLN B CA 1
ATOM 4272 C C . GLN B 1 316 ? -23.847 -39.821 -67.795 1.00 62.65 316 GLN B C 1
ATOM 4273 O O . GLN B 1 316 ? -23.939 -40.841 -68.480 1.00 62.08 316 GLN B O 1
ATOM 4279 N N . ILE B 1 317 ? -22.867 -39.600 -66.923 1.00 66.37 317 ILE B N 1
ATOM 4280 C CA . ILE B 1 317 ? -21.796 -40.556 -66.683 1.00 68.94 317 ILE B CA 1
ATOM 4281 C C . ILE B 1 317 ? -22.356 -41.966 -66.541 1.00 72.04 317 ILE B C 1
ATOM 4282 O O . ILE B 1 317 ? -23.164 -42.238 -65.657 1.00 71.98 317 ILE B O 1
ATOM 4287 N N . PRO B 1 318 ? -21.933 -42.879 -67.426 1.00 74.80 318 PRO B N 1
ATOM 4288 C CA . PRO B 1 318 ? -22.374 -44.277 -67.431 1.00 77.17 318 PRO B CA 1
ATOM 4289 C C . PRO B 1 318 ? -22.301 -44.951 -66.062 1.00 78.96 318 PRO B C 1
ATOM 4290 O O . PRO B 1 318 ? -21.312 -44.809 -65.338 1.00 78.84 318 PRO B O 1
ATOM 4294 N N . SER B 1 319 ? -23.354 -45.687 -65.717 1.00 80.36 319 SER B N 1
ATOM 4295 C CA . SER B 1 319 ? -23.412 -46.384 -64.440 1.00 81.74 319 SER B CA 1
ATOM 4296 C C . SER B 1 319 ? -22.922 -47.823 -64.598 1.00 82.68 319 SER B C 1
ATOM 4297 O O . SER B 1 319 ? -23.676 -48.751 -64.234 1.00 83.49 319 SER B O 1
#

Nearest PDB structures (foldseek):
  3gja-assembly1_A  TM=1.004E+00  e=1.068E-63  Streptomyces sp.
  3gjb-assembly1_A  TM=1.002E+00  e=1.614E-58  Streptomyces sp.
  3gjb-assembly2_B  TM=9.898E-01  e=1.719E-58  Streptomyces sp.
  3gja-assembly2_B  TM=9.864E-01  e=6.839E-58  Streptomyces sp.
  2fcu-assembly1_A  TM=8.781E-01  e=1.475E-31  Pseudomonas syringae pv. syringae

Secondary structure (DSSP, 8-state):
---PPPHHHHHHHHHHSEEEEEESS-HHHHHHHHHHHHHHHH--TT-SSPS-SSHHHHTTTTGGGT-HHHHHHHH-HHHHHHHHHHH-SSEEEEEEEEEEE-TT---EEEEEE--B-TTT--BSEE----SSSPEE---EEEEEESS-B-TTTT-EEE-S---EE-----B--B-TTEEEEEETTS-EEE---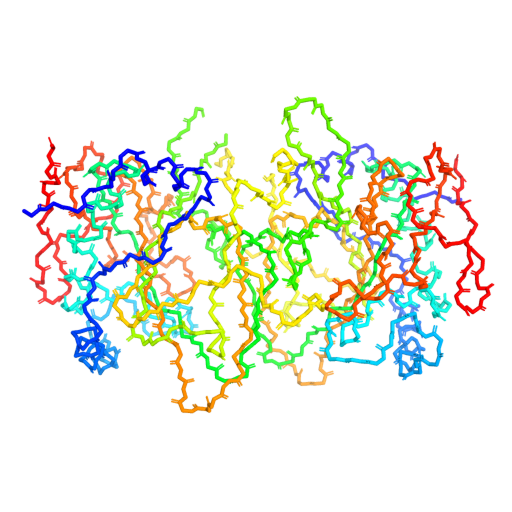-S-TT--EEEEEEEEEETTSEES-S-TT--EEETTEEGGG--BEE-BS--S---S-B-SB-TTS-B---B--/---PPPHHHHHHHHHHSEEEEEESS-HHHHHHHHHHHHHHHT--TT-SSPS-SSHHHHTTTTGGGT-HHHHHHHH-HHHHHHHHHHH-SSEEEEEEEEEEE-TT---EEEEEE--B-TTT--BSEE-----EE---EEEEEESS-B-TTTT-EEE--SS--SSEE-----SSS-SSB--B-TTEEEEEETTS-EEE----S-TT--EEEEEEEEEETTSEESTT-SS-SEEETTEEGGG--BEE-BS--S---S-B-SB-TT--B---B----

CATH classification: 2.60.120.620

Radius of gyration: 24.4 Å; Cα contacts (8 Å, |Δi|>4): 1356; chains: 2; bounding box: 66×51×67 Å

Sequence (538 aa):
ANFTFSPEEVARFERDGYIGPVKIFEPEEMTRRWNIIRRQLLDRSLAIYPDSNGKANISNYDRHLDIDLLAEHIMRPEIVDRVGSLIGRNLLCWRSEFFPKYQGDEGTDWHQAATFAHATGKPQIIWPSDEGRPAFIGTITVWTAFTHSTEQNGCLQLMPGTMNYDESAYPMVLKPGEAVIFWSNTMHASLPHTGSKTDYRMGFAARYVPTQVQVYPGTENLTEYGDGINLEKYGAVLTSGVDEYGHNRIARTSQRGYEFVPRQIANFTFSPEEVARFERDGYIGPVKIFEPEEMTRRWNIIRRQLLDRSLAIYPDSNGKANISNYDRHLDIDLLAEHIMRPEIVDRVGSLIGRNLLCWRSEFFPKYQGDEGTDWHQAATFAHATGKPQIIWPSDPAFIGTITVWTAFTHSTEQNGCLQLMPGTHTSMNYDESKPDESQAYPMVLKPGEAVIFWSNTMHASLPHTGSKTDYRMGFAARYVPTQVQVYPGTENLTEYGDGINLEKYGAVLTSGVDEYGHNRIARTSQRGYEFVPRQIPS

Foldseek 3Di:
DAQADDPVQLVQCVFFQKDDFFFQDDQVVLLVLVVVVVVVLVDCVLPPFDDDPFCCNVQVKPCLQPDVSSVVSLLGNSPQNHVCNHAHFQKWFQMKTKDKAFAPAAKFDKFFDAQADPFPRHQQKFADDDPPDGTDRKWKKKKAWSAWADLLQWAKAGDGGFVDDDPDSRGRTGRHRTIMIGINGGIIMIHHNNDDRVRMTMIMMIIMDHLNMEGRPPCVPFACDDSRGGCPPGAIERSADDRPDPRTRHDQAGSHGRGRDHDYD/DAQADDPVQLVQCVFFQKDDFAFQDDQVRLLVLCVVVVVCLVDCVLPPFDDDDFCCNVFVKPCLQPDVSSVVSLLRNNNLNHVCNHAHFFKWFQMKTKDKAFAPAAKFDKFFDFQADPVPRHQQKFADDVPTDRKWKKKKAWSAWADLLQWAKAGDGGQDHPVDDDPVVPVPDDHRGRTDRHRTIMIGINGGIIMIGHNNDDRPDMIMIMMTIMDHLNMEGRPPDDVFQCDDSSGGCPVGAIERSADDRPDPRYRHDQAGSNGRGRDHDHRDD

Organism: Streptomyces sp. (NCBI:txid1931)